Protein AF-A0A5K1JZE0-F1 (afdb_monomer_lite)

Radius of gyration: 22.98 Å; chains: 1; bounding box: 60×53×63 Å

Secondary structure (DSSP, 8-state):
-EE---GGG--TTTSSSPTTPPPEESSSPPTTTTSTT-S-HHHHHHHHHH-PPPEEPPHHHHHHHHHHHHHHHHHHHHTT-SEEEEEE-TT-HHHHHH-TTT----STT-TTT-TTHHHHHHHHHHHSTTTS-TT-EEEEEEESS---S---HHHHHHHHHHHHHHHHHS--SEEEEE---SS-GGGG-------SS------S---SSSS--HHHHHHHHHHHHHHHHHHTPPPSS-SPPPPEEEEES---SHHHHHHHHHTTS-SEEE--HHHHH-TTHHHHHHHHHHH---GGGGPPPPPGGGSSPPPS-TTSHHHHHHHHHHHHHHHGGGS---PPP-TT-SHHHHHHHHHHHHHHTT----TT--HHHHHHHHHHSPSP----S-TTHHHHHHHHHHHHHHHHHHHHTT--

pLDDT: mean 74.52, std 20.25, range [23.36, 98.75]

Structure (mmCIF, N/CA/C/O backbone):
data_AF-A0A5K1JZE0-F1
#
_entry.id   AF-A0A5K1JZE0-F1
#
loop_
_atom_site.group_PDB
_atom_site.id
_atom_site.type_symbol
_atom_site.label_atom_id
_atom_site.label_alt_id
_atom_site.label_comp_id
_atom_site.label_asym_id
_atom_site.label_entity_id
_atom_site.label_seq_id
_atom_site.pdbx_PDB_ins_code
_atom_site.Cartn_x
_atom_site.Cartn_y
_atom_site.Cartn_z
_atom_site.occupancy
_atom_site.B_iso_or_equiv
_atom_site.auth_seq_id
_atom_site.auth_comp_id
_atom_site.auth_asym_id
_atom_site.auth_atom_id
_atom_site.pdbx_PDB_model_num
ATOM 1 N N . MET A 1 1 ? -5.887 -7.042 -6.167 1.00 91.88 1 MET A N 1
ATOM 2 C CA . MET A 1 1 ? -5.915 -5.572 -6.407 1.00 91.88 1 MET A CA 1
ATOM 3 C C . MET A 1 1 ? -5.611 -4.828 -5.109 1.00 91.88 1 MET A C 1
ATOM 5 O O . MET A 1 1 ? -6.147 -5.232 -4.095 1.00 91.88 1 MET A O 1
ATOM 9 N N . GLN A 1 2 ? -4.799 -3.765 -5.082 1.00 95.12 2 GLN A N 1
ATOM 10 C CA . GLN A 1 2 ? -4.570 -3.018 -3.830 1.00 95.12 2 GLN A CA 1
ATOM 11 C C . GLN A 1 2 ? -5.573 -1.860 -3.677 1.00 95.12 2 GLN A C 1
ATOM 13 O O . GLN A 1 2 ? -5.683 -1.023 -4.572 1.00 95.12 2 GLN A O 1
ATOM 18 N N . LEU A 1 3 ? -6.280 -1.796 -2.546 1.00 96.50 3 LEU A N 1
ATOM 19 C CA . LEU A 1 3 ? -7.144 -0.676 -2.167 1.00 96.50 3 LEU A CA 1
ATOM 20 C C . LEU A 1 3 ? -6.365 0.296 -1.277 1.00 96.50 3 LEU A C 1
ATOM 22 O O . LEU A 1 3 ? -5.762 -0.106 -0.280 1.00 96.50 3 LEU A O 1
ATOM 26 N N . SER A 1 4 ? -6.387 1.586 -1.613 1.00 93.50 4 SER A N 1
ATOM 27 C CA . SER A 1 4 ? -5.636 2.611 -0.882 1.00 93.50 4 SER A CA 1
ATOM 28 C C . SER A 1 4 ? -6.424 3.909 -0.728 1.00 93.50 4 SER A C 1
ATOM 30 O O . SER A 1 4 ? -7.323 4.209 -1.510 1.00 93.50 4 SER A O 1
ATOM 32 N N . HIS A 1 5 ? -6.060 4.691 0.289 1.00 92.69 5 HIS A N 1
ATOM 33 C CA . HIS A 1 5 ? -6.599 6.027 0.522 1.00 92.69 5 HIS A CA 1
ATOM 34 C C . HIS A 1 5 ? -5.471 6.956 0.988 1.00 92.69 5 HIS A C 1
ATOM 36 O O . HIS A 1 5 ? -4.846 6.701 2.016 1.00 92.69 5 HIS A O 1
ATOM 42 N N . GLY A 1 6 ? -5.189 8.035 0.250 1.00 87.06 6 GLY A N 1
ATOM 43 C CA . GLY A 1 6 ? -4.014 8.896 0.490 1.00 87.06 6 GLY A CA 1
ATOM 44 C C . GLY A 1 6 ? -4.036 9.674 1.814 1.00 87.06 6 GLY A C 1
ATOM 45 O O . GLY A 1 6 ? -2.992 10.059 2.338 1.00 87.06 6 GLY A O 1
ATOM 46 N N . GLY A 1 7 ? -5.219 9.905 2.391 1.00 91.00 7 GLY A N 1
ATOM 47 C CA . GLY A 1 7 ? -5.369 10.655 3.645 1.00 91.00 7 GLY A CA 1
ATOM 48 C C . GLY A 1 7 ? -4.684 12.024 3.557 1.00 91.00 7 GLY A C 1
ATOM 49 O O . GLY A 1 7 ? -4.812 12.707 2.534 1.00 91.00 7 GLY A O 1
ATOM 50 N N . ARG A 1 8 ? -3.873 12.392 4.560 1.00 88.19 8 ARG A N 1
ATOM 51 C CA . ARG A 1 8 ? -3.117 13.663 4.573 1.00 88.19 8 ARG A CA 1
ATOM 52 C C . ARG A 1 8 ? -2.091 13.856 3.442 1.00 88.19 8 ARG A C 1
ATOM 54 O O . ARG A 1 8 ? -1.633 14.975 3.250 1.00 88.19 8 ARG A O 1
ATOM 61 N N . GLN A 1 9 ? -1.732 12.808 2.695 1.00 82.31 9 GLN A N 1
ATOM 62 C CA . GLN A 1 9 ? -0.817 12.896 1.542 1.00 82.31 9 GLN A CA 1
ATOM 63 C C . GLN A 1 9 ? -1.532 13.301 0.243 1.00 82.31 9 GLN A C 1
ATOM 65 O O . GLN A 1 9 ? -0.915 13.407 -0.814 1.00 82.31 9 GLN A O 1
ATOM 70 N N . SER A 1 10 ? -2.846 13.525 0.301 1.00 80.19 10 SER A N 1
ATOM 71 C CA . SER A 1 10 ? -3.623 13.944 -0.861 1.00 80.19 10 SER A CA 1
ATOM 72 C C . SER A 1 10 ? -3.216 15.356 -1.296 1.00 80.19 10 SER A C 1
ATOM 74 O O . SER A 1 10 ? -3.422 16.327 -0.568 1.00 80.19 10 SER A O 1
ATOM 76 N N . LEU A 1 11 ? -2.682 15.475 -2.512 1.00 72.00 11 LEU A N 1
ATOM 77 C CA . LEU A 1 11 ? -2.230 16.746 -3.084 1.00 72.00 11 LEU A CA 1
ATOM 78 C C . LEU A 1 11 ? -3.401 17.677 -3.409 1.00 72.00 11 LEU A C 1
ATOM 80 O O . LEU A 1 11 ? -4.473 17.218 -3.807 1.00 72.00 11 LEU A O 1
ATOM 84 N N . ASN A 1 12 ? -3.181 18.986 -3.317 1.00 66.56 12 ASN A N 1
ATOM 85 C CA . ASN A 1 12 ? -4.190 20.003 -3.630 1.00 66.56 12 ASN A CA 1
ATOM 86 C C . ASN A 1 12 ? -4.744 19.933 -5.057 1.00 66.56 12 ASN A C 1
ATOM 88 O O . ASN A 1 12 ? -5.914 20.228 -5.262 1.00 66.56 12 ASN A O 1
ATOM 92 N N . PHE A 1 13 ? -3.922 19.532 -6.027 1.00 58.03 13 PHE A N 1
ATOM 93 C CA . PHE A 1 13 ? -4.257 19.656 -7.450 1.00 58.03 13 PHE A CA 1
ATOM 94 C C . PHE A 1 13 ? -4.542 18.314 -8.150 1.00 58.03 13 PHE A C 1
ATOM 96 O O . PHE A 1 13 ? -4.956 18.310 -9.301 1.00 58.03 13 PHE A O 1
ATOM 103 N N . TYR A 1 14 ? -4.357 17.174 -7.465 1.00 59.62 14 TYR A N 1
ATOM 104 C CA . TYR A 1 14 ? -4.399 15.836 -8.093 1.00 59.62 14 TYR A CA 1
ATOM 105 C C . TYR A 1 14 ? -5.240 14.793 -7.348 1.00 59.62 14 TYR A C 1
ATOM 107 O O . TYR A 1 14 ? -5.181 13.610 -7.667 1.00 59.62 14 TYR A O 1
ATOM 115 N N . SER A 1 15 ? -6.009 15.198 -6.335 1.00 60.03 15 SER A N 1
ATOM 116 C CA . SER A 1 15 ? -6.726 14.255 -5.459 1.00 60.03 15 SER A CA 1
ATOM 117 C C . SER A 1 15 ? -8.247 14.235 -5.641 1.00 60.03 15 SER A C 1
ATOM 119 O O . SER A 1 15 ? -8.949 13.697 -4.791 1.00 60.03 15 SER A O 1
ATOM 121 N N . GLY A 1 16 ? -8.775 14.841 -6.714 1.00 62.03 16 GLY A N 1
ATOM 122 C CA . GLY A 1 16 ? -10.224 14.923 -6.968 1.00 62.03 16 GLY A CA 1
ATOM 123 C C . GLY A 1 16 ? -10.995 15.811 -5.979 1.00 62.03 16 GLY A C 1
ATOM 124 O O . GLY A 1 16 ? -12.224 15.831 -5.993 1.00 62.03 16 GLY A O 1
ATOM 125 N N . ARG A 1 17 ? -10.279 16.541 -5.115 1.00 75.12 17 ARG A N 1
ATOM 126 C CA . ARG A 1 17 ? -10.817 17.506 -4.150 1.00 75.12 17 ARG A CA 1
ATOM 127 C C . ARG A 1 17 ? -10.682 18.927 -4.709 1.00 75.12 17 ARG A C 1
ATOM 129 O O . ARG A 1 17 ? -9.753 19.164 -5.482 1.00 75.12 17 ARG A O 1
ATOM 136 N N . PRO A 1 18 ? -11.541 19.877 -4.293 1.00 68.12 18 PRO A N 1
ATOM 137 C CA . PRO A 1 18 ? -11.323 21.288 -4.595 1.00 68.12 18 PRO A CA 1
ATOM 138 C C . PRO A 1 18 ? -9.936 21.748 -4.103 1.00 68.12 18 PRO A C 1
ATOM 140 O O . PRO A 1 18 ? -9.477 21.252 -3.065 1.00 68.12 18 PRO A O 1
ATOM 143 N N . PRO A 1 19 ? -9.261 22.691 -4.788 1.00 67.62 19 PRO A N 1
ATOM 144 C CA . PRO A 1 19 ? -7.948 23.174 -4.383 1.00 67.62 19 PRO A CA 1
ATOM 145 C C . PRO A 1 19 ? -7.999 23.722 -2.970 1.00 67.62 19 PRO A C 1
ATOM 147 O O . PRO A 1 19 ? -8.951 24.408 -2.602 1.00 67.62 19 PRO A O 1
ATOM 150 N N . PHE A 1 20 ? -6.962 23.437 -2.189 1.00 75.50 20 PHE A N 1
ATOM 151 C CA . PHE A 1 20 ? -6.829 23.909 -0.811 1.00 75.50 20 PHE A CA 1
ATOM 152 C C . PHE A 1 20 ? -7.924 23.423 0.151 1.00 75.50 20 PHE A C 1
ATOM 154 O O . PHE A 1 20 ? -7.851 23.727 1.340 1.00 75.50 20 PHE A O 1
ATOM 161 N N . ALA A 1 21 ? -8.889 22.610 -0.301 1.00 80.06 21 ALA A N 1
ATOM 162 C CA . ALA A 1 21 ? -9.742 21.876 0.617 1.00 80.06 21 ALA A CA 1
ATOM 163 C C . ALA A 1 21 ? -8.842 20.970 1.475 1.00 80.06 21 ALA A C 1
ATOM 165 O O . ALA A 1 21 ? -7.950 20.302 0.936 1.00 80.06 21 ALA A O 1
ATOM 166 N N . PRO A 1 22 ? -9.025 20.924 2.802 1.00 86.31 22 PRO A N 1
ATOM 167 C CA . PRO A 1 22 ? -8.177 20.113 3.663 1.00 86.31 22 PRO A CA 1
ATOM 168 C C . PRO A 1 22 ? -8.439 18.617 3.415 1.00 86.31 22 PRO A C 1
ATOM 170 O O . PRO A 1 22 ? -9.593 18.211 3.242 1.00 86.31 22 PRO A O 1
ATOM 173 N N . PRO A 1 23 ? -7.395 17.771 3.340 1.00 90.88 23 PRO A N 1
ATOM 174 C CA . PRO A 1 23 ? -7.583 16.328 3.238 1.00 90.88 23 PRO A CA 1
ATOM 175 C C . PRO A 1 23 ? -8.108 15.763 4.549 1.00 90.88 23 PRO A C 1
ATOM 177 O O . PRO A 1 23 ? -7.963 16.385 5.592 1.00 90.88 23 PRO A O 1
ATOM 180 N N . LEU A 1 24 ? -8.698 14.574 4.507 1.00 93.44 24 LEU A N 1
ATOM 181 C CA . LEU A 1 24 ? -9.132 13.875 5.712 1.00 93.44 24 LEU A CA 1
ATOM 182 C C . LEU A 1 24 ? -7.990 13.026 6.278 1.00 93.44 24 LEU A C 1
ATOM 184 O O . LEU A 1 24 ? -7.272 12.368 5.521 1.00 93.44 24 LEU A O 1
ATOM 188 N N . ALA A 1 25 ? -7.824 13.055 7.598 1.00 96.00 25 ALA A N 1
ATOM 189 C CA . ALA A 1 25 ? -6.829 12.278 8.336 1.00 96.00 25 ALA A CA 1
ATOM 190 C C . ALA A 1 25 ? -7.303 12.040 9.785 1.00 96.00 25 ALA A C 1
ATOM 192 O O . ALA A 1 25 ? -8.244 12.704 10.229 1.00 96.00 25 ALA A O 1
ATOM 193 N N . PRO A 1 26 ? -6.667 11.141 10.557 1.00 96.88 26 PRO A N 1
ATOM 194 C CA . PRO A 1 26 ? -7.040 10.915 11.955 1.00 96.88 26 PRO A CA 1
ATOM 195 C C . PRO A 1 26 ? -6.855 12.139 12.856 1.00 96.88 26 PRO A C 1
ATOM 197 O O . PRO A 1 26 ? -7.618 12.281 13.803 1.00 96.88 26 PRO A O 1
ATOM 200 N N . SER A 1 27 ? -5.887 13.013 12.565 1.00 96.06 27 SER A N 1
ATOM 201 C CA . SER A 1 27 ? -5.608 14.239 13.326 1.00 96.06 27 SER A CA 1
ATOM 202 C C . SER A 1 27 ? -5.062 15.341 12.411 1.00 96.06 27 SER A C 1
ATOM 204 O O . SER A 1 27 ? -4.549 15.026 11.330 1.00 96.06 27 SER A O 1
ATOM 206 N N . PRO A 1 28 ? -5.121 16.627 12.812 1.00 94.38 28 PRO A N 1
ATOM 207 C CA . PRO A 1 28 ? -4.691 17.759 11.990 1.00 94.38 28 PRO A CA 1
ATOM 208 C C . PRO A 1 28 ? -3.158 17.935 11.978 1.00 94.38 28 PRO A C 1
ATOM 210 O O . PRO A 1 28 ? -2.645 19.015 12.248 1.00 94.38 28 PRO A O 1
ATOM 213 N N . VAL A 1 29 ? -2.421 16.860 11.674 1.00 89.00 29 VAL A N 1
ATOM 214 C CA . VAL A 1 29 ? -0.949 16.829 11.613 1.00 89.00 29 VAL A CA 1
ATOM 215 C C . VAL A 1 29 ? -0.502 16.891 10.155 1.00 89.00 29 VAL A C 1
ATOM 217 O O . VAL A 1 29 ? -0.793 15.986 9.363 1.00 89.00 29 VAL A O 1
ATOM 220 N N . ARG A 1 30 ? 0.214 17.951 9.771 1.00 83.94 30 ARG A N 1
ATOM 221 C CA . ARG A 1 30 ? 0.667 18.137 8.382 1.00 83.94 30 ARG A CA 1
ATOM 222 C C . ARG A 1 30 ? 1.810 17.166 8.054 1.00 83.94 30 ARG A C 1
ATOM 224 O O . ARG A 1 30 ? 2.615 16.815 8.910 1.00 83.94 30 ARG A O 1
ATOM 231 N N . VAL A 1 31 ? 1.902 16.740 6.793 1.00 78.06 31 VAL A N 1
ATOM 232 C CA . VAL A 1 31 ? 3.088 16.024 6.285 1.00 78.06 31 VAL A CA 1
ATOM 233 C C . VAL A 1 31 ? 4.323 16.926 6.412 1.00 78.06 31 VAL A C 1
ATOM 235 O O . VAL A 1 31 ? 4.274 18.085 5.998 1.00 78.06 31 VAL A O 1
ATOM 238 N N . GLY A 1 32 ? 5.412 16.415 6.989 1.00 68.00 32 GLY A N 1
ATOM 239 C CA . GLY A 1 32 ? 6.658 17.157 7.196 1.00 68.00 32 GLY A CA 1
ATOM 240 C C . GLY A 1 32 ? 6.708 17.959 8.502 1.00 68.00 32 GLY A C 1
ATOM 241 O O . GLY A 1 32 ? 7.751 18.519 8.834 1.00 68.00 32 GLY A O 1
ATOM 242 N N . GLU A 1 33 ? 5.627 17.997 9.293 1.00 68.00 33 GLU A N 1
ATOM 243 C CA . GLU A 1 33 ? 5.597 18.687 10.596 1.00 68.00 33 GLU A CA 1
ATOM 244 C C . GLU A 1 33 ? 6.622 18.104 11.586 1.00 68.00 33 GLU A C 1
ATOM 246 O O . GLU A 1 33 ? 7.153 18.814 12.437 1.00 68.00 33 GLU A O 1
ATOM 251 N N . MET A 1 34 ? 6.971 16.826 11.427 1.00 60.38 34 MET A N 1
ATOM 252 C CA . MET A 1 34 ? 7.937 16.129 12.283 1.00 60.38 34 MET A CA 1
ATOM 253 C C . MET A 1 34 ? 9.401 16.454 11.970 1.00 60.38 34 MET A C 1
ATOM 255 O O . MET A 1 34 ? 10.290 16.098 12.740 1.00 60.38 34 MET A O 1
ATOM 259 N N . HIS A 1 35 ? 9.671 17.164 10.872 1.00 56.12 35 HIS A N 1
ATOM 260 C CA . HIS A 1 35 ? 11.016 17.420 10.349 1.00 56.12 35 HIS A CA 1
ATOM 261 C C . HIS A 1 35 ? 11.603 18.776 10.766 1.00 56.12 35 HIS A C 1
ATOM 263 O O . HIS A 1 35 ? 12.383 19.379 10.025 1.00 56.12 35 HIS A O 1
ATOM 269 N N . GLY A 1 36 ? 11.259 19.233 11.976 1.00 49.34 36 GLY A N 1
ATOM 270 C CA . GLY A 1 36 ? 11.704 20.477 12.611 1.00 49.34 36 GLY A CA 1
ATOM 271 C C . GLY A 1 36 ? 12.944 21.146 11.991 1.00 49.34 36 GLY A C 1
ATOM 272 O O . GLY A 1 36 ? 14.082 20.728 12.197 1.00 49.34 36 GLY A O 1
ATOM 273 N N . GLY A 1 37 ? 12.709 22.233 11.250 1.00 50.97 37 GLY A N 1
ATOM 274 C CA . GLY A 1 37 ? 13.674 23.322 11.068 1.00 50.97 37 GLY A CA 1
ATOM 275 C C . GLY A 1 37 ? 14.757 23.197 9.988 1.00 50.97 37 GLY A C 1
ATOM 276 O O . GLY A 1 37 ? 15.495 24.165 9.826 1.00 50.97 37 GLY A O 1
ATOM 277 N N . LYS A 1 38 ? 14.867 22.102 9.219 1.00 52.75 38 LYS A N 1
ATOM 278 C CA . LYS A 1 38 ? 16.006 21.901 8.281 1.00 52.75 38 LYS A CA 1
ATOM 279 C C . LYS A 1 38 ? 15.745 22.220 6.801 1.00 52.75 38 LYS A C 1
ATOM 281 O O . LYS A 1 38 ? 16.663 22.096 5.994 1.00 52.75 38 LYS A O 1
ATOM 286 N N . ASP A 1 39 ? 14.544 22.672 6.449 1.00 57.38 39 ASP A N 1
ATOM 287 C CA . ASP A 1 39 ? 14.180 22.958 5.054 1.00 57.38 39 ASP A CA 1
ATOM 288 C C . ASP A 1 39 ? 14.367 24.432 4.680 1.00 57.38 39 ASP A C 1
ATOM 290 O O . ASP A 1 39 ? 13.987 25.323 5.448 1.00 57.38 39 ASP A O 1
ATOM 294 N N . GLY A 1 40 ? 14.894 24.686 3.476 1.00 57.53 40 GLY A N 1
ATOM 295 C CA . GLY A 1 40 ? 14.961 26.023 2.879 1.00 57.53 40 GLY A CA 1
ATOM 296 C C . GLY A 1 40 ? 13.571 26.595 2.566 1.00 57.53 40 GLY A C 1
ATOM 297 O O . GLY A 1 40 ? 12.606 25.854 2.367 1.00 57.53 40 GLY A O 1
ATOM 298 N N . TRP A 1 41 ? 13.459 27.924 2.498 1.00 57.88 41 TRP A N 1
ATOM 299 C CA . TRP A 1 41 ? 12.178 28.634 2.351 1.00 57.88 41 TRP A CA 1
ATOM 300 C C . TRP A 1 41 ? 11.365 28.213 1.109 1.00 57.88 41 TRP A C 1
ATOM 302 O O . TRP A 1 41 ? 10.145 28.094 1.191 1.00 57.88 41 TRP A O 1
ATOM 312 N N . LEU A 1 42 ? 12.034 27.899 -0.007 1.00 55.00 42 LEU A N 1
ATOM 313 C CA . LEU A 1 42 ? 11.410 27.384 -1.235 1.00 55.00 42 LEU A CA 1
ATOM 314 C C . LEU A 1 42 ? 10.743 26.014 -1.039 1.00 55.00 42 LEU A C 1
ATOM 316 O O . LEU A 1 42 ? 9.636 25.800 -1.526 1.00 55.00 42 LEU A O 1
ATOM 320 N N . SER A 1 43 ? 11.377 25.099 -0.295 1.00 59.31 43 SER A N 1
ATOM 321 C CA . SER A 1 43 ? 10.796 23.781 0.003 1.00 59.31 43 SER A CA 1
ATOM 322 C C . SER A 1 43 ? 9.543 23.922 0.867 1.00 59.31 43 SER A C 1
ATOM 324 O O . SER A 1 43 ? 8.528 23.284 0.595 1.00 59.31 43 SER A O 1
ATOM 326 N N . ARG A 1 44 ? 9.572 24.823 1.859 1.00 63.88 44 ARG A N 1
ATOM 327 C CA . ARG A 1 44 ? 8.410 25.102 2.720 1.00 63.88 44 ARG A CA 1
ATOM 328 C C . ARG A 1 44 ? 7.243 25.697 1.934 1.00 63.88 44 ARG A C 1
ATOM 330 O O . ARG A 1 44 ? 6.105 25.293 2.151 1.00 63.88 44 ARG A O 1
ATOM 337 N N . LEU A 1 45 ? 7.523 26.612 1.004 1.00 64.75 45 LEU A N 1
ATOM 338 C CA . LEU A 1 45 ? 6.509 27.189 0.120 1.00 64.75 45 LEU A CA 1
ATOM 339 C C . LEU A 1 45 ? 5.897 26.128 -0.808 1.00 64.75 45 LEU A C 1
ATOM 341 O O . LEU A 1 45 ? 4.677 26.059 -0.931 1.00 64.75 45 LEU A O 1
ATOM 345 N N . ALA A 1 46 ? 6.725 25.269 -1.411 1.00 63.50 46 ALA A N 1
ATOM 346 C CA . ALA A 1 46 ? 6.258 24.174 -2.259 1.00 63.50 46 ALA A CA 1
ATOM 347 C C . ALA A 1 46 ? 5.389 23.172 -1.478 1.00 63.50 46 ALA A C 1
ATOM 349 O O . ALA A 1 46 ? 4.305 22.817 -1.936 1.00 63.50 46 ALA A O 1
ATOM 350 N N . HIS A 1 47 ? 5.807 22.771 -0.273 1.00 65.38 47 HIS A N 1
ATOM 351 C CA . HIS A 1 47 ? 5.011 21.900 0.596 1.00 65.38 47 HIS A CA 1
ATOM 352 C C . HIS A 1 47 ? 3.685 22.546 0.992 1.00 65.38 47 HIS A C 1
ATOM 354 O O . HIS A 1 47 ? 2.654 21.888 0.927 1.00 65.38 47 HIS A O 1
ATOM 360 N N . TRP A 1 48 ? 3.682 23.833 1.346 1.00 70.19 48 TRP A N 1
ATOM 361 C CA . TRP A 1 48 ? 2.453 24.553 1.684 1.00 70.19 48 TRP A CA 1
ATOM 362 C C . TRP A 1 48 ? 1.475 24.642 0.500 1.00 70.19 48 TRP A C 1
ATOM 364 O O . TRP A 1 48 ? 0.271 24.456 0.682 1.00 70.19 48 TRP A O 1
ATOM 374 N N . LEU A 1 49 ? 1.981 24.871 -0.716 1.00 67.81 49 LEU A N 1
ATOM 375 C CA . LEU A 1 49 ? 1.167 24.897 -1.936 1.00 67.81 49 LEU A CA 1
ATOM 376 C C . LEU A 1 49 ? 0.596 23.518 -2.289 1.00 67.81 49 LEU A C 1
ATOM 378 O O . LEU A 1 49 ? -0.545 23.425 -2.741 1.00 67.81 49 LEU A O 1
ATOM 382 N N . LEU A 1 50 ? 1.374 22.450 -2.101 1.00 67.62 50 LEU A N 1
ATOM 383 C CA . LEU A 1 50 ? 1.005 21.097 -2.520 1.00 67.62 50 LEU A CA 1
ATOM 384 C C . LEU A 1 50 ? 0.175 20.337 -1.475 1.00 67.62 50 LEU A C 1
ATOM 386 O O . LEU A 1 50 ? -0.717 19.576 -1.855 1.00 67.62 50 LEU A O 1
ATOM 390 N N . LEU A 1 51 ? 0.454 20.538 -0.184 1.00 75.88 51 LEU A N 1
ATOM 391 C CA . LEU A 1 51 ? -0.072 19.753 0.934 1.00 75.88 51 LEU A CA 1
ATOM 392 C C . LEU A 1 51 ? -0.681 20.658 2.014 1.00 75.88 51 LEU A C 1
ATOM 394 O O . LEU A 1 51 ? -0.028 21.513 2.616 1.00 75.88 51 LEU A O 1
ATOM 398 N N . GLN A 1 52 ? -1.962 20.440 2.298 1.00 82.56 52 GLN A N 1
ATOM 399 C CA . GLN A 1 52 ? -2.687 21.176 3.336 1.00 82.56 52 GLN A CA 1
ATOM 400 C C . GLN A 1 52 ? -2.555 20.513 4.703 1.00 82.56 52 GLN A C 1
ATOM 402 O O . GLN A 1 52 ? -2.202 19.340 4.814 1.00 82.56 52 GLN A O 1
ATOM 407 N N . VAL A 1 53 ? -2.863 21.277 5.756 1.00 88.75 53 VAL A N 1
ATOM 408 C CA . VAL A 1 53 ? -3.146 20.659 7.058 1.00 88.75 53 VAL A CA 1
ATOM 409 C C . VAL A 1 53 ? -4.420 19.829 6.884 1.00 88.75 53 VAL A C 1
ATOM 411 O O . VAL A 1 53 ? -5.410 20.367 6.375 1.00 88.75 53 VAL A O 1
ATOM 414 N N . PRO A 1 54 ? -4.414 18.534 7.230 1.00 92.38 54 PRO A N 1
ATOM 415 C CA . PRO A 1 54 ? -5.620 17.736 7.134 1.00 92.38 54 PRO A CA 1
ATOM 416 C C . PRO A 1 54 ? -6.664 18.183 8.161 1.00 92.38 54 PRO A C 1
ATOM 418 O O . PRO A 1 54 ? -6.341 18.684 9.236 1.00 92.38 54 PRO A O 1
ATOM 421 N N . LYS A 1 55 ? -7.932 17.957 7.837 1.00 94.50 55 LYS A N 1
ATOM 422 C CA . LYS A 1 55 ? -9.041 18.014 8.778 1.00 94.50 55 LYS A CA 1
ATOM 423 C C . LYS A 1 55 ? -9.149 16.662 9.481 1.00 94.50 55 LYS A C 1
ATOM 425 O O . LYS A 1 55 ? -9.128 15.616 8.829 1.00 94.50 55 LYS A O 1
ATOM 430 N N . GLU A 1 56 ? -9.300 16.708 10.800 1.00 97.62 56 GLU A N 1
ATOM 431 C CA . GLU A 1 56 ? -9.603 15.527 11.601 1.00 97.62 56 GLU A CA 1
ATOM 432 C C . GLU A 1 56 ? -10.929 14.891 11.158 1.00 97.62 56 GLU A C 1
ATOM 434 O O . GLU A 1 56 ? -11.950 15.573 11.028 1.00 97.62 56 GLU A O 1
ATOM 439 N N . MET A 1 57 ? -10.904 13.584 10.901 1.00 98.12 57 MET A N 1
ATOM 440 C CA . MET A 1 57 ? -12.084 12.819 10.509 1.00 98.12 57 MET A CA 1
ATOM 441 C C . MET A 1 57 ? -13.094 12.731 11.652 1.00 98.12 57 MET A C 1
ATOM 443 O O . MET A 1 57 ? -12.745 12.419 12.792 1.00 98.12 57 MET A O 1
ATOM 447 N N . THR A 1 58 ? -14.364 12.955 11.328 1.00 98.06 58 THR A N 1
ATOM 448 C CA . THR A 1 58 ? -15.478 12.635 12.227 1.00 98.06 58 THR A CA 1
ATOM 449 C C . THR A 1 58 ? -15.780 11.134 12.191 1.00 98.06 58 THR A C 1
ATOM 451 O O . THR A 1 58 ? -15.390 10.440 11.251 1.00 98.06 58 THR A O 1
ATOM 454 N N . HIS A 1 59 ? -16.546 10.621 13.158 1.00 97.69 59 HIS A N 1
ATOM 455 C CA . HIS A 1 59 ? -17.067 9.247 13.106 1.00 97.69 59 HIS A CA 1
ATOM 456 C C . HIS A 1 59 ? -17.879 8.970 11.835 1.00 97.69 59 HIS A C 1
ATOM 458 O O . HIS A 1 59 ? -17.872 7.850 11.334 1.00 97.69 59 HIS A O 1
ATOM 464 N N . GLU A 1 60 ? -18.556 9.984 11.288 1.00 97.44 60 GLU A N 1
ATOM 465 C CA . GLU A 1 60 ? -19.255 9.875 10.004 1.00 97.44 60 GLU A CA 1
ATOM 466 C C . GLU A 1 60 ? -18.278 9.693 8.841 1.00 97.44 60 GLU A C 1
ATOM 468 O O . GLU A 1 60 ? -18.461 8.809 8.007 1.00 97.44 60 GLU A O 1
ATOM 473 N N . ASP A 1 61 ? -17.204 10.487 8.807 1.00 97.25 61 ASP A N 1
ATOM 474 C CA . ASP A 1 61 ? -16.162 10.344 7.790 1.00 97.25 61 ASP A CA 1
ATOM 475 C C . ASP A 1 61 ? -15.520 8.956 7.853 1.00 97.25 61 ASP A C 1
ATOM 477 O O . ASP A 1 61 ? -15.310 8.341 6.809 1.00 97.25 61 ASP A O 1
ATOM 481 N N . ILE A 1 62 ? -15.256 8.449 9.062 1.00 98.44 62 ILE A N 1
ATOM 482 C CA . ILE A 1 62 ? -14.696 7.112 9.283 1.00 98.44 62 ILE A CA 1
ATOM 483 C C . ILE A 1 62 ? -15.651 6.032 8.768 1.00 98.44 62 ILE A C 1
ATOM 485 O O . ILE A 1 62 ? -15.249 5.203 7.950 1.00 98.44 62 ILE A O 1
ATOM 489 N N . ARG A 1 63 ? -16.930 6.078 9.165 1.00 98.12 63 ARG A N 1
ATOM 490 C CA . ARG A 1 63 ? -17.949 5.127 8.694 1.00 98.12 63 ARG A CA 1
ATOM 491 C C . ARG A 1 63 ? -18.097 5.164 7.174 1.00 98.12 63 ARG A C 1
ATOM 493 O O . ARG A 1 63 ? -18.145 4.109 6.543 1.00 98.12 63 ARG A O 1
ATOM 500 N N . ARG A 1 64 ? -18.078 6.351 6.559 1.00 97.06 64 ARG A N 1
ATOM 501 C CA . ARG A 1 64 ? -18.077 6.488 5.096 1.00 97.06 64 ARG A CA 1
ATOM 502 C C . ARG A 1 64 ? -16.833 5.861 4.466 1.00 97.06 64 ARG A C 1
ATOM 504 O O . ARG A 1 64 ? -16.957 5.169 3.460 1.00 97.06 64 ARG A O 1
ATOM 511 N N . THR A 1 65 ? -15.649 6.082 5.033 1.00 97.31 65 THR A N 1
ATOM 512 C CA . THR A 1 65 ? -14.404 5.480 4.537 1.00 97.31 65 THR A CA 1
ATOM 513 C C . THR A 1 65 ? -14.453 3.954 4.597 1.00 97.31 65 THR A C 1
ATOM 515 O O . THR A 1 65 ? -14.076 3.313 3.619 1.00 97.31 65 THR A O 1
ATOM 518 N N . ILE A 1 66 ? -14.981 3.366 5.676 1.00 98.62 66 ILE A N 1
ATOM 519 C CA . ILE A 1 66 ? -15.190 1.912 5.773 1.00 98.62 66 ILE A CA 1
ATOM 520 C C . ILE A 1 66 ? -16.057 1.422 4.606 1.00 98.62 66 ILE A C 1
ATOM 522 O O . ILE A 1 66 ? -15.656 0.518 3.874 1.00 98.62 66 ILE A O 1
ATOM 526 N N . GLN A 1 67 ? -17.195 2.077 4.358 1.00 98.12 67 GLN A N 1
ATOM 527 C CA . GLN A 1 67 ? -18.090 1.717 3.251 1.00 98.12 67 GLN A CA 1
ATOM 528 C C . GLN A 1 67 ? -17.434 1.868 1.870 1.00 98.12 67 GLN A C 1
ATOM 530 O O . GLN A 1 67 ? -17.709 1.083 0.966 1.00 98.12 67 GLN A O 1
ATOM 535 N N . GLN A 1 68 ? -16.525 2.829 1.692 1.00 97.38 68 GLN A N 1
ATOM 536 C CA . GLN A 1 68 ? -15.765 2.977 0.446 1.00 97.38 68 GLN A CA 1
ATOM 537 C C . GLN A 1 68 ? -14.783 1.817 0.219 1.00 97.38 68 GLN A C 1
ATOM 539 O O . GLN A 1 68 ? -14.662 1.346 -0.913 1.00 97.38 68 GLN A O 1
ATOM 544 N N . PHE A 1 69 ? -14.119 1.319 1.268 1.00 98.62 69 PHE A N 1
ATOM 545 C CA . PHE A 1 69 ? -13.287 0.114 1.167 1.00 98.62 69 PHE A CA 1
ATOM 546 C C . PHE A 1 69 ? -14.129 -1.133 0.868 1.00 98.62 69 PHE A C 1
ATOM 548 O O . PHE A 1 69 ? -13.760 -1.910 -0.013 1.00 98.62 69 PHE A O 1
ATOM 555 N N . VAL A 1 70 ? -15.283 -1.283 1.528 1.00 98.69 70 VAL A N 1
ATOM 556 C CA . VAL A 1 70 ? -16.253 -2.361 1.263 1.00 98.69 70 VAL A CA 1
ATOM 557 C C . VAL A 1 70 ? -16.708 -2.349 -0.195 1.00 98.69 70 VAL A C 1
ATOM 559 O O . VAL A 1 70 ? -16.621 -3.363 -0.887 1.00 98.69 70 VAL A O 1
ATOM 562 N N . PHE A 1 71 ? -17.118 -1.184 -0.698 1.00 97.88 71 PHE A N 1
ATOM 563 C CA . PHE A 1 71 ? -17.517 -1.023 -2.092 1.00 97.88 71 PHE A CA 1
ATOM 564 C C . PHE A 1 71 ? -16.372 -1.348 -3.065 1.00 97.88 71 PHE A C 1
ATOM 566 O O . PHE A 1 71 ? -16.587 -2.008 -4.083 1.00 97.88 71 PHE A O 1
ATOM 573 N N . GLY A 1 72 ? -15.142 -0.930 -2.746 1.00 97.62 72 GLY A N 1
ATOM 574 C CA . GLY A 1 72 ? -13.951 -1.268 -3.525 1.00 97.62 72 GLY A CA 1
ATOM 575 C C . GLY A 1 72 ? -13.696 -2.777 -3.596 1.00 97.62 72 GLY A C 1
ATOM 576 O O . GLY A 1 72 ? -13.389 -3.293 -4.670 1.00 97.62 72 GLY A O 1
ATOM 577 N N . ALA A 1 73 ? -13.878 -3.497 -2.485 1.00 98.38 73 ALA A N 1
ATOM 578 C CA . ALA A 1 73 ? -13.748 -4.952 -2.431 1.00 98.38 73 ALA A CA 1
ATOM 579 C C . ALA A 1 73 ? -14.848 -5.662 -3.239 1.00 98.38 73 ALA A C 1
ATOM 581 O O . ALA A 1 73 ? -14.549 -6.543 -4.044 1.00 98.38 73 ALA A O 1
ATOM 582 N N . GLN A 1 74 ? -16.102 -5.217 -3.117 1.00 98.12 74 GLN A N 1
ATOM 583 C CA . GLN A 1 74 ? -17.222 -5.706 -3.932 1.00 98.12 74 GLN A CA 1
ATOM 584 C C . GLN A 1 74 ? -16.975 -5.508 -5.429 1.00 98.12 74 GLN A C 1
ATOM 586 O O . GLN A 1 74 ? -17.257 -6.385 -6.246 1.00 98.12 74 GLN A O 1
ATOM 591 N N . LEU A 1 75 ? -16.464 -4.336 -5.814 1.00 97.06 75 LEU A N 1
ATOM 592 C CA . LEU A 1 75 ? -16.129 -4.051 -7.204 1.00 97.06 75 LEU A CA 1
ATOM 593 C C . LEU A 1 75 ? -14.994 -4.954 -7.698 1.00 97.06 75 LEU A C 1
ATOM 595 O O . LEU A 1 75 ? -15.087 -5.465 -8.811 1.00 97.06 75 LEU A O 1
ATOM 599 N N . ALA A 1 76 ? -13.971 -5.188 -6.874 1.00 96.94 76 ALA A N 1
ATOM 600 C CA . ALA A 1 76 ? -12.880 -6.106 -7.187 1.00 96.94 76 ALA A CA 1
ATOM 601 C C . ALA A 1 76 ? -13.400 -7.523 -7.473 1.00 96.94 76 ALA A C 1
ATOM 603 O O . ALA A 1 76 ? -13.111 -8.076 -8.533 1.00 96.94 76 ALA A O 1
ATOM 604 N N . ALA A 1 77 ? -14.228 -8.062 -6.573 1.00 97.19 77 ALA A N 1
ATOM 605 C CA . ALA A 1 77 ? -14.824 -9.386 -6.717 1.00 97.19 77 ALA A CA 1
ATOM 606 C C . ALA A 1 77 ? -15.684 -9.486 -7.988 1.00 97.19 77 ALA A C 1
ATOM 608 O O . ALA A 1 77 ? -15.501 -10.388 -8.800 1.00 97.19 77 ALA A O 1
ATOM 609 N N . ARG A 1 78 ? -16.563 -8.502 -8.235 1.00 96.19 78 ARG A N 1
ATOM 610 C CA . ARG A 1 78 ? -17.389 -8.458 -9.459 1.00 96.19 78 ARG A CA 1
ATOM 611 C C . ARG A 1 78 ? -16.577 -8.310 -10.746 1.00 96.19 78 ARG A C 1
ATOM 613 O O . ARG A 1 78 ? -17.063 -8.684 -11.806 1.00 96.19 78 ARG A O 1
ATOM 620 N N . SER A 1 79 ? -15.368 -7.758 -10.657 1.00 95.19 79 SER A N 1
ATOM 621 C CA . SER A 1 79 ? -14.454 -7.609 -11.796 1.00 95.19 79 SER A CA 1
ATOM 622 C C . SER A 1 79 ? -13.599 -8.859 -12.040 1.00 95.19 79 SER A C 1
ATOM 624 O O . SER A 1 79 ? -12.797 -8.859 -12.970 1.00 95.19 79 SER A O 1
ATOM 626 N N . GLY A 1 80 ? -13.752 -9.909 -11.224 1.00 95.94 80 GLY A N 1
ATOM 627 C CA . GLY A 1 80 ? -13.035 -11.175 -11.371 1.00 95.94 80 GLY A CA 1
ATOM 628 C C . GLY A 1 80 ? -11.652 -11.214 -10.717 1.00 95.94 80 GLY A C 1
ATOM 629 O O . GLY A 1 80 ? -10.862 -12.088 -11.054 1.00 95.94 80 GLY A O 1
ATOM 630 N N . PHE A 1 81 ? -11.325 -10.286 -9.809 1.00 97.31 81 PHE A N 1
ATOM 631 C CA . PHE A 1 81 ? -10.134 -10.445 -8.969 1.00 97.31 81 PHE A CA 1
ATOM 632 C C . PHE A 1 81 ? -10.378 -11.518 -7.903 1.00 97.31 81 PHE A C 1
ATOM 634 O O . PHE A 1 81 ? -11.438 -11.520 -7.286 1.00 97.31 81 PHE A O 1
ATOM 641 N N . ASP A 1 82 ? -9.368 -12.335 -7.601 1.00 97.31 82 ASP A N 1
ATOM 642 C CA . ASP A 1 82 ? -9.434 -13.326 -6.511 1.00 97.31 82 ASP A CA 1
ATOM 643 C C . ASP A 1 82 ? -9.353 -12.693 -5.113 1.00 97.31 82 ASP A C 1
ATOM 645 O O . ASP A 1 82 ? -9.615 -13.337 -4.101 1.00 97.31 82 ASP A O 1
ATOM 649 N N . GLY A 1 83 ? -8.954 -11.422 -5.034 1.00 97.56 83 GLY A N 1
ATOM 650 C CA . GLY A 1 83 ? -8.774 -10.749 -3.759 1.00 97.56 83 GLY A CA 1
ATOM 651 C C . GLY A 1 83 ? -8.286 -9.311 -3.832 1.00 97.56 83 GLY A C 1
ATOM 652 O O . GLY A 1 83 ? -7.927 -8.761 -4.889 1.00 97.56 83 GLY A O 1
ATOM 653 N N . ILE A 1 84 ? -8.220 -8.707 -2.649 1.00 98.50 84 ILE A N 1
ATOM 654 C CA . ILE A 1 84 ? -7.674 -7.373 -2.427 1.00 98.50 84 ILE A CA 1
ATOM 655 C C . ILE A 1 84 ? -6.477 -7.379 -1.479 1.00 98.50 84 ILE A C 1
ATOM 657 O O . ILE A 1 84 ? -6.276 -8.305 -0.706 1.00 98.50 84 ILE A O 1
ATOM 661 N N . GLU A 1 85 ? -5.725 -6.286 -1.493 1.00 98.44 85 GLU A N 1
ATOM 662 C CA . GLU A 1 85 ? -4.770 -5.939 -0.446 1.00 98.44 85 GLU A CA 1
ATOM 663 C C . GLU A 1 85 ? -5.113 -4.552 0.114 1.00 98.44 85 GLU A C 1
ATOM 665 O O . GLU A 1 85 ? -5.263 -3.593 -0.645 1.00 98.44 85 GLU A O 1
ATOM 670 N N . LEU A 1 86 ? -5.255 -4.430 1.433 1.00 98.50 86 LEU A N 1
ATOM 671 C CA . LEU A 1 86 ? -5.507 -3.169 2.125 1.00 98.50 86 LEU A CA 1
ATOM 672 C C . LEU A 1 86 ? -4.186 -2.442 2.388 1.00 98.50 86 LEU A C 1
ATOM 674 O O . LEU A 1 86 ? -3.284 -2.968 3.045 1.00 98.50 86 LEU A O 1
ATOM 678 N N . HIS A 1 87 ? -4.066 -1.209 1.895 1.00 96.44 87 HIS A N 1
ATOM 679 C CA . HIS A 1 87 ? -2.837 -0.438 2.041 1.00 96.44 87 HIS A CA 1
ATOM 680 C C . HIS A 1 87 ? -2.752 0.276 3.407 1.00 96.44 87 HIS A C 1
ATOM 682 O O . HIS A 1 87 ? -3.171 1.425 3.556 1.00 96.44 87 HIS A O 1
ATOM 688 N N . ALA A 1 88 ? -2.128 -0.381 4.388 1.00 95.19 88 ALA A N 1
ATOM 689 C CA . ALA A 1 88 ? -1.860 0.127 5.740 1.00 95.19 88 ALA A CA 1
ATOM 690 C C . ALA A 1 88 ? -0.367 0.424 5.989 1.00 95.19 88 ALA A C 1
ATOM 692 O O . ALA A 1 88 ? 0.174 0.204 7.069 1.00 95.19 88 ALA A O 1
ATOM 693 N N . ALA A 1 89 ? 0.297 0.976 4.971 1.00 88.50 89 ALA A N 1
ATOM 694 C CA . ALA A 1 89 ? 1.728 1.281 4.964 1.00 88.50 89 ALA A CA 1
ATOM 695 C C . ALA A 1 89 ? 1.986 2.653 4.318 1.00 88.50 89 ALA A C 1
ATOM 697 O O . ALA A 1 89 ? 1.055 3.316 3.856 1.00 88.50 89 ALA A O 1
ATOM 698 N N . HIS A 1 90 ? 3.250 3.074 4.251 1.00 82.50 90 HIS A N 1
ATOM 699 C CA . HIS A 1 90 ? 3.696 4.267 3.510 1.00 82.50 90 HIS A CA 1
ATOM 700 C C . HIS A 1 90 ? 3.052 5.594 3.949 1.00 82.50 90 HIS A C 1
ATOM 702 O O . HIS A 1 90 ? 3.043 6.567 3.197 1.00 82.50 90 HIS A O 1
ATOM 708 N N . GLY A 1 91 ? 2.498 5.660 5.161 1.00 83.25 91 GLY A N 1
ATOM 709 C CA . GLY A 1 91 ? 1.816 6.851 5.655 1.00 83.25 91 GLY A CA 1
ATOM 710 C C . GLY A 1 91 ? 0.503 7.170 4.933 1.00 83.25 91 GLY A C 1
ATOM 711 O O . GLY A 1 91 ? 0.041 8.304 5.041 1.00 83.25 91 GLY A O 1
ATOM 712 N N . TYR A 1 92 ? -0.106 6.213 4.221 1.00 89.81 92 TYR A N 1
ATOM 713 C CA . TYR A 1 92 ? -1.487 6.311 3.722 1.00 89.81 92 TYR A CA 1
ATOM 714 C C . TYR A 1 92 ? -2.478 6.277 4.890 1.00 89.81 92 TYR A C 1
ATOM 716 O O . TYR A 1 92 ? -2.088 6.026 6.026 1.00 89.81 92 TYR A O 1
ATOM 724 N N . LEU A 1 93 ? -3.765 6.526 4.637 1.00 95.44 93 LEU A N 1
ATOM 725 C CA . LEU A 1 93 ? -4.762 6.749 5.688 1.00 95.44 93 LEU A CA 1
ATOM 726 C C . LEU A 1 93 ? -4.760 5.670 6.783 1.00 95.44 93 LEU A C 1
ATOM 728 O O . LEU A 1 93 ? -4.721 6.014 7.956 1.00 95.44 93 LEU A O 1
ATOM 732 N N . LEU A 1 94 ? -4.749 4.383 6.425 1.00 96.81 94 LEU A N 1
ATOM 733 C CA . LEU A 1 94 ? -4.759 3.308 7.425 1.00 96.81 94 LEU A CA 1
ATOM 734 C C . LEU A 1 94 ? -3.470 3.303 8.267 1.00 96.81 94 LEU A C 1
ATOM 736 O O . LEU A 1 94 ? -3.537 3.213 9.487 1.00 96.81 94 LEU A O 1
ATOM 740 N N . SER A 1 95 ? -2.307 3.524 7.644 1.00 93.00 95 SER A N 1
ATOM 741 C CA . SER A 1 95 ? -1.038 3.730 8.364 1.00 93.00 95 SER A CA 1
ATOM 742 C C . SER A 1 95 ? -1.077 4.984 9.248 1.00 93.00 95 SER A C 1
ATOM 744 O O . SER A 1 95 ? -0.527 4.967 10.347 1.00 93.00 95 SER A O 1
ATOM 746 N N . GLN A 1 96 ? -1.779 6.044 8.825 1.00 93.62 96 GLN A N 1
ATOM 747 C CA . GLN A 1 96 ? -1.949 7.251 9.634 1.00 93.62 96 GLN A CA 1
ATOM 748 C C . GLN A 1 96 ? -2.736 6.964 10.918 1.00 93.62 96 GLN A C 1
ATOM 750 O O . GLN A 1 96 ? -2.408 7.545 11.947 1.00 93.62 96 GLN A O 1
ATOM 755 N N . PHE A 1 97 ? -3.756 6.097 10.875 1.00 96.50 97 PHE A N 1
ATOM 756 C CA . PHE A 1 97 ? -4.516 5.691 12.066 1.00 96.50 97 PHE A CA 1
ATOM 757 C C . PHE A 1 97 ? -3.696 4.796 13.007 1.00 96.50 97 PHE A C 1
ATOM 759 O O . PHE A 1 97 ? -3.815 4.935 14.220 1.00 96.50 97 PHE A O 1
ATOM 766 N N . ILE A 1 98 ? -2.823 3.942 12.469 1.00 94.56 98 ILE A N 1
ATOM 767 C CA . ILE A 1 98 ? -1.972 3.034 13.259 1.00 94.56 98 ILE A CA 1
ATOM 768 C C . ILE A 1 98 ? -0.850 3.792 13.993 1.00 94.56 98 ILE A C 1
ATOM 770 O O . ILE A 1 98 ? -0.443 3.433 15.108 1.00 94.56 98 ILE A O 1
ATOM 774 N N . SER A 1 99 ? -0.318 4.846 13.370 1.00 89.94 99 SER A N 1
ATOM 775 C CA . SER A 1 99 ? 0.856 5.550 13.879 1.00 89.94 99 SER A CA 1
ATOM 776 C C . SER A 1 99 ? 0.502 6.639 14.907 1.00 89.94 99 SER A C 1
ATOM 778 O O . SER A 1 99 ? -0.210 7.587 14.568 1.00 89.94 99 SER A O 1
ATOM 780 N N . PRO A 1 100 ? 1.069 6.615 16.132 1.00 89.75 100 PRO A N 1
ATOM 781 C CA . PRO A 1 100 ? 0.854 7.641 17.159 1.00 89.75 100 PRO A CA 1
ATOM 782 C C . PRO A 1 100 ? 1.498 8.974 16.769 1.00 89.75 100 PRO A C 1
ATOM 784 O O . PRO A 1 100 ? 1.162 10.030 17.298 1.00 89.75 100 PRO A O 1
ATOM 787 N N . LYS A 1 101 ? 2.408 8.944 15.789 1.00 86.19 101 LYS A N 1
ATOM 788 C CA . LYS A 1 101 ? 2.959 10.138 15.158 1.00 86.19 101 LYS A CA 1
ATOM 789 C C . LYS A 1 101 ? 1.833 10.980 14.540 1.00 86.19 101 LYS A C 1
ATOM 791 O O . LYS A 1 101 ? 1.773 12.197 14.722 1.00 86.19 101 LYS A O 1
ATOM 796 N N . THR A 1 102 ? 0.926 10.334 13.820 1.00 89.56 102 THR A N 1
ATOM 797 C CA . THR A 1 102 ? -0.066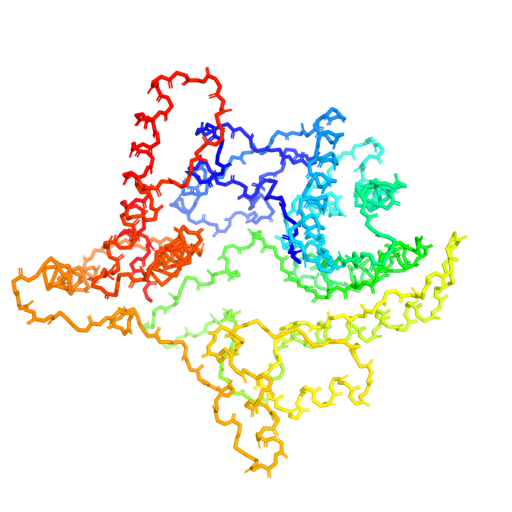 10.999 12.967 1.00 89.56 102 THR A CA 1
ATOM 798 C C . THR A 1 102 ? -1.480 10.960 13.515 1.00 89.56 102 THR A C 1
ATOM 800 O O . THR A 1 102 ? -2.307 11.761 13.087 1.00 89.56 102 THR A O 1
ATOM 803 N N . ASN A 1 103 ? -1.754 10.055 14.449 1.00 94.56 103 ASN A N 1
ATOM 804 C CA . ASN A 1 103 ? -3.030 9.913 15.123 1.00 94.56 103 ASN A CA 1
ATOM 805 C C . ASN A 1 103 ? -2.874 10.280 16.602 1.00 94.56 103 ASN A C 1
ATOM 807 O O . ASN A 1 103 ? -2.357 9.503 17.398 1.00 94.56 103 ASN A O 1
ATOM 811 N N . ARG A 1 104 ? -3.335 11.486 16.938 1.00 94.19 104 ARG A N 1
ATOM 812 C CA . ARG A 1 104 ? -3.360 12.065 18.289 1.00 94.19 104 ARG A CA 1
ATOM 813 C C . ARG A 1 104 ? -4.785 12.126 18.849 1.00 94.19 104 ARG A C 1
ATOM 815 O O . ARG A 1 104 ? -5.075 12.955 19.711 1.00 94.19 104 ARG A O 1
ATOM 822 N N . ARG A 1 105 ? -5.695 11.303 18.319 1.00 96.50 105 ARG A N 1
ATOM 823 C CA . ARG A 1 105 ? -7.079 11.234 18.796 1.00 96.50 105 ARG A CA 1
ATOM 824 C C . ARG A 1 105 ? -7.121 10.723 20.230 1.00 96.50 105 ARG A C 1
ATOM 826 O O . ARG A 1 105 ? -6.263 9.952 20.656 1.00 96.50 105 ARG A O 1
ATOM 833 N N . THR A 1 106 ? -8.167 11.107 20.949 1.00 96.19 106 THR A N 1
ATOM 834 C CA . THR A 1 106 ? -8.441 10.670 22.330 1.00 96.19 106 THR A CA 1
ATOM 835 C C . THR A 1 106 ? -9.677 9.772 22.434 1.00 96.19 106 THR A C 1
ATOM 837 O O . THR A 1 106 ? -10.038 9.323 23.527 1.00 96.19 106 THR A O 1
ATOM 840 N N . ASP A 1 107 ? -10.325 9.517 21.300 1.00 96.69 107 ASP A N 1
ATOM 841 C CA . ASP A 1 107 ? -11.511 8.684 21.181 1.00 96.69 107 ASP A CA 1
ATOM 842 C C . ASP A 1 107 ? -11.147 7.212 20.941 1.00 96.69 107 ASP A C 1
ATOM 844 O O . ASP A 1 107 ? -10.019 6.767 21.177 1.00 96.69 107 ASP A O 1
ATOM 848 N N . GLU A 1 108 ? -12.127 6.417 20.533 1.00 96.44 108 GLU A N 1
ATOM 849 C CA . GLU A 1 108 ? -11.969 4.986 20.351 1.00 96.44 108 GLU A CA 1
ATOM 850 C C . GLU A 1 108 ? -11.120 4.588 19.133 1.00 96.44 108 GLU A C 1
ATOM 852 O O . GLU A 1 108 ? -10.707 3.435 19.052 1.00 96.44 108 GLU A O 1
ATOM 857 N N . TYR A 1 109 ? -10.806 5.531 18.236 1.00 97.25 109 TYR A N 1
ATOM 858 C CA . TYR A 1 109 ? -9.891 5.339 17.105 1.00 97.25 109 TYR A CA 1
ATOM 859 C C . TYR A 1 109 ? -8.475 5.854 17.398 1.00 97.25 109 TYR A C 1
ATOM 861 O O . TYR A 1 109 ? -7.694 6.073 16.472 1.00 97.25 109 TYR A O 1
ATOM 869 N N . SER A 1 110 ? -8.134 6.096 18.665 1.00 94.88 110 SER A N 1
ATOM 870 C CA . SER A 1 110 ? -6.797 6.524 19.083 1.00 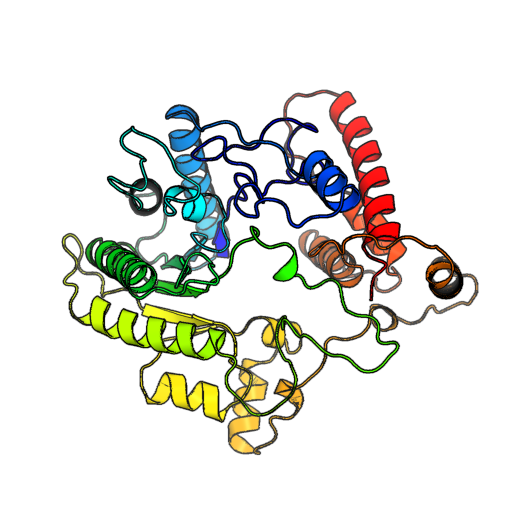94.88 110 SER A CA 1
ATOM 871 C C . SER A 1 110 ? -5.734 5.442 18.864 1.00 94.88 110 SER A C 1
ATOM 873 O O . SER A 1 110 ? -5.918 4.293 19.267 1.00 94.88 110 SER A O 1
ATOM 875 N N . ALA A 1 111 ? -4.571 5.834 18.330 1.00 92.19 111 ALA A N 1
ATOM 876 C CA . ALA A 1 111 ? -3.416 4.948 18.153 1.00 92.19 111 ALA A CA 1
ATOM 877 C C . ALA A 1 111 ? -2.807 4.436 19.471 1.00 92.19 111 ALA A C 1
ATOM 879 O O . ALA A 1 111 ? -2.056 3.458 19.457 1.00 92.19 111 ALA A O 1
ATOM 880 N N . GLU A 1 112 ? -3.099 5.102 20.592 1.00 89.88 112 GLU A N 1
ATOM 881 C CA . GLU A 1 112 ? -2.654 4.684 21.925 1.00 89.88 112 GLU A CA 1
ATOM 882 C C . GLU A 1 112 ? -3.558 3.607 22.532 1.00 89.88 112 GLU A C 1
ATOM 884 O O . GLU A 1 112 ? -3.093 2.811 23.342 1.00 89.88 112 GLU A O 1
ATOM 889 N N . ARG A 1 113 ? -4.846 3.580 22.156 1.00 90.94 113 ARG A N 1
ATOM 890 C CA . ARG A 1 113 ? -5.830 2.634 22.703 1.00 90.94 113 ARG A CA 1
ATOM 891 C C . ARG A 1 113 ? -6.026 1.418 21.811 1.00 90.94 113 ARG A C 1
ATOM 893 O O . ARG A 1 113 ? -6.016 0.301 22.308 1.00 90.94 113 ARG A O 1
ATOM 900 N N . ASP A 1 114 ? -6.247 1.650 20.521 1.00 94.19 114 ASP A N 1
ATOM 901 C CA . ASP A 1 114 ? -6.593 0.609 19.553 1.00 94.19 114 ASP A CA 1
ATOM 902 C C . ASP A 1 114 ? -6.133 1.033 18.144 1.00 94.19 114 ASP A C 1
ATOM 904 O O . ASP A 1 114 ? -6.931 1.489 17.316 1.00 94.19 114 ASP A O 1
ATOM 908 N N . PRO A 1 115 ? -4.817 0.947 17.863 1.00 94.00 115 PRO A N 1
ATOM 909 C CA . PRO A 1 115 ? -4.236 1.431 16.610 1.00 94.00 115 PRO A CA 1
ATOM 910 C C . PRO A 1 115 ? -4.774 0.712 15.373 1.00 94.00 115 PRO A C 1
ATOM 912 O O . PRO A 1 115 ? -4.760 1.278 14.278 1.00 94.00 115 PRO A O 1
ATOM 915 N N . LEU A 1 116 ? -5.254 -0.523 15.528 1.00 96.88 116 LEU A N 1
ATOM 916 C CA . LEU A 1 116 ? -5.748 -1.343 14.431 1.00 96.88 116 LEU A CA 1
ATOM 917 C C . LEU A 1 116 ? -7.263 -1.268 14.249 1.00 96.88 116 LEU A C 1
ATOM 919 O O . LEU A 1 116 ? -7.764 -1.850 13.287 1.00 96.88 116 LEU A O 1
ATOM 923 N N . ARG A 1 117 ? -7.988 -0.513 15.085 1.00 97.88 117 ARG A N 1
ATOM 924 C CA . ARG A 1 117 ? -9.454 -0.463 15.064 1.00 97.88 117 ARG A CA 1
ATOM 925 C C . ARG A 1 117 ? -10.044 -0.246 13.678 1.00 97.88 117 ARG A C 1
ATOM 927 O O . ARG A 1 117 ? -10.854 -1.045 13.226 1.00 97.88 117 ARG A O 1
ATOM 934 N N . LEU A 1 118 ? -9.621 0.817 12.990 1.00 98.50 118 LEU A N 1
ATOM 935 C CA . LEU A 1 118 ? -10.146 1.145 11.663 1.00 98.50 118 LEU A CA 1
ATOM 936 C C . LEU A 1 118 ? -9.874 0.022 10.654 1.00 98.50 118 LEU A C 1
ATOM 938 O O . LEU A 1 118 ? -10.742 -0.319 9.856 1.00 98.50 118 LEU A O 1
ATOM 942 N N . LEU A 1 119 ? -8.667 -0.551 10.677 1.00 98.44 119 LEU A N 1
ATOM 943 C CA . LEU A 1 119 ? -8.309 -1.655 9.791 1.00 98.44 119 LEU A CA 1
ATOM 944 C C . LEU A 1 119 ? -9.165 -2.892 10.091 1.00 98.44 119 LEU A C 1
ATOM 946 O O . LEU A 1 119 ? -9.672 -3.510 9.157 1.00 98.44 119 LEU A O 1
ATOM 950 N N . ARG A 1 120 ? -9.353 -3.218 11.373 1.00 98.06 120 ARG A N 1
ATOM 951 C CA . ARG A 1 120 ? -10.171 -4.342 11.831 1.00 98.06 120 ARG A CA 1
ATOM 952 C C . ARG A 1 120 ? -11.625 -4.181 11.397 1.00 98.06 120 ARG A C 1
ATOM 954 O O . ARG A 1 120 ? -12.146 -5.078 10.747 1.00 98.06 120 ARG A O 1
ATOM 961 N N . GLU A 1 121 ? -12.227 -3.014 11.628 1.00 98.62 121 GLU A N 1
ATOM 962 C CA . GLU A 1 121 ? -13.602 -2.716 11.202 1.00 98.62 121 GLU A CA 1
ATOM 963 C C . GLU A 1 121 ? -13.768 -2.801 9.670 1.00 98.62 121 GLU A C 1
ATOM 965 O O . GLU A 1 121 ? -14.789 -3.286 9.186 1.00 98.62 121 GLU A O 1
ATOM 970 N N . ILE A 1 122 ? -12.761 -2.393 8.882 1.00 98.75 122 ILE A N 1
ATOM 971 C CA . ILE A 1 122 ? -12.770 -2.574 7.418 1.00 98.75 122 ILE A CA 1
ATOM 972 C C . ILE A 1 122 ? -12.731 -4.057 7.043 1.00 98.75 122 ILE A C 1
ATOM 974 O O . ILE A 1 122 ? -13.512 -4.491 6.198 1.00 98.75 122 ILE A O 1
ATOM 978 N N . VAL A 1 123 ? -11.824 -4.832 7.639 1.00 98.25 123 VAL A N 1
ATOM 979 C CA . VAL A 1 123 ? -11.679 -6.266 7.349 1.00 98.25 123 VAL A CA 1
ATOM 980 C C . VAL A 1 123 ? -12.952 -7.024 7.733 1.00 98.25 123 VAL A C 1
ATOM 982 O O . VAL A 1 123 ? -13.457 -7.799 6.923 1.00 98.25 123 VAL A O 1
ATOM 985 N N . GLU A 1 124 ? -13.505 -6.763 8.917 1.00 97.56 124 GLU A N 1
ATOM 986 C CA . GLU A 1 124 ? -14.774 -7.329 9.386 1.00 97.56 124 GLU A CA 1
ATOM 987 C C . GLU A 1 124 ? -15.931 -6.968 8.449 1.00 97.56 124 GLU A C 1
ATOM 989 O O . GLU A 1 124 ? -16.694 -7.846 8.049 1.00 97.56 124 GLU A O 1
ATOM 994 N N . ALA A 1 125 ? -16.035 -5.702 8.031 1.00 98.50 125 ALA A N 1
ATOM 995 C CA . ALA A 1 125 ? -17.084 -5.260 7.117 1.00 98.50 125 ALA A CA 1
ATOM 996 C C . ALA A 1 125 ? -16.956 -5.885 5.719 1.00 98.50 125 ALA A C 1
ATOM 998 O O . ALA A 1 125 ? -17.970 -6.201 5.102 1.00 98.50 125 ALA A O 1
ATOM 999 N N . ILE A 1 126 ? -15.735 -6.099 5.216 1.00 98.44 126 ILE A N 1
ATOM 1000 C CA . ILE A 1 126 ? -15.512 -6.802 3.943 1.00 98.44 126 ILE A CA 1
ATOM 1001 C C . ILE A 1 126 ? -15.847 -8.290 4.080 1.00 98.44 126 ILE A C 1
ATOM 1003 O O . ILE A 1 126 ? -16.395 -8.875 3.152 1.00 98.44 126 ILE A O 1
ATOM 1007 N N . ARG A 1 127 ? -15.548 -8.903 5.229 1.00 96.31 127 ARG A N 1
ATOM 1008 C CA . ARG A 1 127 ? -15.840 -10.315 5.522 1.00 96.31 127 ARG A CA 1
ATOM 1009 C C . ARG A 1 127 ? -17.294 -10.586 5.894 1.00 96.31 127 ARG A C 1
ATOM 1011 O O . ARG A 1 127 ? -17.661 -11.750 6.039 1.00 96.31 127 ARG A O 1
ATOM 1018 N N . ALA A 1 128 ? -18.116 -9.552 6.055 1.00 96.81 128 ALA A N 1
ATOM 1019 C CA . ALA A 1 128 ? -19.520 -9.721 6.382 1.00 96.81 128 ALA A CA 1
ATOM 1020 C C . ALA A 1 128 ? -20.248 -10.554 5.300 1.00 96.81 128 ALA A C 1
ATOM 1022 O O . ALA A 1 128 ? -19.946 -10.422 4.108 1.00 96.81 128 ALA A O 1
ATOM 1023 N N . PRO A 1 129 ? -21.225 -11.397 5.686 1.00 95.62 129 PRO A N 1
ATOM 1024 C CA . PRO A 1 129 ? -21.930 -12.265 4.748 1.00 95.62 129 PRO A CA 1
ATOM 1025 C C . PRO A 1 129 ? -22.528 -11.500 3.561 1.00 95.62 129 PRO A C 1
ATOM 1027 O O . PRO A 1 129 ? -23.223 -10.499 3.736 1.00 95.62 129 PRO A O 1
ATOM 1030 N N . GLY A 1 130 ? -22.275 -11.992 2.347 1.00 94.75 130 GLY A N 1
ATOM 1031 C CA . GLY A 1 130 ? -22.808 -11.418 1.108 1.00 94.75 130 GLY A CA 1
ATOM 1032 C C . GLY A 1 130 ? -22.050 -10.200 0.566 1.00 94.75 130 GLY A C 1
ATOM 1033 O O . GLY A 1 130 ? -22.466 -9.646 -0.451 1.00 94.75 130 GLY A O 1
ATOM 1034 N N . VAL A 1 131 ? -20.949 -9.778 1.200 1.00 97.94 131 VAL A N 1
ATOM 1035 C CA . VAL A 1 131 ? -20.124 -8.665 0.704 1.00 97.94 131 VAL A CA 1
ATOM 1036 C C . VAL A 1 131 ? -19.138 -9.124 -0.372 1.00 97.94 131 VAL A C 1
ATOM 1038 O O . VAL A 1 131 ? -19.113 -8.550 -1.458 1.00 97.94 131 VAL A O 1
ATOM 1041 N N . VAL A 1 132 ? -18.358 -10.171 -0.113 1.00 98.06 132 VAL A N 1
ATOM 1042 C CA . VAL A 1 132 ? -17.469 -10.825 -1.092 1.00 98.06 132 VAL A CA 1
ATOM 1043 C C . VAL A 1 132 ? -17.617 -12.349 -0.986 1.00 98.06 132 VAL A C 1
ATOM 1045 O O . VAL A 1 132 ? -18.159 -12.818 0.016 1.00 98.06 132 VAL A O 1
ATOM 1048 N N . PRO A 1 133 ? -17.173 -13.132 -1.989 1.00 96.81 133 PRO A N 1
ATOM 1049 C CA . PRO A 1 133 ? -17.112 -14.590 -1.879 1.00 96.81 133 PRO A CA 1
ATOM 1050 C C . PRO A 1 133 ? -16.312 -15.062 -0.655 1.00 96.81 133 PRO A C 1
ATOM 1052 O O . PRO A 1 133 ? -15.364 -14.398 -0.229 1.00 96.81 133 PRO A O 1
ATOM 1055 N N . ASP A 1 134 ? -16.660 -16.226 -0.104 1.00 92.88 134 ASP A N 1
ATOM 1056 C CA . ASP A 1 134 ? -15.987 -16.762 1.086 1.00 92.88 134 ASP A CA 1
ATOM 1057 C C . ASP A 1 134 ? -14.505 -17.075 0.823 1.00 92.88 134 ASP A C 1
ATOM 1059 O O . ASP A 1 134 ? -13.670 -16.898 1.703 1.00 92.88 134 ASP A O 1
ATOM 1063 N N . ASP A 1 135 ? -14.137 -17.479 -0.387 1.00 93.94 135 ASP A N 1
ATOM 1064 C CA . ASP A 1 135 ? -12.754 -17.749 -0.798 1.00 93.94 135 ASP A CA 1
ATOM 1065 C C . ASP A 1 135 ? -11.972 -16.493 -1.222 1.00 93.94 135 ASP A C 1
ATOM 1067 O O . ASP A 1 135 ? -10.787 -16.580 -1.542 1.00 93.94 135 ASP A O 1
ATOM 1071 N N . PHE A 1 136 ? -12.591 -15.310 -1.170 1.00 97.38 136 PHE A N 1
ATOM 1072 C CA . PHE A 1 136 ? -11.955 -14.059 -1.572 1.00 97.38 136 PHE A CA 1
ATOM 1073 C C . PHE A 1 136 ? -10.762 -13.716 -0.670 1.00 97.38 136 PHE A C 1
ATOM 1075 O O . PHE A 1 136 ? -10.896 -13.643 0.555 1.00 97.38 136 PHE A O 1
ATOM 1082 N N . VAL A 1 137 ? -9.594 -13.459 -1.252 1.00 97.44 137 VAL A N 1
ATOM 1083 C CA . VAL A 1 137 ? -8.357 -13.194 -0.504 1.00 97.44 137 VAL A CA 1
ATOM 1084 C C . VAL A 1 137 ? -8.335 -11.750 0.011 1.00 97.44 137 VAL A C 1
ATOM 1086 O O . VAL A 1 137 ? -8.552 -10.801 -0.745 1.00 97.44 137 VAL A O 1
ATOM 1089 N N . ILE A 1 138 ? -8.033 -11.561 1.296 1.00 98.19 138 ILE A N 1
ATOM 1090 C CA . ILE A 1 138 ? -7.767 -10.252 1.905 1.00 98.19 138 ILE A CA 1
ATOM 1091 C C . ILE A 1 138 ? -6.329 -10.233 2.413 1.00 98.19 138 ILE A C 1
ATOM 1093 O O . ILE A 1 138 ? -5.990 -10.880 3.402 1.00 98.19 138 ILE A O 1
ATOM 1097 N N . GLY A 1 139 ? -5.496 -9.445 1.745 1.00 98.00 139 GLY A N 1
ATOM 1098 C CA . GLY A 1 139 ? -4.158 -9.095 2.197 1.00 98.00 139 GLY A CA 1
ATOM 1099 C C . GLY A 1 139 ? -4.120 -7.763 2.940 1.00 98.00 139 GLY A C 1
ATOM 1100 O O . GLY A 1 139 ? -4.963 -6.890 2.726 1.00 98.00 139 GLY A O 1
ATOM 1101 N N . VAL A 1 140 ? -3.103 -7.565 3.773 1.00 97.81 140 VAL A N 1
ATOM 1102 C CA . VAL A 1 140 ? -2.798 -6.277 4.408 1.00 97.81 140 VAL A CA 1
ATOM 1103 C C . VAL A 1 140 ? -1.330 -5.943 4.193 1.00 97.81 140 VAL A C 1
ATOM 1105 O O . VAL A 1 140 ? -0.453 -6.745 4.496 1.00 97.81 140 VAL A O 1
ATOM 1108 N N . LYS A 1 141 ? -1.042 -4.727 3.729 1.00 95.75 141 LYS A N 1
ATOM 1109 C CA . LYS A 1 141 ? 0.327 -4.211 3.647 1.00 95.75 141 LYS A CA 1
ATOM 1110 C C . LYS A 1 141 ? 0.649 -3.341 4.851 1.00 95.75 141 LYS A C 1
ATOM 1112 O O . LYS A 1 141 ? -0.024 -2.331 5.038 1.00 95.75 141 LYS A O 1
ATOM 1117 N N . LEU A 1 142 ? 1.702 -3.673 5.599 1.00 91.06 142 LEU A N 1
ATOM 1118 C CA . LEU A 1 142 ? 2.120 -2.963 6.814 1.00 91.06 142 LEU A CA 1
ATOM 1119 C C . LEU A 1 142 ? 3.545 -2.420 6.716 1.00 91.06 142 LEU A C 1
ATOM 1121 O O . LEU A 1 142 ? 4.384 -2.922 5.967 1.00 91.06 142 LEU A O 1
ATOM 1125 N N . ASN A 1 143 ? 3.816 -1.390 7.512 1.00 84.88 143 ASN A N 1
ATOM 1126 C CA . ASN A 1 143 ? 5.171 -0.923 7.768 1.00 84.88 143 ASN A CA 1
ATOM 1127 C C . ASN A 1 143 ? 5.827 -1.796 8.855 1.00 84.88 143 ASN A C 1
ATOM 1129 O O . ASN A 1 143 ? 5.279 -1.924 9.944 1.00 84.88 143 ASN A O 1
ATOM 1133 N N . ALA A 1 144 ? 7.026 -2.318 8.588 1.00 74.94 144 ALA A N 1
ATOM 1134 C CA . ALA A 1 144 ? 7.896 -2.955 9.584 1.00 74.94 144 ALA A CA 1
ATOM 1135 C C . ALA A 1 144 ? 8.378 -1.954 10.651 1.00 74.94 144 ALA A C 1
ATOM 1137 O O . ALA A 1 144 ? 8.661 -2.320 11.785 1.00 74.94 144 ALA A O 1
ATOM 1138 N N . ALA A 1 145 ? 8.458 -0.676 10.271 1.00 67.06 145 ALA A N 1
ATOM 1139 C CA . ALA A 1 145 ? 8.652 0.460 11.159 1.00 67.06 145 ALA A CA 1
ATOM 1140 C C . ALA A 1 145 ? 8.146 1.739 10.469 1.00 67.06 145 ALA A C 1
ATOM 1142 O O . ALA A 1 145 ? 8.359 1.931 9.264 1.00 67.06 145 ALA A O 1
ATOM 1143 N N . ASP A 1 146 ? 7.505 2.631 11.226 1.00 57.62 146 ASP A N 1
ATOM 1144 C CA . ASP A 1 146 ? 7.216 3.993 10.772 1.00 57.62 146 ASP A CA 1
ATOM 1145 C C . ASP A 1 146 ? 8.527 4.773 10.785 1.00 57.62 146 ASP A C 1
ATOM 1147 O O . ASP A 1 146 ? 9.067 5.031 11.864 1.00 57.62 146 ASP A O 1
ATOM 1151 N N . TYR A 1 147 ? 9.058 5.108 9.608 1.00 45.06 147 TYR A N 1
ATOM 1152 C CA . TYR A 1 147 ? 10.435 5.569 9.431 1.00 45.06 147 TYR A CA 1
ATOM 1153 C C . TYR A 1 147 ? 10.858 6.570 10.517 1.00 45.06 147 TYR A C 1
ATOM 1155 O O . TYR A 1 147 ? 10.237 7.605 10.772 1.00 45.06 147 TYR A O 1
ATOM 1163 N N . ALA A 1 148 ? 11.944 6.233 11.188 1.00 38.31 148 ALA A N 1
ATOM 1164 C CA . ALA A 1 148 ? 12.744 7.156 11.950 1.00 38.31 148 ALA A CA 1
ATOM 1165 C C . ALA A 1 148 ? 14.185 6.725 11.716 1.00 38.31 148 ALA A C 1
ATOM 1167 O O . ALA A 1 148 ? 14.489 5.543 11.574 1.00 38.31 148 ALA A O 1
ATOM 1168 N N . ARG A 1 149 ? 15.097 7.688 11.760 1.00 39.88 149 ARG A N 1
ATOM 1169 C CA . ARG A 1 149 ? 16.501 7.395 12.057 1.00 39.88 149 ARG A CA 1
ATOM 1170 C C . ARG A 1 149 ? 16.669 6.643 13.400 1.00 39.88 149 ARG A C 1
ATOM 1172 O O . ARG A 1 149 ? 17.771 6.205 13.686 1.00 39.88 149 ARG A O 1
ATOM 1179 N N . ASP A 1 150 ? 15.578 6.470 14.155 1.00 46.44 150 ASP A N 1
ATOM 1180 C CA . ASP A 1 150 ? 15.374 5.547 15.271 1.00 46.44 150 ASP A CA 1
ATOM 1181 C C . ASP A 1 150 ? 14.551 4.313 14.852 1.00 46.44 150 ASP A C 1
ATOM 1183 O O . ASP A 1 150 ? 13.343 4.233 15.085 1.00 46.44 150 ASP A O 1
ATOM 1187 N N . THR A 1 151 ? 15.198 3.295 14.289 1.00 52.41 151 THR A N 1
ATOM 1188 C CA . THR A 1 151 ? 14.706 1.911 14.408 1.00 52.41 151 THR A CA 1
ATOM 1189 C C . THR A 1 151 ? 14.995 1.426 15.826 1.00 52.41 151 THR A C 1
ATOM 1191 O O . THR A 1 151 ? 15.871 0.589 16.041 1.00 52.41 151 THR A O 1
ATOM 1194 N N . SER A 1 152 ? 14.337 2.025 16.819 1.00 58.62 152 SER A N 1
ATOM 1195 C CA . SER A 1 152 ? 14.434 1.521 18.182 1.00 58.62 152 SER A CA 1
ATOM 1196 C C . SER A 1 152 ? 13.701 0.185 18.270 1.00 58.62 152 SER A C 1
ATOM 1198 O O . SER A 1 152 ? 12.683 -0.028 17.606 1.00 58.62 152 SER A O 1
ATOM 1200 N N . GLU A 1 153 ? 14.207 -0.706 19.115 1.00 61.16 153 GLU A N 1
ATOM 1201 C CA . GLU A 1 153 ? 13.617 -2.022 19.388 1.00 61.16 153 GLU A CA 1
ATOM 1202 C C . GLU A 1 153 ? 12.112 -1.935 19.722 1.00 61.16 153 GLU A C 1
ATOM 1204 O O . GLU A 1 153 ? 11.331 -2.799 19.331 1.00 61.16 153 GLU A O 1
ATOM 1209 N N . LEU A 1 154 ? 11.690 -0.824 20.340 1.00 64.62 154 LEU A N 1
ATOM 1210 C CA . LEU A 1 154 ? 10.299 -0.517 20.693 1.00 64.62 154 LEU A CA 1
ATOM 1211 C C . LEU A 1 154 ? 9.359 -0.337 19.485 1.00 64.62 154 LEU A C 1
ATOM 1213 O O . LEU A 1 154 ? 8.168 -0.629 19.580 1.00 64.62 154 LEU A O 1
ATOM 1217 N N . GLN A 1 155 ? 9.844 0.189 18.355 1.00 67.25 155 GLN A N 1
ATOM 1218 C CA . GLN A 1 155 ? 9.003 0.375 17.161 1.00 67.25 155 GLN A CA 1
ATOM 1219 C C . GLN A 1 155 ? 8.778 -0.951 16.434 1.00 67.25 155 GLN A C 1
ATOM 1221 O O . GLN A 1 155 ? 7.660 -1.243 16.008 1.00 67.25 155 GLN A O 1
ATOM 1226 N N . GLU A 1 156 ? 9.827 -1.765 16.328 1.00 73.12 156 GLU A N 1
ATOM 1227 C CA . GLU A 1 156 ? 9.740 -3.091 15.718 1.00 73.12 156 GLU A CA 1
ATOM 1228 C C . GLU A 1 156 ? 8.869 -4.030 16.566 1.00 73.12 156 GLU A C 1
ATOM 1230 O O . GLU A 1 156 ? 8.021 -4.739 16.022 1.00 73.12 156 GLU A O 1
ATOM 1235 N N . SER A 1 157 ? 9.002 -3.991 17.900 1.00 80.69 157 SER A N 1
ATOM 1236 C CA . SER A 1 157 ? 8.159 -4.786 18.800 1.00 80.69 157 SER A CA 1
ATOM 1237 C C . SER A 1 157 ? 6.678 -4.439 18.643 1.00 80.69 157 SER A C 1
ATOM 1239 O O . SER A 1 157 ? 5.853 -5.342 18.516 1.00 80.69 157 SER A O 1
ATOM 1241 N N . ARG A 1 158 ? 6.343 -3.145 18.548 1.00 85.06 158 ARG A N 1
ATOM 1242 C CA . ARG A 1 158 ? 4.967 -2.681 18.316 1.00 85.06 158 ARG A CA 1
ATOM 1243 C C . ARG A 1 158 ? 4.424 -3.130 16.957 1.00 85.06 158 ARG A C 1
ATOM 1245 O O . ARG A 1 158 ? 3.277 -3.555 16.858 1.00 85.06 158 ARG A O 1
ATOM 1252 N N . ALA A 1 159 ? 5.236 -3.079 15.902 1.00 87.56 159 ALA A N 1
ATOM 1253 C CA . ALA A 1 159 ? 4.826 -3.571 14.588 1.00 87.56 159 ALA A CA 1
ATOM 1254 C C . ALA A 1 159 ? 4.588 -5.096 14.586 1.00 87.56 159 ALA A C 1
ATOM 1256 O O . ALA A 1 159 ? 3.623 -5.561 13.979 1.00 87.56 159 ALA A O 1
ATOM 1257 N N . LEU A 1 160 ? 5.399 -5.875 15.311 1.00 90.88 160 LEU A N 1
ATOM 1258 C CA . LEU A 1 160 ? 5.174 -7.316 15.494 1.00 90.88 160 LEU A CA 1
ATOM 1259 C C . LEU A 1 160 ? 3.938 -7.620 16.355 1.00 90.88 160 LEU A C 1
ATOM 1261 O O . LEU A 1 160 ? 3.248 -8.607 16.103 1.00 90.88 160 LEU A O 1
ATOM 1265 N N . GLU A 1 161 ? 3.623 -6.784 17.346 1.00 91.56 161 GLU A N 1
ATOM 1266 C CA . GLU A 1 161 ? 2.364 -6.872 18.096 1.00 91.56 161 GLU A CA 1
ATOM 1267 C C . GLU A 1 161 ? 1.153 -6.652 17.189 1.00 91.56 161 GLU A C 1
ATOM 1269 O O . GLU A 1 161 ? 0.203 -7.429 17.262 1.00 91.56 161 GLU A O 1
ATOM 1274 N N . HIS A 1 162 ? 1.216 -5.683 16.270 1.00 93.62 162 HIS A N 1
ATOM 1275 C CA . HIS A 1 162 ? 0.165 -5.499 15.269 1.00 93.62 162 HIS A CA 1
ATOM 1276 C C . HIS A 1 162 ? 0.008 -6.730 14.363 1.00 93.62 162 HIS A C 1
ATOM 1278 O O . HIS A 1 162 ? -1.114 -7.148 14.086 1.00 93.62 162 HIS A O 1
ATOM 1284 N N . VAL A 1 163 ? 1.116 -7.342 13.921 1.00 94.62 163 VAL A N 1
ATOM 1285 C CA . VAL A 1 163 ? 1.082 -8.593 13.139 1.00 94.62 163 VAL A CA 1
ATOM 1286 C C . VAL A 1 163 ? 0.410 -9.715 13.932 1.00 94.62 163 VAL A C 1
ATOM 1288 O O . VAL A 1 163 ? -0.446 -10.412 13.387 1.00 94.62 163 VAL A O 1
ATOM 1291 N N . ARG A 1 164 ? 0.751 -9.862 15.220 1.00 93.50 164 ARG A N 1
ATOM 1292 C CA . ARG A 1 164 ? 0.120 -10.841 16.115 1.00 93.50 164 ARG A CA 1
ATOM 1293 C C . ARG A 1 164 ? -1.384 -10.615 16.197 1.00 93.50 164 ARG A C 1
ATOM 1295 O O . ARG A 1 164 ? -2.143 -11.550 15.968 1.00 93.50 164 ARG A O 1
ATOM 1302 N N . GLU A 1 165 ? -1.807 -9.389 16.502 1.00 93.44 165 GLU A N 1
ATOM 1303 C CA . GLU A 1 165 ? -3.222 -9.043 16.634 1.00 93.44 165 GLU A CA 1
ATOM 1304 C C . GLU A 1 165 ? -3.985 -9.351 15.339 1.00 93.44 165 GLU A C 1
ATOM 1306 O O . GLU A 1 165 ? -4.996 -10.046 15.390 1.00 93.44 165 GLU A O 1
ATOM 1311 N N . ILE A 1 166 ? -3.458 -8.955 14.176 1.00 94.62 166 ILE A N 1
ATOM 1312 C CA . ILE A 1 166 ? -4.065 -9.271 12.872 1.00 94.62 166 ILE A CA 1
ATOM 1313 C C . ILE A 1 166 ? -4.186 -10.786 12.669 1.00 94.62 166 ILE A C 1
ATOM 1315 O O . ILE A 1 166 ? -5.224 -11.266 12.209 1.00 94.62 166 ILE A O 1
ATOM 1319 N N . GLY A 1 167 ? -3.158 -11.550 13.049 1.00 93.50 167 GLY A N 1
ATOM 1320 C CA . GLY A 1 167 ? -3.191 -13.011 13.025 1.00 93.50 167 GLY A CA 1
ATOM 1321 C C . GLY A 1 167 ? -4.320 -13.600 13.877 1.00 93.50 167 GLY A C 1
ATOM 1322 O O . GLY A 1 167 ? -4.964 -14.562 13.458 1.00 93.50 167 GLY A O 1
ATOM 1323 N N . THR A 1 168 ? -4.628 -13.000 15.032 1.00 92.31 168 THR A N 1
ATOM 1324 C CA . THR A 1 168 ? -5.720 -13.470 15.907 1.00 92.31 168 THR A CA 1
ATOM 1325 C C . THR A 1 168 ? -7.121 -13.262 15.335 1.00 92.31 168 THR A C 1
ATOM 1327 O O . THR A 1 168 ? -8.049 -13.961 15.758 1.00 92.31 168 THR A O 1
ATOM 1330 N N . TRP A 1 169 ? -7.294 -12.344 14.376 1.00 93.31 169 TRP A N 1
ATOM 1331 C CA . TRP A 1 169 ? -8.606 -12.058 13.793 1.00 93.31 169 TRP A CA 1
ATOM 1332 C C . TRP A 1 169 ? -9.134 -13.240 12.981 1.00 93.31 169 TRP A C 1
ATOM 1334 O O . TRP A 1 169 ? -10.340 -13.442 12.915 1.00 93.31 169 TRP A O 1
ATOM 1344 N N . GLY A 1 170 ? -8.248 -14.017 12.344 1.00 92.06 170 GLY A N 1
ATOM 1345 C CA . GLY A 1 170 ? -8.652 -15.114 11.459 1.00 92.06 170 GLY A CA 1
ATOM 1346 C C . GLY A 1 170 ? -9.408 -14.648 10.208 1.00 92.06 170 GLY A C 1
ATOM 1347 O O . GLY A 1 170 ? -10.204 -15.403 9.650 1.00 92.06 170 GLY A O 1
ATOM 1348 N N . LEU A 1 171 ? -9.207 -13.393 9.790 1.00 94.62 171 LEU A N 1
ATOM 1349 C CA . LEU A 1 171 ? -9.926 -12.756 8.677 1.00 94.62 171 LEU A CA 1
ATOM 1350 C C . LEU A 1 171 ? -9.016 -12.318 7.517 1.00 94.62 171 LEU A C 1
ATOM 1352 O O . LEU A 1 171 ? -9.521 -12.000 6.436 1.00 94.62 171 LEU A O 1
ATOM 1356 N N . VAL A 1 172 ? -7.702 -12.295 7.746 1.00 96.00 172 VAL A N 1
ATOM 1357 C CA . VAL A 1 172 ? -6.665 -11.854 6.803 1.00 96.00 172 VAL A CA 1
ATOM 1358 C C . VAL A 1 172 ? -5.874 -13.069 6.332 1.00 96.00 172 VAL A C 1
ATOM 1360 O O . VAL A 1 172 ? -5.469 -13.889 7.149 1.00 96.00 172 VAL A O 1
ATOM 1363 N N . ASP A 1 173 ? -5.642 -13.175 5.027 1.00 95.81 173 ASP A N 1
ATOM 1364 C CA . ASP A 1 173 ? -4.977 -14.331 4.417 1.00 95.81 173 ASP A CA 1
ATOM 1365 C C . ASP A 1 173 ? -3.500 -14.048 4.102 1.00 95.81 173 ASP A C 1
ATOM 1367 O O . ASP A 1 173 ? -2.690 -14.973 4.064 1.00 95.81 173 ASP A O 1
ATOM 1371 N N . THR A 1 174 ? -3.116 -12.781 3.891 1.00 96.69 174 THR A N 1
ATOM 1372 C CA . THR A 1 174 ? -1.714 -12.400 3.649 1.00 96.69 174 THR A CA 1
ATOM 1373 C C . THR A 1 174 ? -1.317 -11.102 4.355 1.00 96.69 174 THR A C 1
ATOM 1375 O O . THR A 1 174 ? -2.104 -10.164 4.471 1.00 96.69 174 THR A O 1
ATOM 1378 N N . ILE A 1 175 ? -0.069 -11.023 4.819 1.00 96.31 175 ILE A N 1
ATOM 1379 C CA . ILE A 1 175 ? 0.545 -9.799 5.344 1.00 96.31 175 ILE A CA 1
ATOM 1380 C C . ILE A 1 175 ? 1.781 -9.475 4.511 1.00 96.31 175 ILE A C 1
ATOM 1382 O O . ILE A 1 175 ? 2.760 -10.222 4.505 1.00 96.31 175 ILE A O 1
ATOM 1386 N N . GLN A 1 176 ? 1.752 -8.339 3.821 1.00 94.38 176 GLN A N 1
ATOM 1387 C CA . GLN A 1 176 ? 2.894 -7.816 3.089 1.00 94.38 176 GLN A CA 1
ATOM 1388 C C . GLN A 1 176 ? 3.739 -6.909 3.979 1.00 94.38 176 GLN A C 1
ATOM 1390 O O . GLN A 1 176 ? 3.277 -5.863 4.445 1.00 94.38 176 GLN A O 1
ATOM 1395 N N . VAL A 1 177 ? 5.010 -7.268 4.134 1.00 85.81 177 VAL A N 1
ATOM 1396 C CA . VAL A 1 177 ? 5.997 -6.453 4.841 1.00 85.81 177 VAL A CA 1
ATOM 1397 C C . VAL A 1 177 ? 6.544 -5.382 3.904 1.00 85.81 177 VAL A C 1
ATOM 1399 O O . VAL A 1 177 ? 7.026 -5.662 2.800 1.00 85.81 177 VAL A O 1
ATOM 1402 N N . SER A 1 178 ? 6.463 -4.138 4.361 1.00 79.62 178 SER A N 1
ATOM 1403 C CA . SER A 1 178 ? 7.003 -2.963 3.690 1.00 79.62 178 SER A CA 1
ATOM 1404 C C . SER A 1 178 ? 7.607 -1.997 4.707 1.00 79.62 178 SER A C 1
ATOM 1406 O O . SER A 1 178 ? 7.683 -2.273 5.898 1.00 79.62 178 SER A O 1
ATOM 1408 N N . GLY A 1 179 ? 8.017 -0.819 4.260 1.00 68.25 179 GLY A N 1
ATOM 1409 C CA . GLY A 1 179 ? 8.337 0.282 5.160 1.00 68.25 179 GLY A CA 1
ATOM 1410 C C . GLY A 1 179 ? 8.522 1.581 4.403 1.00 68.25 179 GLY A C 1
ATOM 1411 O O . GLY A 1 179 ? 8.674 1.574 3.179 1.00 68.25 179 GLY A O 1
ATOM 1412 N N . GLY A 1 180 ? 8.559 2.688 5.137 1.00 58.72 180 GLY A N 1
ATOM 1413 C CA . GLY A 1 180 ? 8.634 4.044 4.593 1.00 58.72 180 GLY A CA 1
ATOM 1414 C C . GLY A 1 180 ? 7.385 4.862 4.901 1.00 58.72 180 GLY A C 1
ATOM 1415 O O . GLY A 1 180 ? 6.346 4.322 5.271 1.00 58.72 180 GLY A O 1
ATOM 1416 N N . ASP A 1 181 ? 7.503 6.171 4.734 1.00 54.34 181 ASP A N 1
ATOM 1417 C CA . ASP A 1 181 ? 6.422 7.151 4.700 1.00 54.34 181 ASP A CA 1
ATOM 1418 C C . ASP A 1 181 ? 6.875 8.344 3.833 1.00 54.34 181 ASP A C 1
ATOM 1420 O O . ASP A 1 181 ? 7.945 8.303 3.221 1.00 54.34 181 ASP A O 1
ATOM 1424 N N . TYR A 1 182 ? 6.045 9.383 3.733 1.00 50.66 182 TYR A N 1
ATOM 1425 C CA . TYR A 1 182 ? 6.365 10.613 2.996 1.00 50.66 182 TYR A CA 1
ATOM 1426 C C . TYR A 1 182 ? 6.840 11.743 3.928 1.00 50.66 182 TYR A C 1
ATOM 1428 O O . TYR A 1 182 ? 6.732 12.911 3.566 1.00 50.66 182 TYR A O 1
ATOM 1436 N N . GLU A 1 183 ? 7.297 11.436 5.148 1.00 50.56 183 GLU A N 1
ATOM 1437 C CA . GLU A 1 183 ? 7.663 12.475 6.117 1.00 50.56 183 GLU A CA 1
ATOM 1438 C C . GLU A 1 183 ? 9.012 13.133 5.798 1.00 50.56 183 GLU A C 1
ATOM 1440 O O . GLU A 1 183 ? 9.115 14.349 5.940 1.00 50.56 183 GLU A O 1
ATOM 1445 N N . ASP A 1 184 ? 10.030 12.385 5.346 1.00 44.44 184 ASP A N 1
ATOM 1446 C CA . ASP A 1 184 ? 11.335 12.970 4.991 1.00 44.44 184 ASP A CA 1
ATOM 1447 C C . ASP A 1 184 ? 11.419 13.246 3.470 1.00 44.44 184 ASP A C 1
ATOM 1449 O O . ASP A 1 184 ? 11.458 12.305 2.665 1.00 44.44 184 ASP A O 1
ATOM 1453 N N . PRO A 1 185 ? 11.523 14.512 3.020 1.00 36.53 185 PRO A N 1
ATOM 1454 C CA . PRO A 1 185 ? 11.832 14.813 1.626 1.00 36.53 185 PRO A CA 1
ATOM 1455 C C . PRO A 1 185 ? 13.208 14.276 1.194 1.00 36.53 185 PRO A C 1
ATOM 1457 O O . PRO A 1 185 ? 13.445 14.182 0.000 1.00 36.53 185 PRO A O 1
ATOM 1460 N N . ARG A 1 186 ? 14.105 13.863 2.110 1.00 36.69 186 ARG A N 1
ATOM 1461 C CA . ARG A 1 186 ? 15.407 13.225 1.800 1.00 36.69 186 ARG A CA 1
ATOM 1462 C C . ARG A 1 186 ? 15.337 11.714 1.569 1.00 36.69 186 ARG A C 1
ATOM 1464 O O . ARG A 1 186 ? 16.249 11.166 0.957 1.00 36.69 186 ARG A O 1
ATOM 1471 N N . THR A 1 187 ? 14.246 11.043 1.962 1.00 34.88 187 THR A N 1
ATOM 1472 C CA . THR A 1 187 ? 13.859 9.744 1.361 1.00 34.88 187 THR A CA 1
ATOM 1473 C C . THR A 1 187 ? 13.501 9.928 -0.128 1.00 34.88 187 THR A C 1
ATOM 1475 O O . THR A 1 187 ? 13.311 8.979 -0.866 1.00 34.88 187 THR A O 1
ATOM 1478 N N . TYR A 1 188 ? 13.484 11.156 -0.631 1.00 34.16 188 TYR A N 1
ATOM 1479 C CA . TYR A 1 188 ? 13.699 11.435 -2.039 1.00 34.16 188 TYR A CA 1
ATOM 1480 C C . TYR A 1 188 ? 14.877 12.382 -2.145 1.00 34.16 188 TYR A C 1
ATOM 1482 O O . TYR A 1 188 ? 14.691 13.569 -2.385 1.00 34.16 188 TYR A O 1
ATOM 1490 N N . ASN A 1 189 ? 16.100 11.891 -1.932 1.00 26.92 189 ASN A N 1
ATOM 1491 C CA . ASN A 1 189 ? 17.262 12.719 -2.210 1.00 26.92 189 ASN A CA 1
ATOM 1492 C C . ASN A 1 189 ? 17.198 13.157 -3.684 1.00 26.92 189 ASN A C 1
ATOM 1494 O O . ASN A 1 189 ? 17.438 12.393 -4.617 1.00 26.92 189 ASN A O 1
ATOM 1498 N N . ILE A 1 190 ? 16.788 14.413 -3.846 1.00 33.44 190 ILE A N 1
ATOM 1499 C CA . ILE A 1 190 ? 16.933 15.273 -5.005 1.00 33.44 190 ILE A CA 1
ATOM 1500 C C . ILE A 1 190 ? 18.435 15.259 -5.279 1.00 33.44 190 ILE A C 1
ATOM 1502 O O . ILE A 1 190 ? 19.199 15.767 -4.461 1.00 33.44 190 ILE A O 1
ATOM 1506 N N . LEU A 1 191 ? 18.850 14.565 -6.340 1.00 27.83 191 LEU A N 1
ATOM 1507 C CA . LEU A 1 191 ? 20.248 14.199 -6.563 1.00 27.83 191 LEU A CA 1
ATOM 1508 C C . LEU A 1 191 ? 21.234 15.357 -6.343 1.00 27.83 191 LEU A C 1
ATOM 1510 O O . LEU A 1 191 ? 21.037 16.493 -6.780 1.00 27.83 191 LEU A O 1
ATOM 1514 N N . SER A 1 192 ? 22.322 14.986 -5.675 1.00 26.61 192 SER A N 1
ATOM 1515 C CA . SER A 1 192 ? 23.605 15.667 -5.589 1.00 26.61 192 SER A CA 1
ATOM 1516 C C . SER A 1 192 ? 24.197 15.947 -6.974 1.00 26.61 192 SER A C 1
ATOM 1518 O O . SER A 1 192 ? 24.217 15.064 -7.827 1.00 26.61 192 SER A O 1
ATOM 1520 N N . LEU A 1 193 ? 24.759 17.141 -7.155 1.00 26.84 193 LEU A N 1
ATOM 1521 C CA . LEU A 1 193 ? 25.733 17.447 -8.206 1.00 26.84 193 LEU A CA 1
ATOM 1522 C C . LEU A 1 193 ? 27.099 17.626 -7.533 1.00 26.84 193 LEU A C 1
ATOM 1524 O O . LEU A 1 193 ? 27.215 18.405 -6.585 1.00 26.84 193 LEU A O 1
ATOM 1528 N N . GLU A 1 194 ? 28.103 16.889 -8.004 1.00 25.66 194 GLU A N 1
ATOM 1529 C CA . GLU A 1 194 ? 29.499 17.008 -7.576 1.00 25.66 194 GLU A CA 1
ATOM 1530 C C . GLU A 1 194 ? 30.117 18.323 -8.059 1.00 25.66 194 GLU A C 1
ATOM 1532 O O . GLU A 1 194 ? 30.020 18.637 -9.237 1.00 25.66 194 GLU A O 1
ATOM 1537 N N . TRP A 1 195 ? 30.815 19.034 -7.169 1.00 26.52 195 TRP A N 1
ATOM 1538 C CA . TRP A 1 195 ? 32.033 19.806 -7.463 1.00 26.52 195 TRP A CA 1
ATOM 1539 C C . TRP A 1 195 ? 32.805 19.952 -6.134 1.00 26.52 195 TRP A C 1
ATOM 1541 O O . TRP A 1 195 ? 32.309 20.600 -5.216 1.00 26.52 195 TRP A O 1
ATOM 1551 N N . GLY A 1 196 ? 34.000 19.352 -6.003 1.00 30.77 196 GLY A N 1
ATOM 1552 C CA . GLY A 1 196 ? 34.958 19.723 -4.939 1.00 30.77 196 GLY A CA 1
ATOM 1553 C C . GLY A 1 196 ? 35.219 18.766 -3.757 1.00 30.77 196 GLY A C 1
ATOM 1554 O O . GLY A 1 196 ? 35.607 19.245 -2.698 1.00 30.77 196 GLY A O 1
ATOM 1555 N N . GLY A 1 197 ? 35.080 17.443 -3.902 1.00 28.97 197 GLY A N 1
ATOM 1556 C CA . GLY A 1 197 ? 35.852 16.491 -3.074 1.00 28.97 197 GLY A CA 1
ATOM 1557 C C . GLY A 1 197 ? 35.449 16.260 -1.604 1.00 28.97 197 GLY A C 1
ATOM 1558 O O . GLY A 1 197 ? 36.296 15.821 -0.830 1.00 28.97 197 GLY A O 1
ATOM 1559 N N . LEU A 1 198 ? 34.192 16.483 -1.197 1.00 24.58 198 LEU A N 1
ATOM 1560 C CA . LEU A 1 198 ? 33.684 15.992 0.097 1.00 24.58 198 LEU A CA 1
ATOM 1561 C C . LEU A 1 198 ? 32.280 15.384 -0.048 1.00 24.58 198 LEU A C 1
ATOM 1563 O O . LEU A 1 198 ? 31.342 16.055 -0.476 1.00 24.58 198 LEU A O 1
ATOM 1567 N N . THR A 1 199 ? 32.147 14.113 0.338 1.00 28.59 199 THR A N 1
ATOM 1568 C CA . THR A 1 199 ? 30.951 13.281 0.145 1.00 28.59 199 THR A CA 1
ATOM 1569 C C . THR A 1 199 ? 30.224 13.040 1.468 1.00 28.59 199 THR A C 1
ATOM 1571 O O . THR A 1 199 ? 30.829 12.543 2.415 1.00 28.59 199 THR A O 1
ATOM 1574 N N . VAL A 1 200 ? 28.913 13.303 1.529 1.00 23.38 200 VAL A N 1
ATOM 1575 C CA . VAL A 1 200 ? 28.028 12.751 2.575 1.00 23.38 200 VAL A CA 1
ATOM 1576 C C . VAL A 1 200 ? 26.747 12.227 1.912 1.00 23.38 200 VAL A C 1
ATOM 1578 O O . VAL A 1 200 ? 25.951 13.002 1.386 1.00 23.38 200 VAL A O 1
ATOM 1581 N N . MET A 1 201 ? 26.588 10.900 1.900 1.00 23.36 201 MET A N 1
ATOM 1582 C CA . MET A 1 201 ? 25.548 10.142 1.189 1.00 23.36 201 MET A CA 1
ATOM 1583 C C . MET A 1 201 ? 24.271 9.957 2.023 1.00 23.36 201 MET A C 1
ATOM 1585 O O . MET A 1 201 ? 24.334 9.723 3.228 1.00 23.36 201 MET A O 1
ATOM 1589 N N . ALA A 1 202 ? 23.110 9.972 1.365 1.00 25.41 202 ALA A N 1
ATOM 1590 C CA . ALA A 1 202 ? 21.926 9.254 1.838 1.00 25.41 202 ALA A CA 1
ATOM 1591 C C . ALA A 1 202 ? 21.225 8.617 0.627 1.00 25.41 202 ALA A C 1
ATOM 1593 O O . ALA A 1 202 ? 20.735 9.314 -0.264 1.00 25.41 202 ALA A O 1
ATOM 1594 N N . GLU A 1 203 ? 21.269 7.288 0.587 1.00 24.80 203 GLU A N 1
ATOM 1595 C CA . GLU A 1 203 ? 20.859 6.411 -0.510 1.00 24.80 203 GLU A CA 1
ATOM 1596 C C . GLU A 1 203 ? 19.334 6.330 -0.664 1.00 24.80 203 GLU A C 1
ATOM 1598 O O . GLU A 1 203 ? 18.620 5.978 0.279 1.00 24.80 203 GLU A O 1
ATOM 1603 N N . PHE A 1 204 ? 18.838 6.535 -1.888 1.00 26.00 204 PHE A N 1
ATOM 1604 C CA . PHE A 1 204 ? 17.596 5.910 -2.335 1.00 26.00 204 PHE A CA 1
ATOM 1605 C C . PHE A 1 204 ? 17.911 4.824 -3.347 1.00 26.00 204 PHE A C 1
ATOM 1607 O O . PHE A 1 204 ? 18.281 5.105 -4.477 1.00 26.00 204 PHE A O 1
ATOM 1614 N N . ILE A 1 205 ? 17.741 3.587 -2.878 1.00 33.50 205 ILE A N 1
ATOM 1615 C CA . ILE A 1 205 ? 17.890 2.326 -3.597 1.00 33.50 205 ILE A CA 1
ATOM 1616 C C . ILE A 1 205 ? 19.176 2.273 -4.412 1.00 33.50 205 ILE A C 1
ATOM 1618 O O . ILE A 1 205 ? 19.171 2.498 -5.619 1.00 33.50 205 ILE A O 1
ATOM 1622 N N . ASP A 1 206 ? 20.250 1.880 -3.738 1.00 30.88 206 ASP A N 1
ATOM 1623 C CA . ASP A 1 206 ? 21.428 1.369 -4.408 1.00 30.88 206 ASP A CA 1
ATOM 1624 C C . ASP A 1 206 ? 21.010 0.232 -5.367 1.00 30.88 206 ASP A C 1
ATOM 1626 O O . ASP A 1 206 ? 20.598 -0.862 -4.966 1.00 30.88 206 ASP A O 1
ATOM 1630 N N . THR A 1 207 ? 20.973 0.549 -6.661 1.00 35.88 207 THR A N 1
ATOM 1631 C CA . THR A 1 207 ? 20.868 -0.419 -7.759 1.00 35.88 207 THR A CA 1
ATOM 1632 C C . THR A 1 207 ? 22.237 -0.993 -8.119 1.00 35.88 207 THR A C 1
ATOM 1634 O O . THR A 1 207 ? 22.334 -1.781 -9.057 1.00 35.88 207 THR A O 1
ATOM 1637 N N . THR A 1 208 ? 23.283 -0.650 -7.368 1.00 34.69 208 THR A N 1
ATOM 1638 C CA . THR A 1 208 ? 24.663 -1.031 -7.629 1.00 34.69 208 THR A CA 1
ATOM 1639 C C . THR A 1 208 ? 25.285 -1.780 -6.450 1.00 34.69 208 THR A C 1
ATOM 1641 O O . THR A 1 208 ? 25.836 -1.209 -5.534 1.00 34.69 208 THR A O 1
ATOM 1644 N N . LEU A 1 209 ? 25.326 -3.104 -6.616 1.00 42.69 209 LEU A N 1
ATOM 1645 C CA . LEU A 1 209 ? 26.462 -3.957 -6.241 1.00 42.69 209 LEU A CA 1
ATOM 1646 C C . LEU A 1 209 ? 26.617 -4.374 -4.753 1.00 42.69 209 LEU A C 1
ATOM 1648 O O . LEU A 1 209 ? 26.969 -3.632 -3.849 1.00 42.69 209 LEU A O 1
ATOM 1652 N N . GLU A 1 210 ? 26.443 -5.687 -4.578 1.00 42.34 210 GLU A N 1
ATOM 1653 C CA . GLU A 1 210 ? 27.133 -6.583 -3.632 1.00 42.34 210 GLU A CA 1
ATOM 1654 C C . GLU A 1 210 ? 26.705 -6.676 -2.155 1.00 42.34 210 GLU A C 1
ATOM 1656 O O . GLU A 1 210 ? 26.862 -7.766 -1.607 1.00 42.34 210 GLU A O 1
ATOM 1661 N N . TYR A 1 211 ? 26.040 -5.699 -1.525 1.00 39.94 211 TYR A N 1
ATOM 1662 C CA . TYR A 1 211 ? 25.611 -5.849 -0.112 1.00 39.94 211 TYR A CA 1
ATOM 1663 C C . TYR A 1 211 ? 24.118 -5.574 0.148 1.00 39.94 211 TYR A C 1
ATOM 1665 O O . TYR A 1 211 ? 23.457 -4.820 -0.565 1.00 39.94 211 TYR A O 1
ATOM 1673 N N . LYS A 1 212 ? 23.533 -6.251 1.158 1.00 47.75 212 LYS A N 1
ATOM 1674 C CA . LYS A 1 212 ? 22.164 -5.962 1.633 1.00 47.75 212 LYS A CA 1
ATOM 1675 C C . LYS A 1 212 ? 22.165 -4.531 2.180 1.00 47.75 212 LYS A C 1
ATOM 1677 O O . LYS A 1 212 ? 22.879 -4.258 3.142 1.00 47.75 212 LYS A O 1
ATOM 1682 N N . SER A 1 213 ? 21.358 -3.629 1.619 1.00 58.16 213 SER A N 1
ATOM 1683 C CA . SER A 1 213 ? 21.170 -2.329 2.272 1.00 58.16 213 SER A CA 1
ATOM 1684 C C . SER A 1 213 ? 20.522 -2.555 3.641 1.00 58.16 213 SER A C 1
ATOM 1686 O O . SER A 1 213 ? 19.699 -3.462 3.789 1.00 58.16 213 SER A O 1
ATOM 1688 N N . ALA A 1 214 ? 20.870 -1.755 4.654 1.00 58.34 214 ALA A N 1
ATOM 1689 C CA . ALA A 1 214 ? 20.392 -1.956 6.031 1.00 58.34 214 ALA A CA 1
ATOM 1690 C C . ALA A 1 214 ? 18.857 -2.101 6.115 1.00 58.34 214 ALA A C 1
ATOM 1692 O O . ALA A 1 214 ? 18.336 -2.924 6.861 1.00 58.34 214 ALA A O 1
ATOM 1693 N N . ARG A 1 215 ? 18.122 -1.383 5.255 1.00 60.56 215 ARG A N 1
ATOM 1694 C CA . ARG A 1 215 ? 16.660 -1.478 5.126 1.00 60.56 215 ARG A CA 1
ATOM 1695 C C . ARG A 1 215 ? 16.169 -2.853 4.657 1.00 60.56 215 ARG A C 1
ATOM 1697 O O . ARG A 1 215 ? 15.129 -3.310 5.113 1.00 60.56 215 ARG A O 1
ATOM 1704 N N . GLN A 1 216 ? 16.886 -3.501 3.739 1.00 65.06 216 GLN A N 1
ATOM 1705 C CA . GLN A 1 216 ? 16.528 -4.836 3.247 1.00 65.06 216 GLN A CA 1
ATOM 1706 C C . GLN A 1 216 ? 16.706 -5.890 4.340 1.00 65.06 216 GLN A C 1
ATOM 1708 O O . GLN A 1 216 ? 15.858 -6.764 4.469 1.00 65.06 216 GLN A O 1
ATOM 1713 N N . VAL A 1 217 ? 17.764 -5.764 5.149 1.00 65.75 217 VAL A N 1
ATOM 1714 C CA . VAL A 1 217 ? 17.997 -6.646 6.304 1.00 65.75 217 VAL A CA 1
ATOM 1715 C C . VAL A 1 217 ? 16.852 -6.530 7.308 1.00 65.75 217 VAL A C 1
ATOM 1717 O O . VAL A 1 217 ? 16.327 -7.550 7.732 1.00 65.75 217 VAL A O 1
ATOM 1720 N N . VAL A 1 218 ? 16.418 -5.303 7.619 1.00 73.75 218 VAL A N 1
ATOM 1721 C CA . VAL A 1 218 ? 15.301 -5.052 8.547 1.00 73.75 218 VAL A CA 1
ATOM 1722 C C . VAL A 1 218 ? 13.992 -5.664 8.044 1.00 73.75 218 VAL A C 1
ATOM 1724 O O . VAL A 1 218 ? 13.245 -6.241 8.823 1.00 73.75 218 VAL A O 1
ATOM 1727 N N . PHE A 1 219 ? 13.691 -5.563 6.747 1.00 78.12 219 PHE A N 1
ATOM 1728 C CA . PHE A 1 219 ? 12.460 -6.151 6.206 1.00 78.12 219 PHE A CA 1
ATOM 1729 C C . PHE A 1 219 ? 12.487 -7.676 6.213 1.00 78.12 219 PHE A C 1
ATOM 1731 O O . PHE A 1 219 ? 11.462 -8.294 6.486 1.00 78.12 219 PHE A O 1
ATOM 1738 N N . GLU A 1 220 ? 13.642 -8.275 5.934 1.00 80.19 220 GLU A N 1
ATOM 1739 C CA . GLU A 1 220 ? 13.813 -9.725 5.973 1.00 80.19 220 GLU A CA 1
ATOM 1740 C C . GLU A 1 220 ? 13.724 -10.262 7.408 1.00 80.19 220 GLU A C 1
ATOM 1742 O O . GLU A 1 220 ? 12.942 -11.178 7.645 1.00 80.19 220 GLU A O 1
ATOM 1747 N N . SER A 1 221 ? 14.415 -9.642 8.377 1.00 83.75 221 SER A N 1
ATOM 1748 C CA . SER A 1 221 ? 14.325 -10.052 9.788 1.00 83.75 221 SER A CA 1
ATOM 1749 C C . SER A 1 221 ? 12.920 -9.848 10.351 1.00 83.75 221 SER A C 1
ATOM 1751 O O . SER A 1 221 ? 12.413 -10.683 11.096 1.00 83.75 221 SER A O 1
ATOM 1753 N N . PHE A 1 222 ? 12.252 -8.752 9.981 1.00 86.44 222 PHE A N 1
ATOM 1754 C CA . PHE A 1 222 ? 10.873 -8.511 10.389 1.00 86.44 222 PHE A CA 1
ATOM 1755 C C . PHE A 1 222 ? 9.917 -9.549 9.791 1.00 86.44 222 PHE A C 1
ATOM 1757 O O . PHE A 1 222 ? 9.005 -10.003 10.482 1.00 86.44 222 PHE A O 1
ATOM 1764 N N . ALA A 1 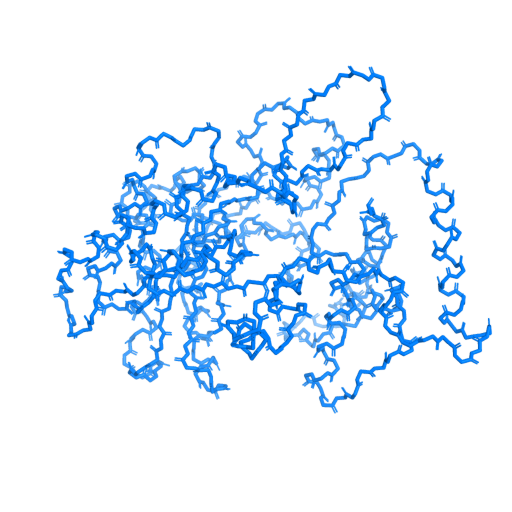223 ? 10.111 -9.943 8.528 1.00 88.31 223 ALA A N 1
ATOM 1765 C CA . ALA A 1 223 ? 9.302 -10.974 7.882 1.00 88.31 223 ALA A CA 1
ATOM 1766 C C . ALA A 1 223 ? 9.486 -12.344 8.553 1.00 88.31 223 ALA A C 1
ATOM 1768 O O . ALA A 1 223 ? 8.492 -12.972 8.913 1.00 88.31 223 ALA A O 1
ATOM 1769 N N . GLU A 1 224 ? 10.726 -12.746 8.832 1.00 90.31 224 GLU A N 1
ATOM 1770 C CA . GLU A 1 224 ? 11.051 -13.979 9.563 1.00 90.31 224 GLU A CA 1
ATOM 1771 C C . GLU A 1 224 ? 10.401 -13.997 10.961 1.00 90.31 224 GLU A C 1
ATOM 1773 O O . GLU A 1 224 ? 9.706 -14.944 11.349 1.00 90.31 224 GLU A O 1
ATOM 1778 N N . ARG A 1 225 ? 10.540 -12.900 11.718 1.00 91.19 225 ARG A N 1
ATOM 1779 C CA . ARG A 1 225 ? 9.904 -12.758 13.037 1.00 91.19 225 ARG A CA 1
ATOM 1780 C C . ARG A 1 225 ? 8.382 -12.752 12.941 1.00 91.19 225 ARG A C 1
ATOM 1782 O O . ARG A 1 225 ? 7.722 -13.304 13.818 1.00 91.19 225 ARG A O 1
ATOM 1789 N N . SER A 1 226 ? 7.819 -12.166 11.884 1.00 92.19 226 SER A N 1
ATOM 1790 C CA . SER A 1 226 ? 6.375 -12.179 11.628 1.00 92.19 226 SER A CA 1
ATOM 1791 C C . SER A 1 226 ? 5.865 -13.604 11.435 1.00 92.19 226 SER A C 1
ATOM 1793 O O . SER A 1 226 ? 4.846 -13.953 12.022 1.00 92.19 226 SER A O 1
ATOM 1795 N N . ILE A 1 227 ? 6.589 -14.451 10.696 1.00 92.56 227 ILE A N 1
ATOM 1796 C CA . ILE A 1 227 ? 6.251 -15.876 10.543 1.00 92.56 227 ILE A CA 1
ATOM 1797 C C . ILE A 1 227 ? 6.235 -16.569 11.904 1.00 92.56 227 ILE A C 1
ATOM 1799 O O . ILE A 1 227 ? 5.242 -17.202 12.258 1.00 92.56 227 ILE A O 1
ATOM 1803 N N . SER A 1 228 ? 7.288 -16.378 12.702 1.00 91.56 228 SER A N 1
ATOM 1804 C CA . SER A 1 228 ? 7.382 -16.959 14.048 1.00 91.56 228 SER A CA 1
ATOM 1805 C C . SER A 1 228 ? 6.224 -16.522 14.958 1.00 91.56 228 SER A C 1
ATOM 1807 O O . SER A 1 228 ? 5.645 -17.331 15.682 1.00 91.56 228 SER A O 1
ATOM 1809 N N . VAL A 1 229 ? 5.847 -15.241 14.908 1.00 92.19 229 VAL A N 1
ATOM 1810 C CA . VAL A 1 229 ? 4.713 -14.697 15.670 1.00 92.19 229 VAL A CA 1
ATOM 1811 C C . VAL A 1 229 ? 3.389 -15.301 15.198 1.00 92.19 229 VAL A C 1
ATOM 1813 O O . VAL A 1 229 ? 2.583 -15.721 16.030 1.00 92.19 229 VAL A O 1
ATOM 1816 N N . LEU A 1 230 ? 3.167 -15.389 13.887 1.00 92.12 230 LEU A N 1
ATOM 1817 C CA . LEU A 1 230 ? 1.931 -15.924 13.310 1.00 92.12 230 LEU A CA 1
ATOM 1818 C C . LEU A 1 230 ? 1.782 -17.431 13.533 1.00 92.12 230 LEU A C 1
ATOM 1820 O O . LEU A 1 230 ? 0.667 -17.888 13.757 1.00 92.12 230 LEU A O 1
ATOM 1824 N N . ALA A 1 231 ? 2.883 -18.186 13.578 1.00 87.44 231 ALA A N 1
ATOM 1825 C CA . ALA A 1 231 ? 2.868 -19.610 13.917 1.00 87.44 231 ALA A CA 1
ATOM 1826 C C . ALA A 1 231 ? 2.324 -19.878 15.333 1.00 87.44 231 ALA A C 1
ATOM 1828 O O . ALA A 1 231 ? 1.732 -20.923 15.587 1.00 87.44 231 ALA A O 1
ATOM 1829 N N . SER A 1 232 ? 2.495 -18.920 16.253 1.00 83.19 232 SER A N 1
ATOM 1830 C CA . SER A 1 232 ? 1.942 -18.996 17.613 1.00 83.19 232 SER A CA 1
ATOM 1831 C C . SER A 1 232 ? 0.495 -18.499 17.729 1.00 83.19 232 SER A C 1
ATOM 1833 O O . SER A 1 232 ? -0.131 -18.658 18.778 1.00 83.19 232 SER A O 1
ATOM 1835 N N . CYS A 1 233 ? -0.055 -17.893 16.673 1.00 81.44 233 CYS A N 1
ATOM 1836 C CA . CYS A 1 233 ? -1.417 -17.376 16.678 1.00 81.44 233 CYS A CA 1
ATOM 1837 C C . CYS A 1 233 ? -2.404 -18.506 16.374 1.00 81.44 233 CYS A C 1
ATOM 1839 O O . CYS A 1 233 ? -2.390 -19.085 15.293 1.00 81.44 233 CYS A O 1
ATOM 1841 N N . THR A 1 234 ? -3.305 -18.788 17.315 1.00 68.31 234 THR A N 1
ATOM 1842 C CA . THR A 1 234 ? -4.512 -19.572 17.025 1.00 68.31 234 THR A CA 1
ATOM 1843 C C . THR A 1 234 ? -5.635 -18.582 16.703 1.00 68.31 234 THR A C 1
ATOM 1845 O O . THR A 1 234 ? -5.925 -17.739 17.555 1.00 68.31 234 THR A O 1
ATOM 1848 N N . PRO A 1 235 ? -6.240 -18.618 15.502 1.00 66.69 235 PRO A N 1
ATOM 1849 C CA . PRO A 1 235 ? -7.340 -17.727 15.152 1.00 66.69 235 PRO A CA 1
ATOM 1850 C C . PRO A 1 235 ? -8.479 -17.861 16.162 1.00 66.69 235 PRO A C 1
ATOM 1852 O O . PRO A 1 235 ? -8.904 -18.967 16.494 1.00 66.69 235 PRO A O 1
ATOM 1855 N N . THR A 1 236 ? -8.974 -16.734 16.665 1.00 63.28 236 THR A N 1
ATOM 1856 C CA . THR A 1 236 ? -9.895 -16.739 17.815 1.00 63.28 236 THR A CA 1
ATOM 1857 C C . THR A 1 236 ? -11.333 -17.097 17.419 1.00 63.28 236 THR A C 1
ATOM 1859 O O . THR A 1 236 ? -12.138 -17.472 18.268 1.00 63.28 236 THR A O 1
ATOM 1862 N N . THR A 1 237 ? -11.678 -16.963 16.135 1.00 63.84 237 THR A N 1
ATOM 1863 C CA . THR A 1 237 ? -13.077 -16.918 15.669 1.00 63.84 237 THR A CA 1
ATOM 1864 C C . THR A 1 237 ? -13.354 -17.682 14.373 1.00 63.84 237 THR A C 1
ATOM 1866 O O . THR A 1 237 ? -14.521 -17.874 14.037 1.00 63.84 237 THR A O 1
ATOM 1869 N N . THR A 1 238 ? -12.335 -18.138 13.636 1.00 72.88 238 THR A N 1
ATOM 1870 C CA . THR A 1 238 ? -12.510 -18.799 12.329 1.00 72.88 238 THR A CA 1
ATOM 1871 C C . THR A 1 238 ? -11.620 -20.035 12.187 1.00 72.88 238 THR A C 1
ATOM 1873 O O . THR A 1 238 ? -10.654 -20.211 12.923 1.00 72.88 238 THR A O 1
ATOM 1876 N N . SER A 1 239 ? -11.928 -20.900 11.215 1.00 76.19 239 SER A N 1
ATOM 1877 C CA . SER A 1 239 ? -11.098 -22.060 10.854 1.00 76.19 239 SER A CA 1
ATOM 1878 C C . SER A 1 239 ? -10.016 -21.738 9.811 1.00 76.19 239 SER A C 1
ATOM 1880 O O . SER A 1 239 ? -9.452 -22.660 9.220 1.00 76.19 239 SER A O 1
ATOM 1882 N N . ARG A 1 240 ? -9.766 -20.454 9.510 1.00 82.56 240 ARG A N 1
ATOM 1883 C CA . ARG A 1 240 ? -8.762 -20.054 8.512 1.00 82.56 240 ARG A CA 1
ATOM 1884 C C . ARG A 1 240 ? -7.348 -20.199 9.077 1.00 82.56 240 ARG A C 1
ATOM 1886 O O . ARG A 1 240 ? -7.161 -19.955 10.265 1.00 82.56 240 ARG A O 1
ATOM 1893 N N . PRO A 1 241 ? -6.345 -20.562 8.261 1.00 86.44 241 PRO A N 1
ATOM 1894 C CA . PRO A 1 241 ? -4.961 -20.579 8.716 1.00 86.44 241 PRO A CA 1
ATOM 1895 C C . PRO A 1 241 ? -4.461 -19.156 9.033 1.00 86.44 241 PRO A C 1
ATOM 1897 O O . PRO A 1 241 ? -5.044 -18.179 8.554 1.00 86.44 241 PRO A O 1
ATOM 1900 N N . PRO A 1 242 ? -3.367 -19.023 9.805 1.00 90.00 24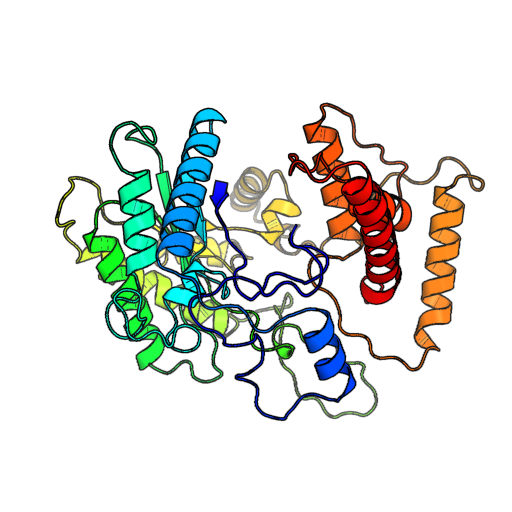2 PRO A N 1
ATOM 1901 C CA . PRO A 1 242 ? -2.684 -17.747 9.971 1.00 90.00 242 PRO A CA 1
ATOM 1902 C C . PRO A 1 242 ? -2.272 -17.128 8.618 1.00 90.00 242 PRO A C 1
ATOM 1904 O O . PRO A 1 242 ? -1.981 -17.868 7.673 1.00 90.00 242 PRO A O 1
ATOM 1907 N N . PRO A 1 243 ? -2.201 -15.787 8.520 1.00 94.62 243 PRO A N 1
ATOM 1908 C CA . PRO A 1 243 ? -1.804 -15.104 7.295 1.00 94.62 243 PRO A CA 1
ATOM 1909 C C . PRO A 1 243 ? -0.427 -15.538 6.770 1.00 94.62 243 PRO A C 1
ATOM 1911 O O . PRO A 1 243 ? 0.532 -15.671 7.531 1.00 94.62 243 PRO A O 1
ATOM 1914 N N . LEU A 1 244 ? -0.289 -15.649 5.449 1.00 95.50 244 LEU A N 1
ATOM 1915 C CA . LEU A 1 244 ? 1.011 -15.835 4.804 1.00 95.50 244 LEU A CA 1
ATOM 1916 C C . LEU A 1 244 ? 1.785 -14.515 4.743 1.00 95.50 244 LEU A C 1
ATOM 1918 O O . LEU A 1 244 ? 1.246 -13.465 4.396 1.00 95.50 244 LEU A O 1
ATOM 1922 N N . VAL A 1 245 ? 3.084 -14.573 5.014 1.00 95.69 245 VAL A N 1
ATOM 1923 C CA . VAL A 1 245 ? 3.976 -13.402 4.979 1.00 95.69 245 VAL A CA 1
ATOM 1924 C C . VAL A 1 245 ? 4.571 -13.209 3.581 1.00 95.69 245 VAL A C 1
ATOM 1926 O O . VAL A 1 245 ? 5.281 -14.079 3.075 1.00 95.69 245 VAL A O 1
ATOM 1929 N N . LEU A 1 246 ? 4.303 -12.050 2.973 1.00 94.81 246 LEU A N 1
ATOM 1930 C CA . LEU A 1 246 ? 4.820 -11.613 1.674 1.00 94.81 246 LEU A CA 1
ATOM 1931 C C . LEU A 1 246 ? 5.947 -10.588 1.873 1.00 94.81 246 LEU A C 1
ATOM 1933 O O . LEU A 1 246 ? 5.708 -9.474 2.345 1.00 94.81 246 LEU A O 1
ATOM 1937 N N . LEU A 1 247 ? 7.170 -10.925 1.461 1.00 90.88 247 LEU A N 1
ATOM 1938 C CA . LEU A 1 247 ? 8.316 -10.013 1.530 1.00 90.88 247 LEU A CA 1
ATOM 1939 C C . LEU A 1 247 ? 8.505 -9.265 0.212 1.00 90.88 247 LEU A C 1
ATOM 1941 O O . LEU A 1 247 ? 8.484 -9.859 -0.869 1.00 90.88 247 LEU A O 1
ATOM 1945 N N . THR A 1 248 ? 8.744 -7.953 0.301 1.00 86.44 248 THR A N 1
ATOM 1946 C CA . THR A 1 248 ? 9.067 -7.115 -0.860 1.00 86.44 248 THR A CA 1
ATOM 1947 C C . THR A 1 248 ? 10.249 -6.192 -0.628 1.00 86.44 248 THR A C 1
ATOM 1949 O O . THR A 1 248 ? 10.522 -5.757 0.485 1.00 86.44 248 THR A O 1
ATOM 1952 N N . GLY A 1 249 ? 10.929 -5.852 -1.725 1.00 76.94 249 GLY A N 1
ATOM 1953 C CA . GLY A 1 249 ? 12.115 -4.999 -1.710 1.00 76.94 249 GLY A CA 1
ATOM 1954 C C . GLY A 1 249 ? 13.412 -5.807 -1.676 1.00 76.94 249 GLY A C 1
ATOM 1955 O O . GLY A 1 249 ? 13.524 -6.820 -1.004 1.00 76.94 249 GLY A O 1
ATOM 1956 N N . GLY A 1 250 ? 14.404 -5.380 -2.458 1.00 71.50 250 GLY A N 1
ATOM 1957 C CA . GLY A 1 250 ? 15.727 -6.016 -2.470 1.00 71.50 250 GLY A CA 1
ATOM 1958 C C . GLY A 1 250 ? 15.814 -7.410 -3.101 1.00 71.50 250 GLY A C 1
ATOM 1959 O O . GLY A 1 250 ? 16.900 -7.972 -3.118 1.00 71.50 250 GLY A O 1
ATOM 1960 N N . LEU A 1 251 ? 14.729 -7.958 -3.650 1.00 81.06 251 LEU A N 1
ATOM 1961 C CA . LEU A 1 251 ? 14.708 -9.247 -4.353 1.00 81.06 251 LEU A CA 1
ATOM 1962 C C . LEU A 1 251 ? 15.184 -9.077 -5.806 1.00 81.06 251 LEU A C 1
ATOM 1964 O O . LEU A 1 251 ? 14.376 -9.006 -6.729 1.00 81.06 251 LEU A O 1
ATOM 1968 N N . ASN A 1 252 ? 16.494 -8.920 -5.999 1.00 78.06 252 ASN A N 1
ATOM 1969 C CA . ASN A 1 252 ? 17.115 -8.616 -7.297 1.00 78.06 252 ASN A CA 1
ATOM 1970 C C . ASN A 1 252 ? 18.137 -9.665 -7.769 1.00 78.06 252 ASN A C 1
ATOM 1972 O O . ASN A 1 252 ? 18.783 -9.459 -8.791 1.00 78.06 252 ASN A O 1
ATOM 1976 N N . THR A 1 253 ? 18.292 -10.781 -7.052 1.00 83.50 253 THR A N 1
ATOM 1977 C CA . THR A 1 253 ? 19.132 -11.912 -7.470 1.00 83.50 253 THR A CA 1
ATOM 1978 C C . THR A 1 253 ? 18.441 -13.236 -7.157 1.00 83.50 253 THR A C 1
ATOM 1980 O O . THR A 1 253 ? 17.735 -13.347 -6.151 1.00 83.50 253 THR A O 1
ATOM 1983 N N . ILE A 1 254 ? 18.669 -14.251 -7.996 1.00 87.69 254 ILE A N 1
ATOM 1984 C CA . ILE A 1 254 ? 18.125 -15.601 -7.790 1.00 87.69 254 ILE A CA 1
ATOM 1985 C C . ILE A 1 254 ? 18.597 -16.207 -6.460 1.00 87.69 254 ILE A C 1
ATOM 1987 O O . ILE A 1 254 ? 17.733 -16.640 -5.699 1.00 87.69 254 ILE A O 1
ATOM 1991 N N . PRO A 1 255 ? 19.900 -16.180 -6.094 1.00 87.31 255 PRO A N 1
ATOM 1992 C CA . PRO A 1 255 ? 20.346 -16.748 -4.821 1.00 87.31 255 PRO A CA 1
ATOM 1993 C C . PRO A 1 255 ? 19.664 -16.109 -3.611 1.00 87.31 255 PRO A C 1
ATOM 1995 O O . PRO A 1 255 ? 19.365 -16.791 -2.638 1.00 87.31 255 PRO A O 1
ATOM 1998 N N . ARG A 1 256 ? 19.361 -14.806 -3.671 1.00 83.94 256 ARG A N 1
ATOM 1999 C CA . ARG A 1 256 ? 18.649 -14.119 -2.590 1.00 83.94 256 ARG A CA 1
ATOM 2000 C C . ARG A 1 256 ? 17.191 -14.559 -2.506 1.00 83.94 256 ARG A C 1
ATOM 2002 O O . ARG A 1 256 ? 16.720 -14.837 -1.412 1.00 83.94 256 ARG A O 1
ATOM 2009 N N . MET A 1 257 ? 16.493 -14.643 -3.638 1.00 88.88 257 MET A N 1
ATOM 2010 C CA . MET A 1 257 ? 15.120 -15.160 -3.681 1.00 88.88 257 MET A CA 1
ATOM 2011 C C . MET A 1 257 ? 15.058 -16.596 -3.141 1.00 88.88 257 MET A C 1
ATOM 2013 O O . MET A 1 257 ? 14.236 -16.890 -2.277 1.00 88.88 257 MET A O 1
ATOM 2017 N N . ALA A 1 258 ? 15.978 -17.456 -3.589 1.00 88.94 258 ALA A N 1
ATOM 2018 C CA . ALA A 1 258 ? 16.097 -18.834 -3.129 1.00 88.94 258 ALA A CA 1
ATOM 2019 C C . ALA A 1 258 ? 16.427 -18.915 -1.632 1.00 88.94 258 ALA A C 1
ATOM 2021 O O . ALA A 1 258 ? 15.834 -19.721 -0.929 1.00 88.94 258 ALA A O 1
ATOM 2022 N N . SER A 1 259 ? 17.317 -18.055 -1.126 1.00 88.56 259 SER A N 1
ATOM 2023 C CA . SER A 1 259 ? 17.657 -18.001 0.298 1.00 88.56 259 SER A CA 1
ATOM 2024 C C . SER A 1 259 ? 16.461 -17.608 1.161 1.00 88.56 259 SER A C 1
ATOM 2026 O O . SER A 1 259 ? 16.262 -18.223 2.199 1.00 88.56 259 SER A O 1
ATOM 2028 N N . VAL A 1 260 ? 15.676 -16.606 0.754 1.00 89.19 260 VAL A N 1
ATOM 2029 C CA . VAL A 1 260 ? 14.506 -16.149 1.524 1.00 89.19 260 VAL A CA 1
ATOM 2030 C C . VAL A 1 260 ? 13.455 -17.252 1.628 1.00 89.19 260 VAL A C 1
ATOM 2032 O O . VAL A 1 260 ? 12.924 -17.484 2.708 1.00 89.19 260 VAL A O 1
ATOM 2035 N N . VAL A 1 261 ? 13.169 -17.943 0.521 1.00 89.62 261 VAL A N 1
ATOM 2036 C CA . VAL A 1 261 ? 12.176 -19.028 0.506 1.00 89.62 261 VAL A CA 1
ATOM 2037 C C . VAL A 1 261 ? 12.721 -20.280 1.196 1.00 89.62 261 VAL A C 1
ATOM 2039 O O . VAL A 1 261 ? 12.025 -20.889 1.997 1.00 89.62 261 VAL A O 1
ATOM 2042 N N . GLY A 1 262 ? 13.973 -20.651 0.922 1.00 89.50 262 GLY A N 1
ATOM 2043 C CA . GLY A 1 262 ? 14.594 -21.871 1.441 1.00 89.50 262 GLY A CA 1
ATOM 2044 C C . GLY A 1 262 ? 14.857 -21.864 2.948 1.00 89.50 262 GLY A C 1
ATOM 2045 O O . GLY A 1 262 ? 14.925 -22.936 3.538 1.00 89.50 262 GLY A O 1
ATOM 2046 N N . HIS A 1 263 ? 14.980 -20.685 3.566 1.00 88.81 263 HIS A N 1
ATOM 2047 C CA . HIS A 1 263 ? 15.112 -20.530 5.022 1.00 88.81 263 HIS A CA 1
ATOM 2048 C C . HIS A 1 263 ? 13.816 -20.045 5.690 1.00 88.81 263 HIS A C 1
ATOM 2050 O O . HIS A 1 263 ? 13.851 -19.633 6.843 1.00 88.81 263 HIS A O 1
ATOM 2056 N N . GLU A 1 264 ? 12.685 -20.052 4.975 1.00 88.50 264 GLU A N 1
ATOM 2057 C CA . GLU A 1 264 ? 11.379 -19.632 5.506 1.00 88.50 264 GLU A CA 1
ATOM 2058 C C . GLU A 1 264 ? 11.365 -18.200 6.080 1.00 88.50 264 GLU A C 1
ATOM 2060 O O . GLU A 1 264 ? 10.612 -17.889 6.997 1.00 88.50 264 GLU A O 1
ATOM 2065 N N . HIS A 1 265 ? 12.159 -17.280 5.518 1.00 87.56 265 HIS A N 1
ATOM 2066 C CA . HIS A 1 265 ? 12.115 -15.860 5.902 1.00 87.56 265 HIS A CA 1
ATOM 2067 C C . HIS A 1 265 ? 10.847 -15.161 5.370 1.00 87.56 265 HIS A C 1
ATOM 2069 O O . HIS A 1 265 ? 10.440 -14.115 5.873 1.00 87.56 265 HIS A O 1
ATOM 2075 N N . ALA A 1 266 ? 10.223 -15.715 4.327 1.00 92.56 266 ALA A N 1
ATOM 2076 C CA . ALA A 1 266 ? 8.931 -15.293 3.797 1.00 92.56 266 ALA A CA 1
ATOM 2077 C C . ALA A 1 266 ? 8.228 -16.473 3.109 1.00 92.56 266 ALA A C 1
ATOM 2079 O O . ALA A 1 266 ? 8.886 -17.322 2.511 1.00 92.56 266 ALA A O 1
ATOM 2080 N N . HIS A 1 267 ? 6.895 -16.481 3.117 1.00 94.69 267 HIS A N 1
ATOM 2081 C CA . HIS A 1 267 ? 6.100 -17.474 2.385 1.00 94.69 267 HIS A CA 1
ATOM 2082 C C . HIS A 1 267 ? 5.968 -17.115 0.902 1.00 94.69 267 HIS A C 1
ATOM 2084 O O . HIS A 1 267 ? 5.889 -17.985 0.040 1.00 94.69 267 HIS A O 1
ATOM 2090 N N . LEU A 1 268 ? 5.913 -15.813 0.607 1.00 94.31 268 LEU A N 1
ATOM 2091 C CA . LEU A 1 268 ? 5.724 -15.281 -0.735 1.00 94.31 268 LEU A CA 1
ATOM 2092 C C . LEU A 1 268 ? 6.749 -14.179 -1.021 1.00 94.31 268 LEU A C 1
ATOM 2094 O O . LEU A 1 268 ? 7.147 -13.419 -0.133 1.00 94.31 268 LEU A O 1
ATOM 2098 N N . LEU A 1 269 ? 7.123 -14.047 -2.293 1.00 92.62 269 LEU A N 1
ATOM 2099 C CA . LEU A 1 269 ? 8.039 -13.022 -2.788 1.00 92.62 269 LEU A CA 1
ATOM 2100 C C . LEU A 1 269 ? 7.295 -12.043 -3.696 1.00 92.62 269 LEU A C 1
ATOM 2102 O O . LEU A 1 269 ? 6.756 -12.437 -4.729 1.00 92.62 269 LEU A O 1
ATOM 2106 N N . GLY A 1 270 ? 7.294 -10.755 -3.356 1.00 90.25 270 GLY A N 1
ATOM 2107 C CA . GLY A 1 270 ? 6.714 -9.727 -4.219 1.00 90.25 270 GLY A CA 1
ATOM 2108 C C . GLY A 1 270 ? 7.791 -8.956 -4.975 1.00 90.25 270 GLY A C 1
ATOM 2109 O O . GLY A 1 270 ? 8.606 -8.228 -4.397 1.00 90.25 270 GLY A O 1
ATOM 2110 N N . ILE A 1 271 ? 7.762 -9.085 -6.299 1.00 87.81 271 ILE A N 1
ATOM 2111 C CA . ILE A 1 271 ? 8.708 -8.438 -7.205 1.00 87.81 271 ILE A CA 1
ATOM 2112 C C . ILE A 1 271 ? 7.984 -7.303 -7.937 1.00 87.81 271 ILE A C 1
ATOM 2114 O O . ILE A 1 271 ? 7.035 -7.531 -8.679 1.00 87.81 271 ILE A O 1
ATOM 2118 N N . GLY A 1 272 ? 8.413 -6.061 -7.695 1.00 83.25 272 GLY A N 1
ATOM 2119 C CA . GLY A 1 272 ? 7.798 -4.863 -8.279 1.00 83.25 272 GLY A CA 1
ATOM 2120 C C . GLY A 1 272 ? 8.469 -4.431 -9.582 1.00 83.25 272 GLY A C 1
ATOM 2121 O O . GLY A 1 272 ? 8.036 -4.789 -10.670 1.00 83.25 272 GLY A O 1
ATOM 2122 N N . ARG A 1 273 ? 9.554 -3.653 -9.465 1.00 75.50 273 ARG A N 1
ATOM 2123 C CA . ARG A 1 273 ? 10.242 -3.009 -10.604 1.00 75.50 273 ARG A CA 1
ATOM 2124 C C . ARG A 1 273 ? 10.603 -3.975 -11.737 1.00 75.50 273 ARG A C 1
ATOM 2126 O O . ARG A 1 273 ? 10.368 -3.643 -12.890 1.00 75.50 273 ARG A O 1
ATOM 2133 N N . LEU A 1 274 ? 11.130 -5.159 -11.421 1.00 78.38 274 LEU A N 1
ATOM 2134 C CA . LEU A 1 274 ? 11.520 -6.130 -12.448 1.00 78.38 274 LEU A CA 1
ATOM 2135 C C . LEU A 1 274 ? 10.319 -6.706 -13.201 1.00 78.38 274 LEU A C 1
ATOM 2137 O O . LEU A 1 274 ? 10.428 -6.910 -14.399 1.00 78.38 274 LEU A O 1
ATOM 2141 N N . SER A 1 275 ? 9.167 -6.877 -12.550 1.00 83.75 275 SER A N 1
ATOM 2142 C CA . SER A 1 275 ? 7.939 -7.357 -13.203 1.00 83.75 275 SER A CA 1
ATOM 2143 C C . SER A 1 275 ? 7.387 -6.356 -14.220 1.00 83.75 275 SER A C 1
ATOM 2145 O O . SER A 1 275 ? 6.689 -6.740 -15.150 1.00 83.75 275 SER A O 1
ATOM 2147 N N . VAL A 1 276 ? 7.706 -5.066 -14.056 1.00 78.12 276 VAL A N 1
ATOM 2148 C CA . VAL A 1 276 ? 7.373 -4.023 -15.039 1.00 78.12 276 VAL A CA 1
ATOM 2149 C C . VAL A 1 276 ? 8.327 -4.071 -16.233 1.00 78.12 276 VAL A C 1
ATOM 2151 O O . VAL A 1 276 ? 7.896 -3.882 -17.366 1.00 78.12 276 VAL A O 1
ATOM 2154 N N . LEU A 1 277 ? 9.619 -4.313 -15.987 1.00 77.69 277 LEU A N 1
ATOM 2155 C CA . LEU A 1 277 ? 10.637 -4.367 -17.043 1.00 77.69 277 LEU A CA 1
ATOM 2156 C C . LEU A 1 277 ? 10.581 -5.665 -17.852 1.00 77.69 277 LEU A C 1
ATOM 2158 O O . LEU A 1 277 ? 10.847 -5.641 -19.050 1.00 77.69 277 LEU A O 1
ATOM 2162 N N . HIS A 1 278 ? 10.182 -6.759 -17.206 1.00 83.19 278 HIS A N 1
ATOM 2163 C CA . HIS A 1 278 ? 10.109 -8.100 -17.773 1.00 83.19 278 HIS A CA 1
ATOM 2164 C C . HIS A 1 278 ? 8.698 -8.658 -17.580 1.00 83.19 278 HIS A C 1
ATOM 2166 O O . HIS A 1 278 ? 8.418 -9.323 -16.584 1.00 83.19 278 HIS A O 1
ATOM 2172 N N . PRO A 1 279 ? 7.766 -8.415 -18.518 1.00 85.44 279 PRO A N 1
ATOM 2173 C CA . PRO A 1 279 ? 6.394 -8.917 -18.410 1.00 85.44 279 PRO A CA 1
ATOM 2174 C C . PRO A 1 279 ? 6.299 -10.449 -18.342 1.00 85.44 279 PRO A C 1
ATOM 2176 O O . PRO A 1 279 ? 5.294 -10.992 -17.890 1.00 85.44 279 PRO A O 1
ATOM 2179 N N . ARG A 1 280 ? 7.346 -11.157 -18.789 1.00 88.19 280 ARG A N 1
ATOM 2180 C CA . ARG A 1 280 ? 7.478 -12.618 -18.725 1.00 88.19 280 ARG A CA 1
ATOM 2181 C C . ARG A 1 280 ? 8.399 -13.074 -17.591 1.00 88.19 280 ARG A C 1
ATOM 2183 O O . ARG A 1 280 ? 8.879 -14.206 -17.627 1.00 88.19 280 ARG A O 1
ATOM 2190 N N . LEU A 1 281 ? 8.589 -12.234 -16.569 1.00 89.75 281 LEU A N 1
ATOM 2191 C CA . LEU A 1 281 ? 9.512 -12.460 -15.458 1.00 89.75 281 LEU A CA 1
ATOM 2192 C C . LEU A 1 281 ? 9.481 -13.891 -14.886 1.00 89.75 281 LEU A C 1
ATOM 2194 O O . LEU A 1 281 ? 10.558 -14.456 -14.719 1.00 89.75 281 LEU A O 1
ATOM 2198 N N . PRO A 1 282 ? 8.321 -14.534 -14.623 1.00 90.19 282 PRO A N 1
ATOM 2199 C CA . PRO A 1 282 ? 8.319 -15.903 -14.100 1.00 90.19 282 PRO A CA 1
ATOM 2200 C C . PRO A 1 282 ? 8.982 -16.924 -15.039 1.00 90.19 282 PRO A C 1
ATOM 2202 O O . PRO A 1 282 ? 9.698 -17.812 -14.584 1.00 90.19 282 PRO A O 1
ATOM 2205 N N . LEU A 1 283 ? 8.780 -16.783 -16.354 1.00 91.75 283 LEU A N 1
ATOM 2206 C CA . LEU A 1 283 ? 9.377 -17.662 -17.363 1.00 91.75 283 LEU A CA 1
ATOM 2207 C C . LEU A 1 283 ? 10.876 -17.394 -17.514 1.00 91.75 283 LEU A C 1
ATOM 2209 O O . LEU A 1 283 ? 11.649 -18.331 -17.680 1.00 91.75 283 LEU A O 1
ATOM 2213 N N . GLU A 1 284 ? 11.282 -16.129 -17.432 1.00 90.94 284 GLU A N 1
ATOM 2214 C CA . GLU A 1 284 ? 12.690 -15.730 -17.491 1.00 90.94 284 GLU A CA 1
ATOM 2215 C C . GLU A 1 284 ? 13.461 -16.210 -16.259 1.00 90.94 284 GLU A C 1
ATOM 2217 O O . GLU A 1 284 ? 14.536 -16.782 -16.407 1.00 90.94 284 GLU A O 1
ATOM 2222 N N . ILE A 1 285 ? 12.882 -16.094 -15.056 1.00 90.38 285 ILE A N 1
ATOM 2223 C CA . ILE A 1 285 ? 13.445 -16.690 -13.835 1.00 90.38 285 ILE A CA 1
ATOM 2224 C C . ILE A 1 285 ? 13.560 -18.210 -13.995 1.00 90.38 285 ILE A C 1
ATOM 2226 O O . ILE A 1 285 ? 14.608 -18.774 -13.694 1.00 90.38 285 ILE A O 1
ATOM 2230 N N . SER A 1 286 ? 12.520 -18.882 -14.501 1.00 90.75 286 SER A N 1
ATOM 2231 C CA . SER A 1 286 ? 12.558 -20.334 -14.722 1.00 90.75 286 SER A CA 1
ATOM 2232 C C . SER A 1 286 ? 13.650 -20.756 -15.711 1.00 90.75 286 SER A C 1
ATOM 2234 O O . SER A 1 286 ? 14.296 -21.783 -15.503 1.00 90.75 286 SER A O 1
ATOM 2236 N N . ALA A 1 287 ? 13.861 -19.988 -16.783 1.00 90.69 287 ALA A N 1
ATOM 2237 C CA . ALA A 1 287 ? 14.924 -20.245 -17.750 1.00 90.69 287 ALA A CA 1
ATOM 2238 C C . ALA A 1 287 ? 16.308 -20.005 -17.131 1.00 90.69 287 ALA A C 1
ATOM 2240 O O . ALA A 1 287 ? 17.189 -20.853 -17.270 1.00 90.69 287 ALA A O 1
ATOM 2241 N N . ALA A 1 288 ? 16.457 -18.912 -16.379 1.00 89.69 288 ALA A N 1
ATOM 2242 C CA . ALA A 1 288 ? 17.680 -18.542 -15.672 1.00 89.69 288 ALA A CA 1
ATOM 2243 C C . ALA A 1 288 ? 18.122 -19.586 -14.644 1.00 89.69 288 ALA A C 1
ATOM 2245 O O . ALA A 1 288 ? 19.310 -19.845 -14.497 1.00 89.69 288 ALA A O 1
ATOM 2246 N N . LEU A 1 289 ? 17.171 -20.255 -13.984 1.00 88.88 289 LEU A N 1
ATOM 2247 C CA . LEU A 1 289 ? 17.464 -21.391 -13.104 1.00 88.88 289 LEU A CA 1
ATOM 2248 C C . LEU A 1 289 ? 18.087 -22.588 -13.845 1.00 88.88 289 LEU A C 1
ATOM 2250 O O . LEU A 1 289 ? 18.732 -23.416 -13.211 1.00 88.88 289 LEU A O 1
ATOM 2254 N N . SER A 1 290 ? 17.889 -22.697 -15.163 1.00 87.25 290 SER A N 1
ATOM 2255 C CA . SER A 1 290 ? 18.393 -23.810 -15.980 1.00 87.25 290 SER A CA 1
ATOM 2256 C C . SER A 1 290 ? 19.698 -23.484 -16.712 1.00 87.25 290 SER A C 1
ATOM 2258 O O . SER A 1 290 ? 20.506 -24.381 -16.934 1.00 87.25 290 SER A O 1
ATOM 2260 N N . ASN A 1 291 ? 19.895 -22.229 -17.130 1.00 86.69 291 ASN A N 1
ATOM 2261 C CA . ASN A 1 291 ? 21.034 -21.805 -17.956 1.00 86.69 291 ASN A CA 1
ATOM 2262 C C . ASN A 1 291 ? 22.017 -20.854 -17.240 1.00 86.69 291 ASN A C 1
ATOM 2264 O O . ASN A 1 291 ? 22.994 -20.445 -17.860 1.00 86.69 291 ASN A O 1
ATOM 2268 N N . ASP A 1 292 ? 21.753 -20.512 -15.974 1.00 80.00 292 ASP A N 1
ATOM 2269 C CA . ASP A 1 292 ? 22.532 -19.602 -15.117 1.00 80.00 292 ASP A CA 1
ATOM 2270 C C . ASP A 1 292 ? 22.700 -18.167 -15.673 1.00 80.00 292 ASP A C 1
ATOM 2272 O O . ASP A 1 292 ? 23.541 -17.392 -15.215 1.00 80.00 292 ASP A O 1
ATOM 2276 N N . ASP A 1 293 ? 21.869 -17.765 -16.645 1.00 82.12 293 ASP A N 1
ATOM 2277 C CA . ASP A 1 293 ? 21.838 -16.396 -17.169 1.00 82.12 293 ASP A CA 1
ATOM 2278 C C . ASP A 1 293 ? 20.740 -15.572 -16.487 1.00 82.12 293 ASP A C 1
ATOM 2280 O O . ASP A 1 293 ? 19.571 -15.570 -16.874 1.00 82.12 293 ASP A O 1
ATOM 2284 N N . ALA A 1 294 ? 21.143 -14.830 -15.457 1.00 83.12 294 ALA A N 1
ATOM 2285 C CA . ALA A 1 294 ? 20.282 -13.913 -14.715 1.00 83.12 294 ALA A CA 1
ATOM 2286 C C . ALA A 1 294 ? 20.588 -12.430 -15.006 1.00 83.12 294 ALA A C 1
ATOM 2288 O O . ALA A 1 294 ? 20.289 -11.555 -14.184 1.00 83.12 294 ALA A O 1
ATOM 2289 N N . THR A 1 295 ? 21.200 -12.119 -16.155 1.00 81.50 295 THR A N 1
ATOM 2290 C CA . THR A 1 295 ? 21.601 -10.744 -16.518 1.00 81.50 295 THR A CA 1
ATOM 2291 C C . THR A 1 295 ? 20.418 -9.775 -16.577 1.00 81.50 295 THR A C 1
ATOM 2293 O O . THR A 1 295 ? 20.540 -8.617 -16.164 1.00 81.50 295 THR A O 1
ATOM 2296 N N . PHE A 1 296 ? 19.243 -10.259 -16.987 1.00 83.44 296 PHE A N 1
ATOM 2297 C CA . PHE A 1 296 ? 18.004 -9.483 -17.060 1.00 83.44 296 PHE A CA 1
ATOM 2298 C C . PHE A 1 296 ? 17.561 -8.909 -15.699 1.00 83.44 296 PHE A C 1
ATOM 2300 O O . PHE A 1 296 ? 16.966 -7.833 -15.657 1.00 83.44 296 PHE A O 1
ATOM 2307 N N . LEU A 1 297 ? 17.923 -9.535 -14.567 1.00 80.75 297 LEU A N 1
ATOM 2308 C CA . LEU A 1 297 ? 17.617 -9.010 -13.225 1.00 80.75 297 LEU A CA 1
ATOM 2309 C C . LEU A 1 297 ? 18.309 -7.667 -12.930 1.00 80.75 297 LEU A C 1
ATOM 2311 O O . LEU A 1 297 ? 17.939 -6.972 -11.982 1.00 80.75 297 LEU A O 1
ATOM 2315 N N . ARG A 1 298 ? 19.312 -7.296 -13.733 1.00 75.25 298 ARG A N 1
ATOM 2316 C CA . ARG A 1 298 ? 20.054 -6.030 -13.641 1.00 75.25 298 ARG A CA 1
ATOM 2317 C C . ARG A 1 298 ? 19.662 -5.024 -14.724 1.00 75.25 298 ARG A C 1
ATOM 2319 O O . ARG A 1 298 ? 20.316 -3.992 -14.852 1.00 75.25 298 ARG A O 1
ATOM 2326 N N . SER A 1 299 ? 18.618 -5.297 -15.506 1.00 71.19 299 SER A N 1
ATOM 2327 C CA . SER A 1 299 ? 18.174 -4.388 -16.563 1.00 71.19 299 SER A CA 1
ATOM 2328 C C . SER A 1 299 ? 17.783 -3.026 -15.984 1.00 71.19 299 SER A C 1
ATOM 2330 O O . SER A 1 299 ? 16.926 -2.945 -15.098 1.00 71.19 299 SER A O 1
ATOM 2332 N N . ALA A 1 300 ? 18.370 -1.953 -16.510 1.00 66.31 300 ALA A N 1
ATOM 2333 C CA . ALA A 1 300 ? 17.920 -0.603 -16.212 1.00 66.31 300 ALA A CA 1
ATOM 2334 C C . ALA A 1 300 ? 16.587 -0.313 -16.932 1.00 66.31 300 ALA A C 1
ATOM 2336 O O . ALA A 1 300 ? 16.343 -0.844 -18.020 1.00 66.31 300 ALA A O 1
ATOM 2337 N N . PRO A 1 301 ? 15.711 0.526 -16.354 1.00 64.19 301 PRO A N 1
ATOM 2338 C CA . PRO A 1 301 ? 14.539 1.013 -17.066 1.00 64.19 301 PRO A CA 1
ATOM 2339 C C . PRO A 1 301 ? 14.952 1.781 -18.325 1.00 64.19 301 PRO A C 1
ATOM 2341 O O . PRO A 1 301 ? 15.916 2.545 -18.307 1.00 64.19 301 PRO A O 1
ATOM 2344 N N . ARG A 1 302 ? 14.184 1.599 -19.403 1.00 62.97 302 ARG A N 1
ATOM 2345 C CA . ARG A 1 302 ? 14.371 2.331 -20.661 1.00 62.97 302 ARG A CA 1
ATOM 2346 C C . ARG A 1 302 ? 14.226 3.840 -20.462 1.00 62.97 302 ARG A C 1
ATOM 2348 O O . ARG A 1 302 ? 13.401 4.300 -19.663 1.00 62.97 302 ARG A O 1
ATOM 2355 N N . GLY A 1 303 ? 15.032 4.603 -21.194 1.00 57.97 303 GLY A N 1
ATOM 2356 C CA . GLY A 1 303 ? 15.041 6.062 -21.124 1.00 57.97 303 GLY A CA 1
ATOM 2357 C C . GLY A 1 303 ? 13.794 6.693 -21.767 1.00 57.97 303 GLY A C 1
ATOM 2358 O O . GLY A 1 303 ? 13.165 6.076 -22.625 1.00 57.97 303 GLY A O 1
ATOM 2359 N N . PRO A 1 304 ? 13.440 7.950 -21.431 1.00 52.72 304 PRO A N 1
ATOM 2360 C CA . PRO A 1 304 ? 12.281 8.636 -22.020 1.00 52.72 304 PRO A CA 1
ATOM 2361 C C . PRO A 1 304 ? 12.332 8.756 -23.553 1.00 52.72 304 PRO A C 1
ATOM 2363 O O . PRO A 1 304 ? 11.296 8.793 -24.210 1.00 52.72 304 PRO A O 1
ATOM 2366 N N . SER A 1 305 ? 13.532 8.801 -24.143 1.00 57.81 305 SER A N 1
ATOM 2367 C CA . SER A 1 305 ? 13.735 8.842 -25.599 1.00 57.81 305 SER A CA 1
ATOM 2368 C C . SER A 1 305 ? 13.415 7.528 -26.314 1.00 57.81 305 SER A C 1
ATOM 2370 O O . SER A 1 305 ? 13.343 7.520 -27.539 1.00 57.81 305 SER A O 1
ATOM 2372 N N . GLU A 1 306 ? 13.251 6.440 -25.562 1.00 59.03 306 GLU A N 1
ATOM 2373 C CA . GLU A 1 306 ? 13.030 5.077 -26.059 1.00 59.03 306 GLU A CA 1
ATOM 2374 C C . GLU A 1 306 ? 11.556 4.641 -25.937 1.00 59.03 306 GLU A C 1
ATOM 2376 O O . GLU A 1 306 ? 11.221 3.498 -26.247 1.00 59.03 306 GLU A O 1
ATOM 2381 N N . LEU A 1 307 ? 10.668 5.528 -25.464 1.00 60.25 307 LEU A N 1
ATOM 2382 C CA . LEU A 1 307 ? 9.226 5.284 -25.367 1.00 60.25 307 LEU A CA 1
ATOM 2383 C C . LEU A 1 307 ? 8.523 5.720 -26.667 1.00 60.25 307 LEU A C 1
ATOM 2385 O O . LEU A 1 307 ? 8.600 6.889 -27.048 1.00 60.25 307 LEU A O 1
ATOM 2389 N N . GLY A 1 308 ? 7.805 4.812 -27.342 1.00 61.38 308 GLY A N 1
ATOM 2390 C CA . GLY A 1 308 ? 7.129 5.084 -28.626 1.00 61.38 308 GLY A CA 1
ATOM 2391 C C . GLY A 1 308 ? 7.994 4.847 -29.874 1.00 61.38 308 GLY A C 1
ATOM 2392 O O . GLY A 1 308 ? 9.215 4.793 -29.776 1.00 61.38 308 GLY A O 1
ATOM 2393 N N . ASP A 1 309 ? 7.369 4.786 -31.052 1.00 62.22 309 ASP A N 1
ATOM 2394 C CA . ASP A 1 309 ? 8.067 4.562 -32.332 1.00 62.22 309 ASP A CA 1
ATOM 2395 C C . ASP A 1 309 ? 8.810 5.805 -32.844 1.00 62.22 309 ASP A C 1
ATOM 2397 O O . ASP A 1 309 ? 8.392 6.940 -32.626 1.00 62.22 309 ASP A O 1
ATOM 2401 N N . ALA A 1 310 ? 9.909 5.645 -33.580 1.00 58.62 310 ALA A N 1
ATOM 2402 C CA . ALA A 1 310 ? 10.554 6.794 -34.222 1.00 58.62 310 ALA A CA 1
ATOM 2403 C C . ALA A 1 310 ? 9.561 7.521 -35.163 1.00 58.62 310 ALA A C 1
ATOM 2405 O O . ALA A 1 310 ? 8.757 6.861 -35.814 1.00 58.62 310 ALA A O 1
ATOM 2406 N N . PRO A 1 311 ? 9.564 8.868 -35.237 1.00 59.50 311 PRO A N 1
ATOM 2407 C CA . PRO A 1 311 ? 8.659 9.563 -36.143 1.00 59.50 311 PRO A CA 1
ATOM 2408 C C . PRO A 1 311 ? 8.984 9.216 -37.600 1.00 59.50 311 PRO A C 1
ATOM 2410 O O . PRO A 1 311 ? 10.125 9.388 -38.024 1.00 59.50 311 PRO A O 1
ATOM 2413 N N . ASP A 1 312 ? 7.965 8.842 -38.376 1.00 60.97 312 ASP A N 1
ATOM 2414 C CA . ASP A 1 312 ? 8.095 8.557 -39.816 1.00 60.97 312 ASP A CA 1
ATOM 2415 C C . ASP A 1 312 ? 8.523 9.788 -40.639 1.00 60.97 312 ASP A C 1
ATOM 2417 O O . ASP A 1 312 ? 8.942 9.675 -41.789 1.00 60.97 312 ASP A O 1
ATOM 2421 N N . SER A 1 313 ? 8.412 10.993 -40.062 1.00 67.31 313 SER A N 1
ATOM 2422 C CA . SER A 1 313 ? 8.743 12.258 -40.717 1.00 67.31 313 SER A CA 1
ATOM 2423 C C . SER A 1 313 ? 9.302 13.304 -39.750 1.00 67.31 313 SER A C 1
ATOM 2425 O O . SER A 1 313 ? 8.814 13.483 -38.626 1.00 67.31 313 SER A O 1
ATOM 2427 N N . TYR A 1 314 ? 10.276 14.074 -40.245 1.00 63.16 314 TYR A N 1
ATOM 2428 C CA . TYR A 1 314 ? 10.884 15.227 -39.572 1.00 63.16 314 TYR A CA 1
ATOM 2429 C C . TYR A 1 314 ? 9.921 16.409 -39.357 1.00 63.16 314 TYR A C 1
ATOM 2431 O O . TYR A 1 314 ? 10.222 17.294 -38.563 1.00 63.16 314 TYR A O 1
ATOM 2439 N N . LEU A 1 315 ? 8.760 16.420 -40.024 1.00 67.88 315 LEU A N 1
ATOM 2440 C CA . LEU A 1 315 ? 7.714 17.446 -39.878 1.00 67.88 315 LEU A CA 1
ATOM 2441 C C . LEU A 1 315 ? 6.549 16.998 -38.980 1.00 67.88 315 LEU A C 1
ATOM 2443 O O . LEU A 1 315 ? 5.525 17.673 -38.894 1.00 67.88 315 LEU A O 1
ATOM 2447 N N . SER A 1 316 ? 6.674 15.849 -38.316 1.00 71.06 316 SER A N 1
ATOM 2448 C CA . SER A 1 316 ? 5.651 15.373 -37.386 1.00 71.06 316 SER A CA 1
ATOM 2449 C C . SER A 1 316 ? 5.608 16.215 -36.104 1.00 71.06 316 SER A C 1
ATOM 2451 O O . SER A 1 316 ? 6.623 16.746 -35.647 1.00 71.06 316 SER A O 1
ATOM 2453 N N . TRP A 1 317 ? 4.437 16.258 -35.458 1.00 67.69 317 TRP A N 1
ATOM 2454 C CA . TRP A 1 317 ? 4.278 16.835 -34.115 1.00 67.69 317 TRP A CA 1
ATOM 2455 C C . TRP A 1 317 ? 5.311 16.275 -33.125 1.00 67.69 317 TRP A C 1
ATOM 2457 O O . TRP A 1 317 ? 5.863 17.007 -32.311 1.00 67.69 317 TRP A O 1
ATOM 2467 N N . ARG A 1 318 ? 5.646 14.987 -33.252 1.00 67.94 318 ARG A N 1
ATOM 2468 C CA . ARG A 1 318 ? 6.655 14.317 -32.430 1.00 67.94 318 ARG A CA 1
ATOM 2469 C C . ARG A 1 318 ? 8.080 14.809 -32.695 1.00 67.94 318 ARG A C 1
ATOM 2471 O O . ARG A 1 318 ? 8.871 14.895 -31.759 1.00 67.94 318 ARG A O 1
ATOM 2478 N N . ALA A 1 319 ? 8.432 15.127 -33.939 1.00 71.19 319 ALA A N 1
ATOM 2479 C CA . ALA A 1 319 ? 9.736 15.708 -34.253 1.00 71.19 319 ALA A CA 1
ATOM 2480 C C . ALA A 1 319 ? 9.883 17.102 -33.621 1.00 71.19 319 ALA A C 1
ATOM 2482 O O . ALA A 1 319 ? 10.907 17.381 -32.995 1.00 71.19 319 ALA A O 1
ATOM 2483 N N . LEU A 1 320 ? 8.828 17.924 -33.690 1.00 74.75 320 LEU A N 1
ATOM 2484 C CA . LEU A 1 320 ? 8.763 19.216 -33.001 1.00 74.75 320 LEU A CA 1
ATOM 2485 C C . LEU A 1 320 ? 8.866 19.043 -31.480 1.00 74.75 320 LEU A C 1
ATOM 2487 O O . LEU A 1 320 ? 9.639 19.736 -30.827 1.00 74.75 320 LEU A O 1
ATOM 2491 N N . GLU A 1 321 ? 8.138 18.080 -30.923 1.00 71.69 321 GLU A N 1
ATOM 2492 C CA . GLU A 1 321 ? 8.166 17.757 -29.500 1.00 71.69 321 GLU A CA 1
ATOM 2493 C C . GLU A 1 321 ? 9.570 17.359 -29.021 1.00 71.69 321 GLU A C 1
ATOM 2495 O O . GLU A 1 321 ? 10.047 17.866 -28.007 1.00 71.69 321 GLU A O 1
ATOM 2500 N N . ARG A 1 322 ? 10.268 16.501 -29.778 1.00 69.44 322 ARG A N 1
ATOM 2501 C CA . ARG A 1 322 ? 11.658 16.123 -29.487 1.00 69.44 322 ARG A CA 1
ATOM 2502 C C . ARG A 1 322 ? 12.599 17.315 -29.608 1.00 69.44 322 ARG A C 1
ATOM 2504 O O . ARG A 1 322 ? 13.469 17.463 -28.760 1.00 69.44 322 ARG A O 1
ATOM 2511 N N . ALA A 1 323 ? 12.436 18.163 -30.622 1.00 72.50 323 ALA A N 1
ATOM 2512 C CA . ALA A 1 323 ? 13.260 19.358 -30.789 1.00 72.50 323 ALA A CA 1
ATOM 2513 C C . ALA A 1 323 ? 13.082 20.338 -29.618 1.00 72.50 323 ALA A C 1
ATOM 2515 O O . ALA A 1 323 ? 14.071 20.799 -29.052 1.00 72.50 323 ALA A O 1
ATOM 2516 N N . LEU A 1 324 ? 11.835 20.589 -29.203 1.00 71.38 324 LEU A N 1
ATOM 2517 C CA . LEU A 1 324 ? 11.514 21.397 -28.024 1.00 71.38 324 LEU A CA 1
ATOM 2518 C C . LEU A 1 324 ? 12.070 20.771 -26.741 1.00 71.38 324 LEU A C 1
ATOM 2520 O O . LEU A 1 324 ? 12.615 21.483 -25.902 1.00 71.38 324 LEU A O 1
ATOM 2524 N N . TRP A 1 325 ? 11.988 19.445 -26.607 1.00 65.50 325 TRP A N 1
ATOM 2525 C CA . TRP A 1 325 ? 12.558 18.712 -25.479 1.00 65.50 325 TRP A CA 1
ATOM 2526 C C . TRP A 1 325 ? 14.086 18.837 -25.410 1.00 65.50 325 TRP A C 1
ATOM 2528 O O . TRP A 1 325 ? 14.629 19.183 -24.364 1.00 65.50 325 TRP A O 1
ATOM 2538 N N . TYR A 1 326 ? 14.796 18.617 -26.520 1.00 68.12 326 TYR A N 1
ATOM 2539 C CA . TYR A 1 326 ? 16.250 18.791 -26.567 1.00 68.12 326 TYR A CA 1
ATOM 2540 C C . TYR A 1 326 ? 16.657 20.247 -26.315 1.00 68.12 326 TYR A C 1
ATOM 2542 O O . TYR A 1 326 ? 17.611 20.486 -25.580 1.00 68.12 326 TYR A O 1
ATOM 2550 N N . ALA A 1 327 ? 15.917 21.221 -26.853 1.00 69.81 327 ALA A N 1
ATOM 2551 C CA . ALA A 1 327 ? 16.150 22.634 -26.566 1.00 69.81 327 ALA A CA 1
ATOM 2552 C C . ALA A 1 327 ? 15.970 22.949 -25.071 1.00 69.81 327 ALA A C 1
ATOM 2554 O O . ALA A 1 327 ? 16.807 23.635 -24.487 1.00 69.81 327 ALA A O 1
ATOM 2555 N N . ALA A 1 328 ? 14.935 22.398 -24.428 1.00 63.47 328 ALA A N 1
ATOM 2556 C CA . ALA A 1 328 ? 14.729 22.536 -22.989 1.00 63.47 328 ALA A CA 1
ATOM 2557 C C . ALA A 1 328 ? 15.895 21.935 -22.186 1.00 63.47 328 ALA A C 1
ATOM 2559 O O . ALA A 1 328 ? 16.415 22.611 -21.304 1.00 63.47 328 ALA A O 1
ATOM 2560 N N . LEU A 1 329 ? 16.377 20.734 -22.540 1.00 60.47 329 LEU A N 1
ATOM 2561 C CA . LEU A 1 329 ? 17.541 20.105 -21.895 1.00 60.47 329 LEU A CA 1
ATOM 2562 C C . LEU A 1 329 ? 18.832 20.928 -22.027 1.00 60.47 329 LEU A C 1
ATOM 2564 O O . LEU A 1 329 ? 19.672 20.879 -21.134 1.00 60.47 329 LEU A O 1
ATOM 2568 N N . VAL A 1 330 ? 18.999 21.682 -23.118 1.00 66.88 330 VAL A N 1
ATOM 2569 C CA . VAL A 1 330 ? 20.156 22.571 -23.322 1.00 66.88 330 VAL A CA 1
ATOM 2570 C C . VAL A 1 330 ? 20.027 23.862 -22.514 1.00 66.88 330 VAL A C 1
ATOM 2572 O O . VAL A 1 330 ? 21.019 24.344 -21.979 1.00 66.88 330 VAL A O 1
ATOM 2575 N N . VAL A 1 331 ? 18.824 24.432 -22.406 1.00 63.16 331 VAL A N 1
ATOM 2576 C CA . VAL A 1 331 ? 18.585 25.709 -21.706 1.00 63.16 331 VAL A CA 1
ATOM 2577 C C . VAL A 1 331 ? 18.513 25.528 -20.187 1.00 63.16 331 VAL A C 1
ATOM 2579 O O . VAL A 1 331 ? 18.987 26.380 -19.437 1.00 63.16 331 VAL A O 1
ATOM 2582 N N . TRP A 1 332 ? 17.946 24.416 -19.719 1.00 56.53 332 TRP A N 1
ATOM 2583 C CA . TRP A 1 332 ? 17.659 24.160 -18.306 1.00 56.53 332 TRP A CA 1
ATOM 2584 C C . TRP A 1 332 ? 18.871 24.246 -17.358 1.00 56.53 332 TRP A C 1
ATOM 2586 O O . TRP A 1 332 ? 18.725 24.858 -16.298 1.00 56.53 332 TRP A O 1
ATOM 2596 N N . PRO A 1 333 ? 20.076 23.742 -17.706 1.00 59.19 333 PRO A N 1
ATOM 2597 C CA . PRO A 1 333 ? 21.266 23.856 -16.857 1.00 59.19 333 PRO A CA 1
ATOM 2598 C C . PRO A 1 333 ? 21.673 25.301 -16.532 1.00 59.19 333 PRO A C 1
ATOM 2600 O O . PRO A 1 333 ? 22.386 25.530 -15.557 1.00 59.19 333 PRO A O 1
ATOM 2603 N N . TYR A 1 334 ? 21.224 26.275 -17.329 1.00 62.38 334 TYR A N 1
ATOM 2604 C CA . TYR A 1 334 ? 21.529 27.696 -17.155 1.00 62.38 334 TYR A CA 1
ATOM 2605 C C . TYR A 1 334 ? 20.493 28.446 -16.307 1.00 62.38 334 TYR A C 1
ATOM 2607 O O . TYR A 1 334 ? 20.682 29.626 -16.012 1.00 62.38 334 TYR A O 1
ATOM 2615 N N . ILE A 1 335 ? 19.406 27.786 -15.892 1.00 55.59 335 ILE A N 1
ATOM 2616 C CA . ILE A 1 335 ? 18.391 28.365 -15.011 1.00 55.59 335 ILE A CA 1
ATOM 2617 C C . ILE A 1 335 ? 18.808 28.095 -13.555 1.00 55.59 335 ILE A C 1
ATOM 2619 O O . ILE A 1 335 ? 18.851 26.936 -13.139 1.00 55.59 335 ILE A O 1
ATOM 2623 N N . PRO A 1 336 ? 19.092 29.125 -12.733 1.00 45.16 336 PRO A N 1
ATOM 2624 C CA . PRO A 1 336 ? 19.555 28.959 -11.355 1.00 45.16 336 PRO A CA 1
ATOM 2625 C C . PRO A 1 336 ? 18.395 28.611 -10.400 1.00 45.16 336 PRO A C 1
ATOM 2627 O O . PRO A 1 336 ? 18.139 29.314 -9.424 1.00 45.16 336 PRO A O 1
ATOM 2630 N N . ALA A 1 337 ? 17.662 27.530 -10.678 1.00 48.50 337 ALA A N 1
ATOM 2631 C CA . ALA A 1 337 ? 16.543 27.055 -9.872 1.00 48.50 337 ALA A CA 1
ATOM 2632 C C . ALA A 1 337 ? 16.703 25.563 -9.549 1.00 48.50 337 ALA A C 1
ATOM 2634 O O . ALA A 1 337 ? 16.651 24.706 -10.426 1.00 48.50 337 ALA A O 1
ATOM 2635 N N . ARG A 1 338 ? 16.861 25.233 -8.261 1.00 44.94 338 ARG A N 1
ATOM 2636 C CA . ARG A 1 338 ? 16.763 23.848 -7.772 1.00 44.94 338 ARG A CA 1
ATOM 2637 C C . ARG A 1 338 ? 15.311 23.562 -7.409 1.00 44.94 338 ARG A C 1
ATOM 2639 O O . ARG A 1 338 ? 14.877 23.873 -6.301 1.00 44.94 338 ARG A O 1
ATOM 2646 N N . LEU A 1 339 ? 14.553 23.020 -8.358 1.00 42.66 339 LEU A N 1
ATOM 2647 C CA . LEU A 1 339 ? 13.169 22.614 -8.122 1.00 42.66 339 LEU A CA 1
ATOM 2648 C C . LEU A 1 339 ? 13.108 21.207 -7.497 1.00 42.66 339 LEU A C 1
ATOM 2650 O O . LEU A 1 339 ? 13.900 20.338 -7.871 1.00 42.66 339 LEU A O 1
ATOM 2654 N N . PRO A 1 340 ? 12.185 20.959 -6.550 1.00 40.38 340 PRO A N 1
ATOM 2655 C CA . PRO A 1 340 ? 11.973 19.624 -6.001 1.00 40.38 340 PRO A CA 1
ATOM 2656 C C . PRO A 1 340 ? 11.441 18.675 -7.085 1.00 40.38 340 PRO A C 1
ATOM 2658 O O . PRO A 1 340 ? 10.537 19.032 -7.841 1.00 40.38 340 PRO A O 1
ATOM 2661 N N . ARG A 1 341 ? 11.994 17.456 -7.159 1.00 42.97 341 ARG A N 1
ATOM 2662 C CA . ARG A 1 341 ? 11.496 16.415 -8.072 1.00 42.97 341 ARG A CA 1
ATOM 2663 C C . ARG A 1 341 ? 10.142 15.907 -7.583 1.00 42.97 341 ARG A C 1
ATOM 2665 O O . ARG A 1 341 ? 10.013 15.535 -6.419 1.00 42.97 341 ARG A O 1
ATOM 2672 N N . VAL A 1 342 ? 9.153 15.835 -8.471 1.00 41.00 342 VAL A N 1
ATOM 2673 C CA . VAL A 1 342 ? 7.840 15.253 -8.153 1.00 41.00 342 VAL A CA 1
ATOM 2674 C C . VAL A 1 342 ? 7.832 13.778 -8.553 1.00 41.00 342 VAL A C 1
ATOM 2676 O O . VAL A 1 342 ? 7.855 13.433 -9.735 1.00 41.00 342 VAL A O 1
ATOM 2679 N N . VAL A 1 343 ? 7.805 12.889 -7.561 1.00 40.31 343 VAL A N 1
ATOM 2680 C CA . VAL A 1 343 ? 7.700 11.438 -7.774 1.00 40.31 343 VAL A CA 1
ATOM 2681 C C . VAL A 1 343 ? 6.265 11.088 -8.175 1.00 40.31 343 VAL A C 1
ATOM 2683 O O . VAL A 1 343 ? 5.315 11.571 -7.569 1.00 40.31 343 VAL A O 1
ATOM 2686 N N . GLY A 1 344 ? 6.105 10.266 -9.217 1.00 44.06 344 GLY A N 1
ATOM 2687 C CA . GLY A 1 344 ? 4.791 9.859 -9.737 1.00 44.06 344 GLY A CA 1
ATOM 2688 C C . GLY A 1 344 ? 4.216 10.745 -10.851 1.00 44.06 344 GLY A C 1
ATOM 2689 O O . GLY A 1 344 ? 3.183 10.395 -11.406 1.00 44.06 344 GLY A O 1
ATOM 2690 N N . ALA A 1 345 ? 4.898 11.833 -11.227 1.00 48.66 345 ALA A N 1
ATOM 2691 C CA . ALA A 1 345 ? 4.521 12.712 -12.345 1.00 48.66 345 ALA A CA 1
ATOM 2692 C C . ALA A 1 345 ? 5.596 12.781 -13.449 1.00 48.66 345 ALA A C 1
ATOM 2694 O O . ALA A 1 345 ? 5.615 13.719 -14.248 1.00 48.66 345 ALA A O 1
ATOM 2695 N N . SER A 1 346 ? 6.521 11.814 -13.489 1.00 57.19 346 SER A N 1
ATOM 2696 C CA . SER A 1 346 ? 7.590 11.791 -14.491 1.00 57.19 346 SER A CA 1
ATOM 2697 C C . SER A 1 346 ? 7.047 11.501 -15.893 1.00 57.19 346 SER A C 1
ATOM 2699 O O . SER A 1 346 ? 6.003 10.867 -16.059 1.00 57.19 346 SER A O 1
ATOM 2701 N N . ALA A 1 347 ? 7.800 11.930 -16.909 1.00 63.44 347 ALA A N 1
ATOM 2702 C CA . ALA A 1 347 ? 7.553 11.635 -18.322 1.00 63.44 347 ALA A CA 1
ATOM 2703 C C . ALA A 1 347 ? 7.116 10.186 -18.577 1.00 63.44 347 ALA A C 1
ATOM 2705 O O . ALA A 1 347 ? 6.090 9.945 -19.209 1.00 63.44 347 ALA A O 1
ATOM 2706 N N . ASN A 1 348 ? 7.858 9.236 -18.008 1.00 66.44 348 ASN A N 1
ATOM 2707 C CA . ASN A 1 348 ? 7.616 7.812 -18.198 1.00 66.44 348 ASN A CA 1
ATOM 2708 C C . ASN A 1 348 ? 6.277 7.384 -17.588 1.00 66.44 348 ASN A C 1
ATOM 2710 O O . ASN A 1 348 ? 5.499 6.691 -18.237 1.00 66.44 348 ASN A O 1
ATOM 2714 N N . VAL A 1 349 ? 5.977 7.821 -16.360 1.00 67.38 349 VAL A N 1
ATOM 2715 C CA . VAL A 1 349 ? 4.722 7.471 -15.674 1.00 67.38 349 VAL A CA 1
ATOM 2716 C C . VAL A 1 349 ? 3.518 8.011 -16.443 1.00 67.38 349 VAL A C 1
ATOM 2718 O O . VAL A 1 349 ? 2.543 7.286 -16.634 1.00 67.38 349 VAL A O 1
ATOM 2721 N N . ASN A 1 350 ? 3.592 9.246 -16.940 1.00 71.19 350 ASN A N 1
ATOM 2722 C CA . ASN A 1 350 ? 2.506 9.849 -17.716 1.00 71.19 350 ASN A CA 1
ATOM 2723 C C . ASN A 1 350 ? 2.284 9.108 -19.044 1.00 71.19 350 ASN A C 1
ATOM 2725 O O . ASN A 1 350 ? 1.138 8.857 -19.425 1.00 71.19 350 ASN A O 1
ATOM 2729 N N . TRP A 1 351 ? 3.364 8.675 -19.702 1.00 76.12 351 TRP A N 1
ATOM 2730 C CA . TRP A 1 351 ? 3.292 7.870 -20.921 1.00 76.12 351 TRP A CA 1
ATOM 2731 C C . TRP A 1 351 ? 2.632 6.505 -20.683 1.00 76.12 351 TRP A C 1
ATOM 2733 O O . TRP A 1 351 ? 1.700 6.138 -21.401 1.00 76.12 351 TRP A O 1
ATOM 2743 N N . TYR A 1 352 ? 3.032 5.781 -19.632 1.00 74.44 352 TYR A N 1
ATOM 2744 C CA . TYR A 1 352 ? 2.410 4.496 -19.290 1.00 74.44 352 TYR A CA 1
ATOM 2745 C C . TYR A 1 352 ? 0.935 4.649 -18.914 1.00 74.44 352 TYR A C 1
ATOM 2747 O O . TYR A 1 352 ? 0.110 3.859 -19.364 1.00 74.44 352 TYR A O 1
ATOM 2755 N N . ASN A 1 353 ? 0.575 5.680 -18.144 1.00 74.44 353 ASN A N 1
ATOM 2756 C CA . ASN A 1 353 ? -0.828 5.954 -17.823 1.00 74.44 353 ASN A CA 1
ATOM 2757 C C . ASN A 1 353 ? -1.653 6.246 -19.083 1.00 74.44 353 ASN A C 1
ATOM 2759 O O . ASN A 1 353 ? -2.771 5.747 -19.217 1.00 74.44 353 ASN A O 1
ATOM 2763 N N . TYR A 1 354 ? -1.101 7.008 -20.030 1.00 79.31 354 TYR A N 1
ATOM 2764 C CA . TYR A 1 354 ? -1.724 7.231 -21.333 1.00 79.31 354 TYR A CA 1
ATOM 2765 C C . TYR A 1 354 ? -1.954 5.912 -22.090 1.00 79.31 354 TYR A C 1
ATOM 2767 O O . TYR A 1 354 ? -3.074 5.652 -22.537 1.00 79.31 354 TYR A O 1
ATOM 2775 N N . ALA A 1 355 ? -0.924 5.067 -22.195 1.00 77.88 355 ALA A N 1
ATOM 2776 C CA . ALA A 1 355 ? -1.005 3.781 -22.881 1.00 77.88 355 ALA A CA 1
ATOM 2777 C C . ALA A 1 355 ? -2.049 2.851 -22.235 1.00 77.88 355 ALA A C 1
ATOM 2779 O O . ALA A 1 355 ? -2.961 2.375 -22.912 1.00 77.88 355 ALA A O 1
ATOM 2780 N N . MET A 1 356 ? -1.982 2.671 -20.911 1.00 76.56 356 MET A N 1
ATOM 2781 C CA . MET A 1 356 ? -2.923 1.844 -20.143 1.00 76.56 356 MET A CA 1
ATOM 2782 C C . MET A 1 356 ? -4.366 2.321 -20.290 1.00 76.56 356 MET A C 1
ATOM 2784 O O . MET A 1 356 ? -5.286 1.515 -20.412 1.00 76.56 356 MET A O 1
ATOM 2788 N N . ARG A 1 357 ? -4.579 3.636 -20.334 1.00 76.25 357 ARG A N 1
ATOM 2789 C CA . ARG A 1 357 ? -5.913 4.198 -20.510 1.00 76.25 357 ARG A CA 1
ATOM 2790 C C . ARG A 1 357 ? -6.499 3.910 -21.887 1.00 76.25 357 ARG A C 1
ATOM 2792 O O . ARG A 1 357 ? -7.702 3.697 -21.989 1.00 76.25 357 ARG A O 1
ATOM 2799 N N . ARG A 1 358 ? -5.684 3.885 -22.944 1.00 80.19 358 ARG A N 1
ATOM 2800 C CA . ARG A 1 358 ? -6.161 3.489 -24.278 1.00 80.19 358 ARG A CA 1
ATOM 2801 C C . ARG A 1 358 ? -6.610 2.036 -24.290 1.00 80.19 358 ARG A C 1
ATOM 2803 O O . ARG A 1 358 ? -7.737 1.785 -24.714 1.00 80.19 358 ARG A O 1
ATOM 2810 N N . TYR A 1 359 ? -5.815 1.137 -23.709 1.00 76.75 359 TYR A N 1
ATOM 2811 C CA . TYR A 1 359 ? -6.206 -0.264 -23.548 1.00 76.75 359 TYR A CA 1
ATOM 2812 C C . TYR A 1 359 ? -7.505 -0.420 -22.755 1.00 76.75 359 TYR A C 1
ATOM 2814 O O . TYR A 1 359 ? -8.387 -1.162 -23.177 1.00 76.75 359 TYR A O 1
ATOM 2822 N N . ALA A 1 360 ? -7.676 0.335 -21.664 1.00 69.94 360 ALA A N 1
ATOM 2823 C CA . ALA A 1 360 ? -8.906 0.310 -20.869 1.00 69.94 360 ALA A CA 1
ATOM 2824 C C . ALA A 1 360 ? -10.161 0.721 -21.667 1.00 69.94 360 ALA A C 1
ATOM 2826 O O . ALA A 1 360 ? -11.261 0.280 -21.350 1.00 69.94 360 ALA A O 1
ATOM 2827 N N . PHE A 1 361 ? -10.009 1.532 -22.719 1.00 78.56 361 PHE A N 1
ATOM 2828 C CA . PHE A 1 361 ? -11.090 1.898 -23.643 1.00 78.56 361 PHE A CA 1
ATOM 2829 C C . PHE A 1 361 ? -11.143 1.028 -24.908 1.00 78.56 361 PHE A C 1
ATOM 2831 O O . PHE A 1 361 ? -11.808 1.409 -25.872 1.00 78.56 361 PHE A O 1
ATOM 2838 N N . GLY A 1 362 ? -10.427 -0.100 -24.942 1.00 80.06 362 GLY A N 1
ATOM 2839 C CA . GLY A 1 362 ? -10.367 -0.986 -26.106 1.00 80.06 362 GLY A CA 1
ATOM 2840 C C . GLY A 1 362 ? -9.696 -0.350 -27.327 1.00 80.06 362 GLY A C 1
ATOM 2841 O O . GLY A 1 362 ? -10.023 -0.700 -28.456 1.00 80.06 362 GLY A O 1
ATOM 2842 N N . LYS A 1 363 ? -8.803 0.625 -27.118 1.00 81.50 363 LYS A N 1
ATOM 2843 C CA . LYS A 1 363 ? -8.045 1.296 -28.181 1.00 81.50 363 LYS A CA 1
ATOM 2844 C C . LYS A 1 363 ? -6.594 0.839 -28.156 1.00 81.50 363 LYS A C 1
ATOM 2846 O O . LYS A 1 363 ? -5.975 0.825 -27.093 1.00 81.50 363 LYS A O 1
ATOM 2851 N N . ASP A 1 364 ? -6.025 0.605 -29.334 1.00 80.56 364 ASP A N 1
ATOM 2852 C CA . ASP A 1 364 ? -4.587 0.377 -29.470 1.00 80.56 364 ASP A CA 1
ATOM 2853 C C . ASP A 1 364 ? -3.793 1.583 -28.977 1.00 80.56 364 ASP A C 1
ATOM 2855 O O . ASP A 1 364 ? -4.241 2.735 -29.094 1.00 80.56 364 ASP A O 1
ATOM 2859 N N . VAL A 1 365 ? -2.607 1.322 -28.426 1.00 79.06 365 VAL A N 1
ATOM 2860 C CA . VAL A 1 365 ? -1.660 2.371 -28.046 1.00 79.06 365 VAL A CA 1
ATOM 2861 C C . VAL A 1 365 ? -1.214 3.098 -29.305 1.00 79.06 365 VAL A C 1
ATOM 2863 O O . VAL A 1 365 ? -0.710 2.501 -30.248 1.00 79.06 365 VAL A O 1
ATOM 2866 N N . ASP A 1 366 ? -1.406 4.412 -29.315 1.00 78.25 366 ASP A N 1
ATOM 2867 C CA . ASP A 1 366 ? -0.860 5.262 -30.363 1.00 78.25 366 ASP A CA 1
ATOM 2868 C C . ASP A 1 366 ? 0.584 5.595 -29.994 1.00 78.25 366 ASP A C 1
ATOM 2870 O O . ASP A 1 366 ? 0.866 6.497 -29.196 1.00 78.25 366 ASP A O 1
ATOM 2874 N N . TRP A 1 367 ? 1.480 4.794 -30.565 1.00 75.38 367 TRP A N 1
ATOM 2875 C CA . TRP A 1 367 ? 2.913 4.857 -30.345 1.00 75.38 367 TRP A CA 1
ATOM 2876 C C . TRP A 1 367 ? 3.556 6.096 -30.955 1.00 75.38 367 TRP A C 1
ATOM 2878 O O . TRP A 1 367 ? 4.731 6.302 -30.680 1.00 75.38 367 TRP A O 1
ATOM 2888 N N . THR A 1 368 ? 2.824 6.936 -31.707 1.00 71.81 368 THR A N 1
ATOM 2889 C CA . THR A 1 368 ? 3.320 8.214 -32.260 1.00 71.81 368 THR A CA 1
ATOM 2890 C C . THR A 1 368 ? 3.331 9.349 -31.229 1.00 71.81 368 THR A C 1
ATOM 2892 O O . THR A 1 368 ? 3.916 10.410 -31.461 1.00 71.81 368 THR A O 1
ATOM 2895 N N . VAL A 1 369 ? 2.709 9.139 -30.065 1.00 72.62 369 VAL A N 1
ATOM 2896 C CA . VAL A 1 369 ? 2.653 10.122 -28.981 1.00 72.62 369 VAL A CA 1
ATOM 2897 C C . VAL A 1 369 ? 3.948 10.116 -28.171 1.00 72.62 369 VAL A C 1
ATOM 2899 O O . VAL A 1 369 ? 4.312 9.106 -27.568 1.00 72.62 369 VAL A O 1
ATOM 2902 N N . GLY A 1 370 ? 4.616 11.273 -28.130 1.00 70.38 370 GLY A N 1
ATOM 2903 C CA . GLY A 1 370 ? 5.809 11.509 -27.319 1.00 70.38 370 GLY A CA 1
ATOM 2904 C C . GLY A 1 370 ? 5.513 11.881 -25.861 1.00 70.38 370 GLY A C 1
ATOM 2905 O O . GLY A 1 370 ? 4.367 11.902 -25.409 1.00 70.38 370 GLY A O 1
ATOM 2906 N N . THR A 1 371 ? 6.571 12.181 -25.111 1.00 69.75 371 THR A N 1
ATOM 2907 C CA . THR A 1 371 ? 6.556 12.609 -23.706 1.00 69.75 371 THR A CA 1
ATOM 2908 C C . THR A 1 371 ? 5.573 13.748 -23.400 1.00 69.75 371 THR A C 1
ATOM 2910 O O . THR A 1 371 ? 4.632 13.544 -22.638 1.00 69.75 371 THR A O 1
ATOM 2913 N N . ILE A 1 372 ? 5.740 14.932 -23.988 1.00 71.56 372 ILE A N 1
ATOM 2914 C CA . ILE A 1 372 ? 4.876 16.106 -23.798 1.00 71.56 372 ILE A CA 1
ATOM 2915 C C . ILE A 1 372 ? 3.455 15.786 -24.264 1.00 71.56 372 ILE A C 1
ATOM 2917 O O . ILE A 1 372 ? 2.496 16.103 -23.564 1.00 71.56 372 ILE A O 1
ATOM 2921 N N . GLY A 1 373 ? 3.297 15.107 -25.406 1.00 73.38 373 GLY A N 1
ATOM 2922 C CA . GLY A 1 373 ? 1.986 14.701 -25.904 1.00 73.38 373 GLY A CA 1
ATOM 2923 C C . GLY A 1 373 ? 1.260 13.733 -24.963 1.00 73.38 373 GLY A C 1
ATOM 2924 O O . GLY A 1 373 ? 0.037 13.802 -24.838 1.00 73.38 373 GLY A O 1
ATOM 2925 N N . SER A 1 374 ? 1.990 12.844 -24.290 1.00 74.19 374 SER A N 1
ATOM 2926 C CA . SER A 1 374 ? 1.435 11.922 -23.297 1.00 74.19 374 SER A CA 1
ATOM 2927 C C . SER A 1 374 ? 1.127 12.620 -21.973 1.00 74.19 374 SER A C 1
ATOM 2929 O O . SER A 1 374 ? 0.070 12.369 -21.408 1.00 74.19 374 SER A O 1
ATOM 2931 N N . MET A 1 375 ? 1.965 13.563 -21.526 1.00 72.06 375 MET A N 1
ATOM 2932 C CA . MET A 1 375 ? 1.697 14.421 -20.366 1.00 72.06 375 MET A CA 1
ATOM 2933 C C . MET A 1 375 ? 0.442 15.261 -20.583 1.00 72.06 375 MET A C 1
ATOM 2935 O O . MET A 1 375 ? -0.459 15.253 -19.752 1.00 72.06 375 MET A O 1
ATOM 2939 N N . ALA A 1 376 ? 0.351 15.936 -21.730 1.00 70.12 376 ALA A N 1
ATOM 2940 C CA . ALA A 1 376 ? -0.817 16.710 -22.119 1.00 70.12 376 ALA A CA 1
ATOM 2941 C C . ALA A 1 376 ? -2.074 15.845 -22.092 1.00 70.12 376 ALA A C 1
ATOM 2943 O O . ALA A 1 376 ? -3.064 16.225 -21.482 1.00 70.12 376 ALA A O 1
ATOM 2944 N N . ARG A 1 377 ? -2.026 14.642 -22.673 1.00 72.62 377 ARG A N 1
ATOM 2945 C CA . ARG A 1 377 ? -3.176 13.732 -22.652 1.00 72.62 377 ARG A CA 1
ATOM 2946 C C . ARG A 1 377 ? -3.464 13.135 -21.277 1.00 72.62 377 ARG A C 1
ATOM 2948 O O . ARG A 1 377 ? -4.618 12.859 -20.985 1.00 72.62 377 ARG A O 1
ATOM 2955 N N . PHE A 1 378 ? -2.458 12.938 -20.438 1.00 70.75 378 PHE A N 1
ATOM 2956 C CA . PHE A 1 378 ? -2.646 12.472 -19.070 1.00 70.75 378 PHE A CA 1
ATOM 2957 C C . PHE A 1 378 ? -3.330 13.539 -18.203 1.00 70.75 378 PHE A C 1
ATOM 2959 O O . PHE A 1 378 ? -4.294 13.229 -17.511 1.00 70.75 378 PHE A O 1
ATOM 2966 N N . PHE A 1 379 ? -2.878 14.794 -18.284 1.00 65.81 379 PHE A N 1
ATOM 2967 C CA . PHE A 1 379 ? -3.384 15.887 -17.452 1.00 65.81 379 PHE A CA 1
ATOM 2968 C C . PHE A 1 379 ? -4.644 16.568 -18.012 1.00 65.81 379 PHE A C 1
ATOM 2970 O O . PHE A 1 379 ? -5.502 16.967 -17.233 1.00 65.81 379 PHE A O 1
ATOM 2977 N N . LEU A 1 380 ? -4.781 16.715 -19.336 1.00 63.91 380 LEU A N 1
ATOM 2978 C CA . LEU A 1 380 ? -5.889 17.460 -19.966 1.00 63.91 380 LEU A CA 1
ATOM 2979 C C . LEU A 1 380 ? -7.069 16.583 -20.387 1.00 63.91 380 LEU A C 1
ATOM 2981 O O . LEU A 1 380 ? -8.170 17.095 -20.556 1.00 63.91 380 LEU A O 1
ATOM 2985 N N . LEU A 1 381 ? -6.868 15.277 -20.577 1.00 61.12 381 LEU A N 1
ATOM 2986 C CA . LEU A 1 381 ? -7.974 14.348 -20.782 1.00 61.12 381 LEU A CA 1
ATOM 2987 C C . LEU A 1 381 ? -8.123 13.544 -19.492 1.00 61.12 381 LEU A C 1
ATOM 2989 O O . LEU A 1 381 ? -7.343 12.627 -19.290 1.00 61.12 381 LEU A O 1
ATOM 2993 N N . PRO A 1 382 ? -9.102 13.794 -18.619 1.00 54.78 382 PRO A N 1
ATOM 2994 C CA . PRO A 1 382 ? -9.431 12.852 -17.555 1.00 54.78 382 PRO A CA 1
ATOM 2995 C C . PRO A 1 382 ? -10.357 11.741 -18.074 1.00 54.78 382 PRO A C 1
ATOM 2997 O O . PRO A 1 382 ? -11.124 11.936 -19.022 1.00 54.78 382 PRO A O 1
ATOM 3000 N N . ALA A 1 383 ? -10.256 10.537 -17.489 1.00 46.81 383 ALA A N 1
ATOM 3001 C CA . ALA A 1 383 ? -11.365 9.574 -17.487 1.00 46.81 383 ALA A CA 1
ATOM 3002 C C . ALA A 1 383 ? -12.548 10.245 -16.766 1.00 46.81 383 ALA A C 1
ATOM 3004 O O . ALA A 1 383 ? -12.282 11.098 -15.918 1.00 46.81 383 ALA A O 1
ATOM 3005 N N . PRO A 1 384 ? -13.810 9.947 -17.122 1.00 44.16 384 PRO A N 1
ATOM 3006 C CA . PRO A 1 384 ? -14.940 10.759 -16.692 1.00 44.16 384 PRO A CA 1
ATOM 3007 C C . PRO A 1 384 ? -14.917 10.914 -15.175 1.00 44.16 384 PRO A C 1
ATOM 3009 O O . PRO A 1 384 ? -14.964 9.932 -14.434 1.00 44.16 384 PRO A O 1
ATOM 3012 N N . TYR A 1 385 ? -14.797 12.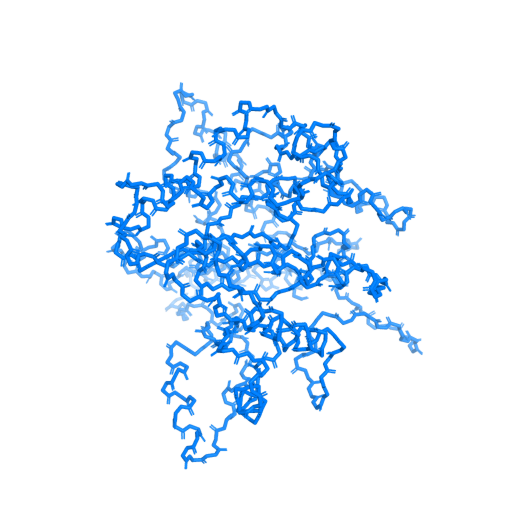167 -14.741 1.00 41.50 385 TYR A N 1
ATOM 3013 C CA . TYR A 1 385 ? -15.174 12.589 -13.407 1.00 41.50 385 TYR A CA 1
ATOM 3014 C C . TYR A 1 385 ? -16.586 12.041 -13.187 1.00 41.50 385 TYR A C 1
ATOM 3016 O O . TYR A 1 385 ? -17.518 12.449 -13.879 1.00 41.50 385 TYR A O 1
ATOM 3024 N N . VAL A 1 386 ? -16.725 11.023 -12.333 1.00 40.03 386 VAL A N 1
ATOM 3025 C CA . VAL A 1 386 ? -18.046 10.516 -11.960 1.00 40.03 386 VAL A CA 1
ATOM 3026 C C . VAL A 1 386 ? -18.725 11.677 -11.256 1.00 40.03 386 VAL A C 1
ATOM 3028 O O . VAL A 1 386 ? -18.222 12.154 -10.238 1.00 40.03 386 VAL A O 1
ATOM 3031 N N . GLY A 1 387 ? -19.781 12.179 -11.895 1.00 41.62 387 GLY A N 1
ATOM 3032 C CA . GLY A 1 387 ? -20.428 13.438 -11.573 1.00 41.62 387 GLY A CA 1
ATOM 3033 C C . GLY A 1 387 ? -20.639 13.617 -10.078 1.00 41.62 387 GLY A C 1
ATOM 3034 O O . GLY A 1 387 ? -21.324 12.832 -9.427 1.00 41.62 387 GLY A O 1
ATOM 3035 N N . LYS A 1 388 ? -20.071 14.695 -9.550 1.00 42.34 388 LYS A N 1
ATOM 3036 C CA . LYS A 1 388 ? -20.890 15.539 -8.694 1.00 42.34 388 LYS A CA 1
ATOM 3037 C C . LYS A 1 388 ? -21.756 16.399 -9.602 1.00 42.34 388 LYS A C 1
ATOM 3039 O O . LYS A 1 388 ? -21.297 16.771 -10.683 1.00 42.34 388 LYS A O 1
ATOM 3044 N N . ASP A 1 389 ? -22.973 16.684 -9.161 1.00 48.75 389 ASP A N 1
ATOM 3045 C CA . ASP A 1 389 ? -23.976 17.546 -9.801 1.00 48.75 389 ASP A CA 1
ATOM 3046 C C . ASP A 1 389 ? -23.530 19.028 -9.900 1.00 48.75 389 ASP A C 1
ATOM 3048 O O . ASP A 1 389 ? -24.315 19.950 -9.702 1.00 48.75 389 ASP A O 1
ATOM 3052 N N . ASP A 1 390 ? -22.257 19.281 -10.208 1.00 43.62 390 ASP A N 1
ATOM 3053 C CA . ASP A 1 390 ? -21.601 20.585 -10.141 1.00 43.62 390 ASP A CA 1
ATOM 3054 C C . ASP A 1 390 ? -21.469 21.211 -11.550 1.00 43.62 390 ASP A C 1
ATOM 3056 O O . ASP A 1 390 ? -20.401 21.687 -11.925 1.00 43.62 390 ASP A O 1
ATOM 3060 N N . GLY A 1 391 ? -22.545 21.182 -12.351 1.00 50.25 391 GLY A N 1
ATOM 3061 C CA . GLY A 1 391 ? -22.742 22.006 -13.561 1.00 50.25 391 GLY A CA 1
ATOM 3062 C C . GLY A 1 391 ? -21.591 22.109 -14.591 1.00 50.25 391 GLY A C 1
ATOM 3063 O O . GLY A 1 391 ? -20.654 21.316 -14.635 1.00 50.25 391 GLY A O 1
ATOM 3064 N N . GLU A 1 392 ? -21.672 23.110 -15.477 1.00 50.47 392 GLU A N 1
ATOM 3065 C CA . GLU A 1 392 ? -20.653 23.399 -16.510 1.00 50.47 392 GLU A CA 1
ATOM 3066 C C . GLU A 1 392 ? -19.327 23.945 -15.926 1.00 50.47 392 GLU A C 1
ATOM 3068 O O . GLU A 1 392 ? -18.276 23.863 -16.570 1.00 50.47 392 GLU A O 1
ATOM 3073 N N . GLU A 1 393 ? -19.339 24.455 -14.688 1.00 51.28 393 GLU A N 1
ATOM 3074 C CA . GLU A 1 393 ? -18.165 25.034 -14.013 1.00 51.28 393 GLU A CA 1
ATOM 3075 C C . GLU A 1 393 ? -17.095 23.986 -13.669 1.00 51.28 393 GLU A C 1
ATOM 3077 O O . GLU A 1 393 ? -15.897 24.271 -13.769 1.00 51.28 393 GLU A O 1
ATOM 3082 N N . GLY A 1 394 ? -17.498 22.751 -13.346 1.00 53.75 394 GLY A N 1
ATOM 3083 C CA . GLY A 1 394 ? -16.563 21.665 -13.049 1.00 53.75 394 GLY A CA 1
ATOM 3084 C C . GLY A 1 394 ? -15.635 21.336 -14.225 1.00 53.75 394 GLY A C 1
ATOM 3085 O O . GLY A 1 394 ? -14.445 21.090 -14.028 1.00 53.75 394 GLY A O 1
ATOM 3086 N N . TRP A 1 395 ? -16.140 21.386 -15.462 1.00 54.72 395 TRP A N 1
ATOM 3087 C CA . TRP A 1 395 ? -15.368 21.062 -16.670 1.00 54.72 395 TRP A CA 1
A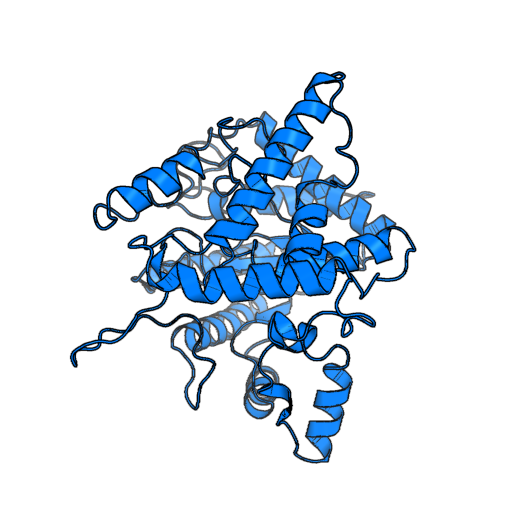TOM 3088 C C . TRP A 1 395 ? -14.297 22.112 -17.006 1.00 54.72 395 TRP A C 1
ATOM 3090 O O . TRP A 1 395 ? -13.140 21.762 -17.253 1.00 54.72 395 TRP A O 1
ATOM 3100 N N . LEU A 1 396 ? -14.656 23.400 -16.986 1.00 56.69 396 LEU A N 1
ATOM 3101 C CA . LEU A 1 396 ? -13.708 24.503 -17.208 1.00 56.69 396 LEU A CA 1
ATOM 3102 C C . LEU A 1 396 ? -12.597 24.502 -16.151 1.00 56.69 396 LEU A C 1
ATOM 3104 O O . LEU A 1 396 ? -11.424 24.721 -16.465 1.00 56.69 396 LEU A O 1
ATOM 3108 N N . TRP A 1 397 ? -12.958 24.186 -14.909 1.00 59.22 397 TRP A N 1
ATOM 3109 C CA . TRP A 1 397 ? -12.019 24.042 -13.806 1.00 59.22 397 TRP A CA 1
ATOM 3110 C C . TRP A 1 397 ? -11.052 22.860 -14.007 1.00 59.22 397 TRP A C 1
ATOM 3112 O O . TRP A 1 397 ? -9.843 23.005 -13.806 1.00 59.22 397 TRP A O 1
ATOM 3122 N N . TRP A 1 398 ? -11.542 21.718 -14.501 1.00 59.41 398 TRP A N 1
ATOM 3123 C CA . TRP A 1 398 ? -10.700 20.568 -14.848 1.00 59.41 398 TRP A CA 1
ATOM 3124 C C . TRP A 1 398 ? -9.699 20.876 -15.963 1.00 59.41 398 TRP A C 1
ATOM 3126 O O . TRP A 1 398 ? -8.544 20.463 -15.867 1.00 59.41 398 TRP A O 1
ATOM 3136 N N . LEU A 1 399 ? -10.095 21.637 -16.986 1.00 61.94 399 LEU A N 1
ATOM 3137 C CA . LEU A 1 399 ? -9.179 22.078 -18.043 1.00 61.94 399 LEU A CA 1
ATOM 3138 C C . LEU A 1 399 ? -8.081 23.003 -17.504 1.00 61.94 399 LEU A C 1
ATOM 3140 O O . LEU A 1 399 ? -6.912 22.830 -17.853 1.00 61.94 399 LEU A O 1
ATOM 3144 N N . ALA A 1 400 ? -8.429 23.942 -16.619 1.00 60.50 400 ALA A N 1
ATOM 3145 C CA . ALA A 1 400 ? -7.450 24.809 -15.966 1.00 60.50 400 ALA A CA 1
ATOM 3146 C C . ALA A 1 400 ? -6.457 24.002 -15.111 1.00 60.50 400 ALA A C 1
ATOM 3148 O O . ALA A 1 400 ? -5.252 24.264 -15.137 1.00 60.50 400 ALA A O 1
ATOM 3149 N N . MET A 1 401 ? -6.933 22.972 -14.404 1.00 59.25 401 MET A N 1
ATOM 3150 C CA . MET A 1 401 ? -6.072 22.096 -13.605 1.00 59.25 401 MET A CA 1
ATOM 3151 C C . MET A 1 401 ? -5.224 21.154 -14.438 1.00 59.25 401 MET A C 1
ATOM 3153 O O . MET A 1 401 ? -4.049 20.967 -14.126 1.00 59.25 401 MET A O 1
ATOM 3157 N N . GLY A 1 402 ? -5.766 20.644 -15.539 1.00 61.62 402 GLY A N 1
ATOM 3158 C CA . GLY A 1 402 ? -4.985 19.928 -16.529 1.00 61.62 402 GLY A CA 1
ATOM 3159 C C . GLY A 1 402 ? -3.875 20.810 -17.099 1.00 61.62 402 GLY A C 1
ATOM 3160 O O . GLY A 1 402 ? -2.740 20.361 -17.186 1.00 61.62 402 GLY A O 1
ATOM 3161 N N . ALA A 1 403 ? -4.140 22.087 -17.393 1.00 63.81 403 ALA A N 1
ATOM 3162 C CA . ALA A 1 403 ? -3.124 23.012 -17.897 1.00 63.81 403 ALA A CA 1
ATOM 3163 C C . ALA A 1 403 ? -2.008 23.273 -16.869 1.00 63.81 403 ALA A C 1
ATOM 3165 O O . ALA A 1 403 ? -0.828 23.187 -17.212 1.00 63.81 403 ALA A O 1
ATOM 3166 N N . VAL A 1 404 ? -2.357 23.508 -15.598 1.00 62.38 404 VAL A N 1
ATOM 3167 C CA . VAL A 1 404 ? -1.374 23.611 -14.503 1.00 62.38 404 VAL A CA 1
ATOM 3168 C C . VAL A 1 404 ? -0.600 22.302 -14.343 1.00 62.38 404 VAL A C 1
ATOM 3170 O O . VAL A 1 404 ? 0.615 22.332 -14.168 1.00 62.38 404 VAL A O 1
ATOM 3173 N N . GLY A 1 405 ? -1.270 21.155 -14.461 1.00 59.72 405 GLY A N 1
ATOM 3174 C CA . GLY A 1 405 ? -0.642 19.842 -14.388 1.00 59.72 405 GLY A CA 1
ATOM 3175 C C . GLY A 1 405 ? 0.335 19.573 -15.525 1.00 59.72 405 GLY A C 1
ATOM 3176 O O . GLY A 1 405 ? 1.427 19.071 -15.278 1.00 59.72 405 GLY A O 1
ATOM 3177 N N . VAL A 1 406 ? 0.014 20.005 -16.748 1.00 61.69 406 VAL A N 1
ATOM 3178 C CA . VAL A 1 406 ? 0.943 19.978 -17.884 1.00 61.69 406 VAL A CA 1
ATOM 3179 C C . VAL A 1 406 ? 2.147 20.863 -17.610 1.00 61.69 406 VAL A C 1
ATOM 3181 O O . VAL A 1 406 ? 3.265 20.403 -17.792 1.00 61.69 406 VAL A O 1
ATOM 3184 N N . VAL A 1 407 ? 1.955 22.095 -17.133 1.00 62.84 407 VAL A N 1
ATOM 3185 C CA . VAL A 1 407 ? 3.077 22.994 -16.818 1.00 62.84 407 VAL A CA 1
ATOM 3186 C C . VAL A 1 407 ? 3.951 22.399 -15.716 1.00 62.84 407 VAL A C 1
ATOM 3188 O O . VAL A 1 407 ? 5.164 22.342 -15.872 1.00 62.84 407 VAL A O 1
ATOM 3191 N N . LEU A 1 408 ? 3.371 21.878 -14.634 1.00 56.72 408 LEU A N 1
ATOM 3192 C CA . LEU A 1 408 ? 4.133 21.234 -13.564 1.00 56.72 408 LEU A CA 1
ATOM 3193 C C . LEU A 1 408 ? 4.811 19.941 -14.041 1.00 56.72 408 LEU A C 1
ATOM 3195 O O . LEU A 1 408 ? 5.968 19.725 -13.716 1.00 56.72 408 LEU A O 1
ATOM 3199 N N . GLY A 1 409 ? 4.162 19.101 -14.845 1.00 53.94 409 GLY A N 1
ATOM 3200 C CA . GLY A 1 409 ? 4.771 17.895 -15.417 1.00 53.94 409 GLY A CA 1
ATOM 3201 C C . GLY A 1 409 ? 5.907 18.214 -16.393 1.00 53.94 409 GLY A C 1
ATOM 3202 O O . GLY A 1 409 ? 6.957 17.578 -16.355 1.00 53.94 409 GLY A O 1
ATOM 3203 N N . VAL A 1 410 ? 5.736 19.253 -17.211 1.00 57.06 410 VAL A N 1
ATOM 3204 C CA . VAL A 1 410 ? 6.724 19.732 -18.186 1.00 57.06 410 VAL A CA 1
ATOM 3205 C C . VAL A 1 410 ? 7.798 20.606 -17.542 1.00 57.06 410 VAL A C 1
ATOM 3207 O O . VAL A 1 410 ? 8.814 20.806 -18.174 1.00 57.06 410 VAL A O 1
ATOM 3210 N N . VAL A 1 411 ? 7.647 21.127 -16.323 1.00 55.25 411 VAL A N 1
ATOM 3211 C CA . VAL A 1 411 ? 8.680 21.954 -15.659 1.00 55.25 411 VAL A CA 1
ATOM 3212 C C . VAL A 1 411 ? 9.348 21.205 -14.500 1.00 55.25 411 VAL A C 1
ATOM 3214 O O . VAL A 1 411 ? 10.565 21.248 -14.359 1.00 55.25 411 VAL A O 1
ATOM 3217 N N . LEU A 1 412 ? 8.583 20.474 -13.686 1.00 48.47 412 LEU A N 1
ATOM 3218 C CA . LEU A 1 412 ? 9.068 19.693 -12.535 1.00 48.47 412 LEU A CA 1
ATOM 3219 C C . LEU A 1 412 ? 9.350 18.222 -12.869 1.00 48.47 412 LEU A C 1
ATOM 3221 O O . LEU A 1 412 ? 10.167 17.595 -12.198 1.00 48.47 412 LEU A O 1
ATOM 3225 N N . GLY A 1 413 ? 8.710 17.658 -13.900 1.00 43.66 413 GLY A N 1
ATOM 3226 C CA . GLY A 1 413 ? 9.024 16.317 -14.417 1.00 43.66 413 GLY A CA 1
ATOM 3227 C C . GLY A 1 413 ? 10.276 16.270 -15.306 1.00 43.66 413 GLY A C 1
ATOM 3228 O O . GLY A 1 413 ? 10.643 15.193 -15.770 1.00 43.66 413 GLY A O 1
ATOM 3229 N N . GLN A 1 414 ? 10.931 17.420 -15.522 1.00 45.91 414 GLN A N 1
ATOM 3230 C CA . GLN A 1 414 ? 12.152 17.621 -16.327 1.00 45.91 414 GLN A CA 1
ATOM 3231 C C . GLN A 1 414 ? 13.433 17.102 -15.670 1.00 45.91 414 GLN A C 1
ATOM 3233 O O . GLN A 1 414 ? 14.489 17.088 -16.297 1.00 45.91 414 GLN A O 1
ATOM 3238 N N . VAL A 1 415 ? 13.383 16.726 -14.394 1.00 36.09 415 VAL A N 1
ATOM 3239 C CA . VAL A 1 415 ? 14.599 16.491 -13.617 1.00 36.09 415 VAL A CA 1
ATOM 3240 C C . VAL A 1 415 ? 15.005 15.013 -13.693 1.00 36.09 415 VAL A C 1
ATOM 3242 O O . VAL A 1 415 ? 14.573 14.202 -12.868 1.00 36.09 415 VAL A O 1
ATOM 3245 N N . VAL A 1 416 ? 15.829 14.680 -14.697 1.00 34.72 416 VAL A N 1
ATOM 3246 C CA . VAL A 1 416 ? 16.644 13.445 -14.752 1.00 34.72 416 VAL A CA 1
ATOM 3247 C C . VAL A 1 416 ? 17.730 13.496 -13.697 1.00 34.72 416 VAL A C 1
ATOM 3249 O O . VAL A 1 416 ? 18.353 14.565 -13.524 1.00 34.72 416 VAL A O 1
#

InterPro domains:
  IPR001155 NADH:flavin oxidoreductase/NADH oxidase, N-terminal [PF00724] (52-166)
  IPR013785 Aldolase-type TIM barrel [G3DSA:3.20.20.70] (1-298)
  IPR051799 NADH-dependent flavin oxidoreductase [PTHR43656] (1-288)

Sequence (416 aa):
MQLSHGGRQSLNFYSGRPPFAPPLAPSPVRVGEMHGGKDGWLSRLAHWLLLQVPKEMTHEDIRRTIQQFVFGAQLAARSGFDGIELHAAHGYLLSQFISPKTNRRTDEYSAERDPLRLLREIVEAIRAPGVVPDDFVIGVKLNAADYARDTSELQESRALEHVREIGTWGLVDTIQVSGGDYEDPRTYNILSLEWGGLTVMAEFIDTTLEYKSARQVVFESFAERSISVLASCTPTTTSRPPPLVLLTGGLNTIPRMASVVGHEHAHLLGIGRLSVLHPRLPLEISAALSNDDATFLRSAPRGPSELGDAPDSYLSWRALERALWYAALVVWPYIPARLPRVVGASANVNWYNYAMRRYAFGKDVDWTVGTIGSMARFFLLPAPYVGKDDGEEGWLWWLAMGAVGVVLGVVLGQVV

Foldseek 3Di:
DEDFAQAQNQWQQPNLDHHQPAGEAQDQQHQQNVVPDDDDPQVVVVSPRTTHRHDHDDPVNLVVVLVVLLVVQLVCQVVPHLAYEYECAQCTRLVLLCDQNNHVDPDPSGNVNCSCVSVLSSLCSNCPPPSHDNSRAYEYEYECFADDVDPDPVRNVSRLVVLLVLLQQLRHAAYEYDHHYSRDLCCVPLDDDDDDDDDDDDDDDDLDDDDDDPRNVSSLQSLQSSVVSSVPHDHNPDPHHGHFYEYEDPPLDPVVVCVSCVVVSGVHYDDDPLCVVCVPVVVVSVVCVVVVDSVSSSDDDDDLVPQFDDDPDCPDPLVVVVVVLVVCVVCVVVDPDDDRADPCLALVNLLVVQQVVCVVVVHHDPRSQGSLSSLLCSQQPDDDPPDDPPPPVVNVVSNVSSVVSSVCSVPRNSRD

Organism: NCBI:txid34458